Protein AF-A0A0A1TNI0-F1 (afdb_monomer_lite)

InterPro domains:
  IPR011047 Quinoprotein alcohol dehydrogenase-like superfamily [SSF50998] (361-523)
  IPR039535 Arylsulfotransferase-like [PF14269] (307-518)
  IPR053143 Arylsulfate Sulfotransferase [PTHR35340] (346-605)

Structure (mmCIF, N/CA/C/O backbone):
data_AF-A0A0A1TNI0-F1
#
_entry.id   AF-A0A0A1TNI0-F1
#
loop_
_atom_site.group_PDB
_atom_site.id
_atom_site.type_symbol
_atom_site.label_atom_id
_atom_site.label_alt_id
_atom_site.label_comp_id
_atom_site.label_asym_id
_atom_site.label_entity_id
_atom_site.label_seq_id
_atom_site.pdbx_PDB_ins_code
_atom_site.Cartn_x
_atom_site.Cartn_y
_atom_site.Cartn_z
_atom_site.occupancy
_atom_site.B_iso_or_equiv
_atom_site.auth_seq_id
_atom_site.auth_comp_id
_atom_site.auth_asym_id
_atom_site.auth_atom_id
_atom_site.pdbx_PDB_model_num
ATOM 1 N N . MET A 1 1 ? 42.461 36.612 -16.845 1.00 50.38 1 MET A N 1
ATOM 2 C CA . MET A 1 1 ? 42.864 35.251 -16.424 1.00 50.38 1 MET A CA 1
ATOM 3 C C . MET A 1 1 ? 42.517 34.305 -17.569 1.00 50.38 1 MET A C 1
ATOM 5 O O . MET A 1 1 ? 41.373 34.327 -17.998 1.00 50.38 1 MET A O 1
ATOM 9 N N . ARG A 1 2 ? 43.481 33.574 -18.144 1.00 46.84 2 ARG A N 1
ATOM 10 C CA . ARG A 1 2 ? 43.245 32.627 -19.251 1.00 46.84 2 ARG A CA 1
ATOM 11 C C . ARG A 1 2 ? 43.401 31.220 -18.683 1.00 46.84 2 ARG A C 1
ATOM 13 O O . ARG A 1 2 ? 44.510 30.845 -18.321 1.00 46.84 2 ARG A O 1
ATOM 20 N N . VAL A 1 3 ? 42.303 30.481 -18.545 1.00 52.59 3 VAL A N 1
ATOM 21 C CA . VAL A 1 3 ? 42.348 29.078 -18.110 1.00 52.59 3 VAL A CA 1
ATOM 22 C C . VAL A 1 3 ? 42.977 28.266 -19.243 1.00 52.59 3 VAL A C 1
ATOM 24 O O . VAL A 1 3 ? 42.439 28.232 -20.346 1.00 52.59 3 VAL A O 1
ATOM 27 N N . ILE A 1 4 ? 44.157 27.691 -18.997 1.00 62.03 4 ILE A N 1
ATOM 28 C CA . ILE A 1 4 ? 44.912 26.908 -19.994 1.00 62.03 4 ILE A CA 1
ATOM 29 C C . ILE A 1 4 ? 44.454 25.440 -19.990 1.00 62.03 4 ILE A C 1
ATOM 31 O O . ILE A 1 4 ? 44.397 24.819 -21.047 1.00 62.03 4 ILE A O 1
ATOM 35 N N . LYS A 1 5 ? 44.102 24.901 -18.814 1.00 61.59 5 LYS A N 1
ATOM 36 C CA . LYS A 1 5 ? 43.512 23.569 -18.591 1.00 61.59 5 LYS A CA 1
ATOM 37 C C . LYS A 1 5 ? 42.606 23.623 -17.349 1.00 61.59 5 LYS A C 1
ATOM 39 O O . LYS A 1 5 ? 42.932 24.388 -16.436 1.00 61.59 5 LYS A O 1
ATOM 44 N N . PRO A 1 6 ? 41.500 22.860 -17.286 1.00 63.22 6 PRO A N 1
ATOM 45 C CA . PRO A 1 6 ? 40.707 22.753 -16.063 1.00 63.22 6 PRO A CA 1
ATOM 46 C C . PRO A 1 6 ? 41.539 22.085 -14.961 1.00 63.22 6 PRO A C 1
ATOM 48 O O . PRO A 1 6 ? 42.254 21.114 -15.215 1.00 63.22 6 PRO A O 1
ATOM 51 N N . LEU A 1 7 ? 41.461 22.607 -13.738 1.00 63.72 7 LEU A N 1
ATOM 52 C CA . LEU A 1 7 ? 42.036 21.928 -12.580 1.00 63.72 7 LEU A CA 1
ATOM 53 C C . LEU A 1 7 ? 41.129 20.745 -12.218 1.00 63.72 7 LEU A C 1
ATOM 55 O O . LEU A 1 7 ? 39.912 20.870 -12.264 1.00 63.72 7 LEU A O 1
ATOM 59 N N . TYR A 1 8 ? 41.677 19.594 -11.857 1.00 60.91 8 TYR A N 1
ATOM 60 C CA . TYR A 1 8 ? 40.838 18.492 -11.388 1.00 60.91 8 TYR A CA 1
ATOM 61 C C . TYR A 1 8 ? 40.202 18.858 -10.032 1.00 60.91 8 TYR A C 1
ATOM 63 O O . TYR A 1 8 ? 40.884 19.404 -9.165 1.00 60.91 8 TYR A O 1
ATOM 71 N N . GLY A 1 9 ? 38.905 18.588 -9.852 1.00 61.47 9 GLY A N 1
ATOM 72 C CA . GLY A 1 9 ? 38.192 18.820 -8.586 1.00 61.47 9 GLY A CA 1
ATOM 73 C C . GLY A 1 9 ? 37.603 20.222 -8.364 1.00 61.47 9 GLY A C 1
ATOM 74 O O . GLY A 1 9 ? 37.013 20.448 -7.310 1.00 61.47 9 GLY A O 1
ATOM 75 N N . ILE A 1 10 ? 37.711 21.151 -9.325 1.00 70.06 10 ILE A N 1
ATOM 76 C CA . ILE A 1 10 ? 36.925 22.402 -9.298 1.00 70.06 10 ILE A CA 1
ATOM 77 C C . ILE A 1 10 ? 35.565 22.202 -9.993 1.00 70.06 10 ILE A C 1
ATOM 79 O O . ILE A 1 10 ? 35.488 21.401 -10.931 1.00 70.06 10 ILE A O 1
ATOM 83 N N . PRO A 1 11 ? 34.499 22.917 -9.582 1.00 64.69 11 PRO A N 1
ATOM 84 C CA . PRO A 1 11 ? 33.146 22.732 -10.120 1.00 64.69 11 PRO A CA 1
ATOM 85 C C . PRO A 1 11 ? 33.048 22.812 -11.652 1.00 64.69 11 PRO A C 1
ATOM 87 O O . PRO A 1 11 ? 32.260 22.100 -12.268 1.00 64.69 11 PRO A O 1
ATOM 90 N N . GLU A 1 12 ? 33.875 23.639 -12.288 1.00 73.25 12 GLU A N 1
ATOM 91 C CA . GLU A 1 12 ? 33.850 23.887 -13.732 1.00 73.25 12 GLU A CA 1
ATOM 92 C C . GLU A 1 12 ? 34.527 22.777 -14.554 1.00 73.25 12 GLU A C 1
ATOM 94 O O . GLU A 1 12 ? 34.337 22.699 -15.772 1.00 73.25 12 GLU A O 1
ATOM 99 N N . ALA A 1 13 ? 35.318 21.910 -13.913 1.00 74.44 13 ALA A N 1
ATOM 100 C CA . ALA A 1 13 ? 36.083 20.872 -14.596 1.00 74.44 13 ALA A CA 1
ATOM 101 C C . ALA A 1 13 ? 35.181 19.809 -15.232 1.00 74.44 13 ALA A C 1
ATOM 103 O O . ALA A 1 13 ? 35.427 19.412 -16.369 1.00 74.44 13 ALA A O 1
ATOM 104 N N . GLY A 1 14 ? 34.113 19.400 -14.537 1.00 77.25 14 GLY A N 1
ATOM 105 C CA . GLY A 1 14 ? 33.141 18.436 -15.059 1.00 77.25 14 GLY A CA 1
ATOM 106 C C . GLY A 1 14 ? 32.436 18.957 -16.312 1.00 77.25 14 GLY A C 1
ATOM 107 O O . GLY A 1 14 ? 32.365 18.256 -17.316 1.00 77.25 14 GLY A O 1
ATOM 108 N N . THR A 1 15 ? 32.008 20.222 -16.305 1.00 79.00 15 THR A N 1
ATOM 109 C CA . THR A 1 15 ? 31.371 20.864 -17.468 1.00 79.00 15 THR A CA 1
ATOM 110 C C . THR A 1 15 ? 32.325 20.973 -18.655 1.00 79.00 15 THR A C 1
ATOM 112 O O . THR A 1 15 ? 31.922 20.749 -19.796 1.00 79.00 15 THR A O 1
ATOM 115 N N . HIS A 1 16 ? 33.598 21.297 -18.409 1.00 81.25 16 HIS A N 1
ATOM 116 C CA . HIS A 1 16 ? 34.609 21.335 -19.464 1.00 81.25 16 HIS A CA 1
ATOM 117 C C . HIS A 1 16 ? 34.862 19.948 -20.066 1.00 81.25 16 HIS A C 1
ATOM 119 O O . HIS A 1 16 ? 34.938 19.824 -21.291 1.00 81.25 16 HIS A O 1
ATOM 125 N N . TRP A 1 17 ? 34.979 18.917 -19.224 1.00 79.81 17 TRP A N 1
ATOM 126 C CA . TRP A 1 17 ? 35.157 17.537 -19.671 1.00 79.81 17 TRP A CA 1
ATOM 127 C C . TRP A 1 17 ? 33.964 17.045 -20.468 1.00 79.81 17 TRP A C 1
ATOM 129 O O . TRP A 1 17 ? 34.152 16.570 -21.586 1.00 79.81 17 TRP A O 1
ATOM 139 N N . TRP A 1 18 ? 32.752 17.266 -19.959 1.00 84.38 18 TRP A N 1
ATOM 140 C CA . TRP A 1 18 ? 31.527 16.976 -20.688 1.00 84.38 18 TRP A CA 1
ATOM 141 C C . TRP A 1 18 ? 31.529 17.665 -22.053 1.00 84.38 18 TRP A C 1
ATOM 143 O O . TRP A 1 18 ? 31.425 16.984 -23.066 1.00 84.38 18 TRP A O 1
ATOM 153 N N . ALA A 1 19 ? 31.744 18.982 -22.119 1.00 85.25 19 ALA A N 1
ATOM 154 C CA . ALA A 1 19 ? 31.700 19.728 -23.378 1.00 85.25 19 ALA A CA 1
ATOM 155 C C . ALA A 1 19 ? 32.786 19.301 -24.381 1.00 85.25 19 ALA A C 1
ATOM 157 O O . ALA A 1 19 ? 32.564 19.362 -25.587 1.00 85.25 19 ALA A O 1
ATOM 158 N N . THR A 1 20 ? 33.961 18.897 -23.897 1.00 87.81 20 THR A N 1
ATOM 159 C CA . THR A 1 20 ? 35.089 18.491 -24.747 1.00 87.81 20 THR A CA 1
ATOM 160 C C . THR A 1 20 ? 34.903 17.071 -25.268 1.00 87.81 20 THR A C 1
ATOM 162 O O . THR A 1 20 ? 35.013 16.834 -26.470 1.00 87.81 20 THR A O 1
ATOM 165 N N . TYR A 1 21 ? 34.601 16.129 -24.375 1.00 88.88 21 TYR A N 1
ATOM 166 C CA . TYR A 1 21 ? 34.467 14.719 -24.714 1.00 88.88 21 TYR A CA 1
ATOM 167 C C . TYR A 1 21 ? 33.169 14.455 -25.486 1.00 88.88 21 TYR A C 1
ATOM 169 O O . TYR A 1 21 ? 33.232 13.828 -26.541 1.00 88.88 21 TYR A O 1
ATOM 177 N N . SER A 1 22 ? 32.025 15.014 -25.065 1.00 89.38 22 SER A N 1
ATOM 178 C CA . SER A 1 22 ? 30.764 14.865 -25.812 1.00 89.38 22 SER A CA 1
ATOM 179 C C . SER A 1 22 ? 30.879 15.434 -27.224 1.00 89.38 22 SER A C 1
ATOM 181 O O . SER A 1 22 ? 30.592 14.726 -28.181 1.00 89.38 22 SER A O 1
ATOM 183 N N . ARG A 1 23 ? 31.400 16.659 -27.396 1.00 91.00 23 ARG A N 1
ATOM 184 C CA . ARG A 1 23 ? 31.583 17.263 -28.726 1.00 91.00 23 ARG A CA 1
ATOM 185 C C . ARG A 1 23 ? 32.494 16.427 -29.617 1.00 91.00 23 ARG A C 1
ATOM 187 O O . ARG A 1 23 ? 32.196 16.264 -30.792 1.00 91.00 23 ARG A O 1
ATOM 194 N N . HIS A 1 24 ? 33.566 15.861 -29.064 1.00 93.81 24 HIS A N 1
ATOM 195 C CA . HIS A 1 24 ? 34.417 14.947 -29.820 1.00 93.81 24 HIS A CA 1
ATOM 196 C C . HIS A 1 24 ? 33.634 13.722 -30.321 1.00 93.81 24 HIS A C 1
ATOM 198 O O . HIS A 1 24 ? 33.732 13.384 -31.496 1.00 93.81 24 HIS A O 1
ATOM 204 N N . HIS A 1 25 ? 32.810 13.105 -29.473 1.00 94.31 25 HIS A N 1
ATOM 205 C CA . HIS A 1 25 ? 31.999 11.941 -29.848 1.00 94.31 25 HIS A CA 1
ATOM 206 C C . HIS A 1 25 ? 30.914 12.288 -30.875 1.00 94.31 25 HIS A C 1
ATOM 208 O O . HIS A 1 25 ? 30.683 11.527 -31.814 1.00 94.31 25 HIS A O 1
ATOM 214 N N . LEU A 1 26 ? 30.291 13.461 -30.754 1.00 93.12 26 LEU A N 1
ATOM 215 C CA . LEU A 1 26 ? 29.329 13.954 -31.740 1.00 93.12 26 LEU A CA 1
ATOM 216 C C . LEU A 1 26 ? 30.001 14.191 -33.103 1.00 93.12 26 LEU A C 1
ATOM 218 O O . LEU A 1 26 ? 29.551 13.663 -34.118 1.00 93.12 26 LEU A O 1
ATOM 222 N N . ASP A 1 27 ? 31.113 14.930 -33.124 1.00 94.44 27 ASP A N 1
ATOM 223 C CA . ASP A 1 27 ? 31.732 15.407 -34.365 1.00 94.44 27 ASP A CA 1
ATOM 224 C C . ASP A 1 27 ? 32.591 14.346 -35.070 1.00 94.44 27 ASP A C 1
ATOM 226 O O . ASP A 1 27 ? 32.709 14.361 -36.297 1.00 94.44 27 ASP A O 1
ATOM 230 N N . LYS A 1 28 ? 33.262 13.468 -34.311 1.00 95.56 28 LYS A N 1
ATOM 231 C CA . LYS A 1 28 ? 34.241 12.498 -34.842 1.00 95.56 28 LYS A CA 1
ATOM 232 C C . LYS A 1 28 ? 33.728 11.073 -34.890 1.00 95.56 28 LYS A C 1
ATOM 234 O O . LYS A 1 28 ? 34.112 10.336 -35.791 1.00 95.56 28 LYS A O 1
ATOM 239 N N . LEU A 1 29 ? 32.852 10.703 -33.960 1.00 95.00 29 LEU A N 1
ATOM 240 C CA . LEU A 1 29 ? 32.315 9.344 -33.860 1.00 95.00 29 LEU A CA 1
ATOM 241 C C . LEU A 1 29 ? 30.869 9.242 -34.358 1.00 95.00 29 LEU A C 1
ATOM 243 O O . LEU A 1 29 ? 30.301 8.153 -34.369 1.00 95.00 29 LEU A O 1
ATOM 247 N N . GLY A 1 30 ? 30.284 10.358 -34.811 1.00 94.06 30 GLY A N 1
ATOM 248 C CA . GLY A 1 30 ? 28.943 10.384 -35.389 1.00 94.06 30 GLY A CA 1
ATOM 249 C C . GLY A 1 30 ? 27.868 9.966 -34.391 1.00 94.06 30 GLY A C 1
ATOM 250 O O . GLY A 1 30 ? 26.917 9.277 -34.760 1.00 94.06 30 GLY A O 1
ATOM 251 N N . MET A 1 31 ? 28.040 10.328 -33.120 1.00 95.56 31 MET A N 1
ATOM 252 C CA . MET A 1 31 ? 27.060 10.040 -32.077 1.00 95.56 31 MET A CA 1
ATOM 253 C C . MET A 1 31 ? 25.993 11.134 -31.992 1.00 95.56 31 MET A C 1
ATOM 255 O O . MET A 1 31 ? 26.164 12.250 -32.482 1.00 95.56 31 MET A O 1
ATOM 259 N N . VAL A 1 32 ? 24.887 10.816 -31.330 1.00 93.19 32 VAL A N 1
ATOM 260 C CA . VAL A 1 32 ? 23.814 11.739 -30.960 1.00 93.19 32 VAL A CA 1
ATOM 261 C C . VAL A 1 32 ? 23.544 11.641 -29.464 1.00 93.19 32 VAL A C 1
ATOM 263 O O . VAL A 1 32 ? 23.805 10.614 -28.840 1.00 93.19 32 VAL A O 1
ATOM 266 N N . MET A 1 33 ? 23.024 12.716 -28.882 1.00 90.75 33 MET A N 1
ATOM 267 C CA . MET A 1 33 ? 22.648 12.746 -27.469 1.00 90.75 33 MET A CA 1
ATOM 268 C C . MET A 1 33 ? 21.279 12.093 -27.269 1.00 90.75 33 MET A C 1
ATOM 270 O O . MET A 1 33 ? 20.362 12.298 -28.067 1.00 90.75 33 MET A O 1
ATOM 274 N N . SER A 1 34 ? 21.141 11.338 -26.183 1.00 88.88 34 SER A N 1
ATOM 275 C CA . SER A 1 34 ? 19.861 10.835 -25.697 1.00 88.88 34 SER A CA 1
ATOM 276 C C . SER A 1 34 ? 18.938 11.994 -25.306 1.00 88.88 34 SER A C 1
ATOM 278 O O . SER A 1 34 ? 19.366 13.041 -24.819 1.00 88.88 34 SER A O 1
ATOM 280 N N . THR A 1 35 ? 17.641 11.785 -25.514 1.00 83.69 35 THR A N 1
ATOM 281 C CA . THR A 1 35 ? 16.568 12.680 -25.065 1.00 83.69 35 THR A CA 1
ATOM 282 C C . THR A 1 35 ? 16.305 12.581 -23.562 1.00 83.69 35 THR A C 1
ATOM 284 O O . THR A 1 35 ? 15.755 13.515 -22.984 1.00 83.69 35 THR A O 1
ATOM 287 N N . PHE A 1 36 ? 16.684 11.466 -22.932 1.00 85.50 36 PHE A N 1
ATOM 288 C CA . PHE A 1 36 ? 16.547 11.237 -21.496 1.00 85.50 36 PHE A CA 1
ATOM 289 C C . PHE A 1 36 ? 17.679 11.892 -20.703 1.00 85.50 36 PHE A C 1
ATOM 291 O O . PHE A 1 36 ? 17.408 12.620 -19.749 1.00 85.50 36 PHE A O 1
ATOM 298 N N . ASP A 1 37 ? 18.931 11.671 -21.116 1.00 87.12 37 ASP A N 1
ATOM 299 C CA . ASP A 1 37 ? 20.101 12.261 -20.465 1.00 87.12 37 ASP A CA 1
ATOM 300 C C . ASP A 1 37 ? 21.133 12.727 -21.511 1.00 87.12 37 ASP A C 1
ATOM 302 O O . ASP A 1 37 ? 21.636 11.907 -22.282 1.00 87.12 37 ASP A O 1
ATOM 306 N N . PRO A 1 38 ? 21.509 14.020 -21.541 1.00 87.44 38 PRO A N 1
ATOM 307 C CA . PRO A 1 38 ? 22.513 14.536 -22.471 1.00 87.44 38 PRO A CA 1
ATOM 308 C C . PRO A 1 38 ? 23.912 13.912 -22.309 1.00 87.44 38 PRO A C 1
ATOM 310 O O . PRO A 1 38 ? 24.757 14.066 -23.190 1.00 87.44 38 PRO A O 1
ATOM 313 N N . CYS A 1 39 ? 24.192 13.243 -21.192 1.00 89.94 39 CYS A N 1
ATOM 314 C CA . CYS A 1 39 ? 25.433 12.513 -20.948 1.00 89.94 39 CYS A CA 1
ATOM 315 C C . CYS A 1 39 ? 25.405 11.070 -21.478 1.00 89.94 39 CYS A C 1
ATOM 317 O O . CYS A 1 39 ? 26.416 10.376 -21.373 1.00 89.94 39 CYS A O 1
ATOM 319 N N . LEU A 1 40 ? 24.284 10.614 -22.043 1.00 92.25 40 LEU A N 1
ATOM 320 C CA . LEU A 1 40 ? 24.166 9.334 -22.731 1.00 92.25 40 LEU A CA 1
ATOM 321 C C . LEU A 1 40 ? 24.215 9.564 -24.246 1.00 92.25 40 LEU A C 1
ATOM 323 O O . LEU A 1 40 ? 23.331 10.191 -24.829 1.00 92.25 40 LEU A O 1
ATOM 327 N N . LEU A 1 41 ? 25.261 9.056 -24.887 1.00 94.88 41 LEU A N 1
ATOM 328 C CA . LEU A 1 41 ? 25.520 9.200 -26.314 1.00 94.88 41 LEU A CA 1
ATOM 329 C C . LEU A 1 41 ? 25.256 7.877 -27.027 1.00 94.88 41 LEU A C 1
ATOM 331 O O . LEU A 1 41 ? 25.631 6.819 -26.527 1.00 94.88 41 LEU A O 1
ATOM 335 N N . ILE A 1 42 ? 24.646 7.934 -28.208 1.00 95.19 42 ILE A N 1
ATOM 336 C CA . ILE A 1 42 ? 24.323 6.756 -29.023 1.00 95.19 42 ILE A CA 1
ATOM 337 C C . ILE A 1 42 ? 24.862 6.979 -30.434 1.00 95.19 42 ILE A C 1
ATOM 339 O O . ILE A 1 42 ? 24.696 8.062 -30.993 1.00 95.19 42 ILE A O 1
ATOM 343 N N . SER A 1 43 ? 25.536 5.988 -31.010 1.00 94.81 43 SER A N 1
ATOM 344 C CA . SER A 1 43 ? 26.017 6.036 -32.390 1.00 94.81 43 SER A CA 1
ATOM 345 C C . SER A 1 43 ? 24.859 6.284 -33.359 1.00 94.81 43 SER A C 1
ATOM 347 O O . SER A 1 43 ? 23.747 5.811 -33.149 1.00 94.81 43 SER A O 1
ATOM 349 N N . ASN A 1 44 ? 25.106 7.027 -34.435 1.00 90.12 44 ASN A N 1
ATOM 350 C CA . ASN A 1 44 ? 24.178 7.152 -35.560 1.00 90.12 44 ASN A CA 1
ATOM 351 C C . ASN A 1 44 ? 24.861 6.741 -36.876 1.00 90.12 44 ASN A C 1
ATOM 353 O O . ASN A 1 44 ? 24.656 7.352 -37.926 1.00 90.12 44 ASN A O 1
ATOM 357 N N . THR A 1 45 ? 25.725 5.730 -36.793 1.00 89.94 45 THR A N 1
ATOM 358 C CA . THR A 1 45 ? 26.553 5.213 -37.888 1.00 89.94 45 THR A CA 1
ATOM 359 C C . THR A 1 45 ? 26.238 3.733 -38.125 1.00 89.94 45 THR A C 1
ATOM 361 O O . THR A 1 45 ? 25.274 3.202 -37.584 1.00 89.94 45 THR A O 1
ATOM 364 N N . ASP A 1 46 ? 27.005 3.066 -38.981 1.00 88.75 46 ASP A N 1
ATOM 365 C CA . ASP A 1 46 ? 26.930 1.619 -39.208 1.00 88.75 46 ASP A CA 1
ATOM 366 C C . ASP A 1 46 ? 27.563 0.792 -38.074 1.00 88.75 46 ASP A C 1
ATOM 368 O O . ASP A 1 46 ? 27.370 -0.421 -38.017 1.00 88.75 46 ASP A O 1
ATOM 372 N N . LYS A 1 47 ? 28.310 1.443 -37.175 1.00 93.88 47 LYS A N 1
ATOM 373 C CA . LYS A 1 47 ? 28.988 0.834 -36.030 1.00 93.88 47 LYS A CA 1
ATOM 374 C C . LYS A 1 47 ? 28.249 1.188 -34.746 1.00 93.88 47 LYS A C 1
ATOM 376 O O . LYS A 1 47 ? 28.072 2.367 -34.442 1.00 93.88 47 LYS A O 1
ATOM 381 N N . PHE A 1 48 ? 27.854 0.183 -33.976 1.00 95.62 48 PHE A N 1
ATOM 382 C CA . PHE A 1 48 ? 27.038 0.370 -32.786 1.00 95.62 48 PHE A CA 1
ATOM 383 C C . PHE A 1 48 ? 27.877 0.738 -31.557 1.00 95.62 48 PHE A C 1
ATOM 385 O O . PHE A 1 48 ? 28.794 0.011 -31.163 1.00 95.62 48 PHE A O 1
ATOM 392 N N . GLY A 1 49 ? 27.508 1.837 -30.899 1.00 95.81 49 GLY A N 1
ATOM 393 C CA . GLY A 1 49 ? 28.094 2.277 -29.639 1.00 95.81 49 GLY A CA 1
ATOM 394 C C . GLY A 1 49 ? 27.116 3.087 -28.792 1.00 95.81 49 GLY A C 1
ATOM 395 O O . GLY A 1 49 ? 26.410 3.959 -29.293 1.00 95.81 49 GLY A O 1
ATOM 396 N N . VAL A 1 50 ? 27.099 2.825 -27.489 1.00 96.25 50 VAL A N 1
ATOM 397 C CA . VAL A 1 50 ? 26.367 3.583 -26.472 1.00 96.25 50 VAL A CA 1
ATOM 398 C C . VAL A 1 50 ? 27.351 3.949 -25.374 1.00 96.25 50 VAL A C 1
ATOM 400 O O . VAL A 1 50 ? 27.950 3.059 -24.778 1.00 96.25 50 VAL A O 1
ATOM 403 N N . ILE A 1 51 ? 27.521 5.241 -25.103 1.00 94.69 51 ILE A N 1
ATOM 404 C CA . ILE A 1 51 ? 28.501 5.756 -24.143 1.00 94.69 51 ILE A CA 1
ATOM 405 C C . ILE A 1 51 ? 27.788 6.636 -23.121 1.00 94.69 51 ILE A C 1
ATOM 407 O O . ILE A 1 51 ? 27.226 7.673 -23.462 1.00 94.69 51 ILE A O 1
ATOM 411 N N . GLY A 1 52 ? 27.817 6.224 -21.859 1.00 92.94 52 GLY A N 1
ATOM 412 C CA . GLY A 1 52 ? 27.393 7.022 -20.718 1.00 92.94 52 GLY A CA 1
ATOM 413 C C . GLY A 1 52 ? 28.583 7.736 -20.090 1.00 92.94 52 GLY A C 1
ATOM 414 O O . GLY A 1 52 ? 29.622 7.127 -19.828 1.00 92.94 52 GLY A O 1
ATOM 415 N N . MET A 1 53 ? 28.429 9.027 -19.826 1.00 89.00 53 MET A N 1
ATOM 416 C CA . MET A 1 53 ? 29.445 9.848 -19.180 1.00 89.00 53 MET A CA 1
ATOM 417 C C . MET A 1 53 ? 29.002 10.267 -17.788 1.00 89.00 53 MET A C 1
ATOM 419 O O . MET A 1 53 ? 27.865 10.691 -17.587 1.00 89.00 53 MET A O 1
ATOM 423 N N . GLN A 1 54 ? 29.930 10.259 -16.841 1.00 86.25 54 GLN A N 1
ATOM 424 C CA . GLN A 1 54 ? 29.715 10.892 -15.555 1.00 86.25 54 GLN A CA 1
ATOM 425 C C . GLN A 1 54 ? 30.997 11.535 -15.054 1.00 86.25 54 GLN A C 1
ATOM 427 O O . GLN A 1 54 ? 31.951 10.844 -14.722 1.00 86.25 54 GLN A O 1
ATOM 432 N N . THR A 1 55 ? 30.983 12.870 -14.989 1.00 81.44 55 THR A N 1
ATOM 433 C CA . THR A 1 55 ? 32.152 13.711 -14.686 1.00 81.44 55 THR A CA 1
ATOM 434 C C . THR A 1 55 ? 33.354 13.382 -15.575 1.00 81.44 55 THR A C 1
ATOM 436 O O . THR A 1 55 ? 33.481 13.944 -16.660 1.00 81.44 55 THR A O 1
ATOM 439 N N . ASP A 1 56 ? 34.224 12.499 -15.115 1.00 78.88 56 ASP A N 1
ATOM 440 C CA . ASP A 1 56 ? 35.482 12.068 -15.715 1.00 78.88 56 ASP A CA 1
ATOM 441 C C . ASP A 1 56 ? 35.536 10.552 -15.969 1.00 78.88 56 ASP A C 1
ATOM 443 O O . ASP A 1 56 ? 36.471 10.078 -16.614 1.00 78.88 56 ASP A O 1
ATOM 447 N N . ASP A 1 57 ? 34.524 9.809 -15.519 1.00 85.62 57 ASP A N 1
ATOM 448 C CA . ASP A 1 57 ? 34.351 8.387 -15.787 1.00 85.62 57 ASP A CA 1
ATOM 449 C C . ASP A 1 57 ? 33.401 8.174 -16.976 1.00 85.62 57 ASP A C 1
ATOM 451 O O . ASP A 1 57 ? 32.464 8.941 -17.223 1.00 85.62 57 ASP A O 1
ATOM 455 N N . THR A 1 58 ? 33.628 7.090 -17.716 1.00 89.88 58 THR A N 1
ATOM 456 C CA . THR A 1 58 ? 32.783 6.684 -18.845 1.00 89.88 58 THR A CA 1
ATOM 457 C C . THR A 1 58 ? 32.462 5.201 -18.748 1.00 89.88 58 THR A C 1
ATOM 459 O O . THR A 1 58 ? 33.289 4.404 -18.305 1.00 89.88 58 THR A O 1
ATOM 462 N N . LEU A 1 59 ? 31.244 4.835 -19.136 1.00 93.12 59 LEU A N 1
ATOM 463 C CA . LEU A 1 59 ? 30.789 3.454 -19.236 1.00 93.12 59 LEU A CA 1
ATOM 464 C C . LEU A 1 59 ? 30.169 3.260 -20.614 1.00 93.12 59 LEU A C 1
ATOM 466 O O . LEU A 1 59 ? 29.277 4.010 -21.000 1.00 93.12 59 LEU A O 1
ATOM 470 N N . GLY A 1 60 ? 30.649 2.264 -21.353 1.00 93.50 60 GLY A N 1
ATOM 471 C CA . GLY A 1 60 ? 30.258 2.054 -22.740 1.00 93.50 60 GLY A CA 1
ATOM 472 C C . GLY A 1 60 ? 29.828 0.627 -23.041 1.00 93.50 60 GLY A C 1
ATOM 473 O O . GLY A 1 60 ? 30.344 -0.324 -22.455 1.00 93.50 60 GLY A O 1
ATOM 474 N N . LEU A 1 61 ? 28.916 0.493 -23.999 1.00 94.25 61 LEU A N 1
ATOM 475 C CA . LEU A 1 61 ? 28.582 -0.747 -24.691 1.00 94.25 61 LEU A CA 1
ATOM 476 C C . LEU A 1 61 ? 28.791 -0.513 -26.185 1.00 94.25 61 LEU A C 1
ATOM 478 O O . LEU A 1 61 ? 28.180 0.387 -26.753 1.00 94.25 61 LEU A O 1
ATOM 482 N N . SER A 1 62 ? 29.628 -1.313 -26.832 1.00 95.31 62 SER A N 1
ATOM 483 C CA . SER A 1 62 ? 29.907 -1.156 -28.257 1.00 95.31 62 SER A CA 1
ATOM 484 C C . SER A 1 62 ? 30.223 -2.480 -28.932 1.00 95.31 62 SER A C 1
ATOM 486 O O . SER A 1 62 ? 30.665 -3.439 -28.294 1.00 95.31 62 SER A O 1
ATOM 488 N N . ASP A 1 63 ? 29.992 -2.526 -30.242 1.00 95.06 63 ASP A N 1
ATOM 489 C CA . ASP A 1 63 ? 30.559 -3.574 -31.078 1.00 95.06 63 ASP A CA 1
ATOM 490 C C . ASP A 1 63 ? 32.071 -3.361 -31.277 1.00 95.06 63 ASP A C 1
ATOM 492 O O . ASP A 1 63 ? 32.658 -2.342 -30.892 1.00 95.06 63 ASP A O 1
ATOM 496 N N . ARG A 1 64 ? 32.734 -4.340 -31.904 1.00 94.81 64 ARG A N 1
ATOM 497 C CA . ARG A 1 64 ? 34.179 -4.259 -32.134 1.00 94.81 64 ARG A CA 1
ATOM 498 C C . ARG A 1 64 ? 34.565 -3.112 -33.075 1.00 94.81 64 ARG A C 1
ATOM 500 O O . ARG A 1 64 ? 35.605 -2.489 -32.881 1.00 94.81 64 ARG A O 1
ATOM 507 N N . GLY A 1 65 ? 33.736 -2.827 -34.076 1.00 95.38 65 GLY A N 1
ATOM 508 C CA . GLY A 1 65 ? 34.017 -1.811 -35.084 1.00 95.38 65 GLY A CA 1
ATOM 509 C C . GLY A 1 65 ? 33.999 -0.393 -34.516 1.00 95.38 65 GLY A C 1
ATOM 510 O O . GLY A 1 65 ? 34.847 0.422 -34.898 1.00 95.38 65 GLY A O 1
ATOM 511 N N . PHE A 1 66 ? 33.054 -0.101 -33.619 1.00 95.81 66 PHE A N 1
ATOM 512 C CA . PHE A 1 66 ? 32.974 1.155 -32.882 1.00 95.81 66 PHE A CA 1
ATOM 513 C C . PHE A 1 66 ? 34.079 1.235 -31.828 1.00 95.81 66 PHE A C 1
ATOM 515 O O . PHE A 1 66 ? 34.734 2.267 -31.731 1.00 95.81 66 PHE A O 1
ATOM 522 N N . TYR A 1 67 ? 34.344 0.141 -31.101 1.00 94.19 67 TYR A N 1
ATOM 523 C CA . TYR A 1 67 ? 35.429 0.070 -30.117 1.00 94.19 67 TYR A CA 1
ATOM 524 C C . TYR A 1 67 ? 36.781 0.492 -30.714 1.00 94.19 67 TYR A C 1
ATOM 526 O O . TYR A 1 67 ? 37.472 1.338 -30.146 1.00 94.19 67 TYR A O 1
ATOM 534 N N . ASP A 1 68 ? 37.150 -0.076 -31.867 1.00 94.50 68 ASP A N 1
ATOM 535 C CA . ASP A 1 68 ? 38.432 0.217 -32.517 1.00 94.50 68 ASP A CA 1
ATOM 536 C C . ASP A 1 68 ? 38.478 1.656 -33.065 1.00 94.50 68 ASP A C 1
ATOM 538 O O . ASP A 1 68 ? 39.501 2.331 -32.951 1.00 94.50 68 ASP A O 1
ATOM 542 N N . LEU A 1 69 ? 37.358 2.153 -33.606 1.00 94.94 69 LEU A N 1
ATOM 543 C CA . LEU A 1 69 ? 37.239 3.528 -34.107 1.00 94.94 69 LEU A CA 1
ATOM 544 C C . LEU A 1 69 ? 37.381 4.563 -32.984 1.00 94.94 69 LEU A C 1
ATOM 546 O O . LEU A 1 69 ? 38.100 5.549 -33.128 1.00 94.94 69 LEU A O 1
ATOM 550 N N . GLU A 1 70 ? 36.689 4.343 -31.871 1.00 94.31 70 GLU A N 1
ATOM 551 C CA . GLU A 1 70 ? 36.728 5.225 -30.710 1.00 94.31 70 GLU A CA 1
ATOM 552 C C . GLU A 1 70 ? 38.140 5.283 -30.113 1.00 94.31 70 GLU A C 1
ATOM 554 O O . GLU A 1 70 ? 38.642 6.364 -29.815 1.00 94.31 70 GLU A O 1
ATOM 559 N N . ASP A 1 71 ? 38.822 4.141 -29.984 1.00 91.94 71 ASP A N 1
ATOM 560 C CA . ASP A 1 71 ? 40.208 4.094 -29.508 1.00 91.94 71 ASP A CA 1
ATOM 561 C C . ASP A 1 71 ? 41.176 4.847 -30.443 1.00 91.94 71 ASP A C 1
ATOM 563 O O . ASP A 1 71 ? 42.052 5.583 -29.977 1.00 91.94 71 ASP A O 1
ATOM 567 N N . GLU A 1 72 ? 40.998 4.725 -31.761 1.00 93.62 72 GLU A N 1
ATOM 568 C CA . GLU A 1 72 ? 41.787 5.456 -32.755 1.00 93.62 72 GLU A CA 1
ATOM 569 C C . GLU A 1 72 ? 41.581 6.979 -32.658 1.00 93.62 72 GLU A C 1
ATOM 571 O O . GLU A 1 72 ? 42.555 7.737 -32.595 1.00 93.62 72 GLU A O 1
ATOM 576 N N . GLU A 1 73 ? 40.331 7.444 -32.615 1.00 94.44 73 GLU A N 1
ATOM 577 C CA . GLU A 1 73 ? 40.012 8.877 -32.570 1.00 94.44 73 GLU A CA 1
ATOM 578 C C . GLU A 1 73 ? 40.426 9.527 -31.243 1.00 94.44 73 GLU A C 1
ATOM 580 O O . GLU A 1 73 ? 40.986 10.630 -31.243 1.00 94.44 73 GLU A O 1
ATOM 585 N N . LEU A 1 74 ? 40.269 8.824 -30.116 1.00 91.44 74 LEU A N 1
ATOM 586 C CA . LEU A 1 74 ? 40.737 9.308 -28.816 1.00 91.44 74 LEU A CA 1
ATOM 587 C C . LEU A 1 74 ? 42.263 9.468 -28.781 1.00 91.44 74 LEU A C 1
ATOM 589 O O . LEU A 1 74 ? 42.764 10.469 -28.254 1.00 91.44 74 LEU A O 1
ATOM 593 N N . LYS A 1 75 ? 43.010 8.532 -29.387 1.00 90.75 75 LYS A N 1
ATOM 594 C CA . LYS A 1 75 ? 44.472 8.636 -29.540 1.00 90.75 75 LYS A CA 1
ATOM 595 C C . LYS A 1 75 ? 44.863 9.809 -30.434 1.00 90.75 75 LYS A C 1
ATOM 597 O O . LYS A 1 75 ? 45.743 10.577 -30.054 1.00 90.75 75 LYS A O 1
ATOM 602 N N . LYS A 1 76 ? 44.193 10.005 -31.577 1.00 92.75 76 LYS A N 1
ATOM 603 C CA . LYS A 1 76 ? 44.432 11.159 -32.471 1.00 92.75 76 LYS A CA 1
ATOM 604 C C . LYS A 1 76 ? 44.200 12.494 -31.765 1.00 92.75 76 LYS A C 1
ATOM 606 O O . LYS A 1 76 ? 44.951 13.444 -31.975 1.00 92.75 76 LYS A O 1
ATOM 611 N N . ALA A 1 77 ? 43.175 12.565 -30.921 1.00 90.19 77 ALA A N 1
ATOM 612 C CA . ALA A 1 77 ? 42.851 13.752 -30.141 1.00 90.19 77 ALA A CA 1
ATOM 613 C C . ALA A 1 77 ? 43.721 13.926 -28.877 1.00 90.19 77 ALA A C 1
ATOM 615 O O . ALA A 1 77 ? 43.576 14.934 -28.185 1.00 90.19 77 ALA A O 1
ATOM 616 N N . ASN A 1 78 ? 44.647 12.998 -28.592 1.00 88.94 78 ASN A N 1
ATOM 617 C CA . ASN A 1 78 ? 45.487 12.983 -27.391 1.00 88.94 78 ASN A CA 1
ATOM 618 C C . ASN A 1 78 ? 44.679 13.044 -26.078 1.00 88.94 78 ASN A C 1
ATOM 620 O O . ASN A 1 78 ? 45.079 13.719 -25.123 1.00 88.94 78 ASN A O 1
ATOM 624 N N . PHE A 1 79 ? 43.545 12.335 -26.006 1.00 85.38 79 PHE A N 1
ATOM 625 C CA . PHE A 1 79 ? 42.837 12.161 -24.737 1.00 85.38 79 PHE A CA 1
ATOM 626 C C . PHE A 1 79 ? 43.662 11.278 -23.794 1.00 85.38 79 PHE A C 1
ATOM 628 O O . PHE A 1 79 ? 43.989 10.134 -24.104 1.00 85.38 79 PHE A O 1
ATOM 635 N N . ALA A 1 80 ? 43.987 11.804 -22.613 1.00 79.94 80 ALA A N 1
ATOM 636 C CA . ALA A 1 80 ? 44.637 11.034 -21.561 1.00 79.94 80 ALA A CA 1
ATOM 637 C C . ALA A 1 80 ? 43.585 10.194 -20.817 1.00 79.94 80 ALA A C 1
ATOM 639 O O . ALA A 1 80 ? 42.947 10.687 -19.890 1.00 79.94 80 ALA A O 1
ATOM 640 N N . ALA A 1 81 ? 43.400 8.942 -21.237 1.00 78.94 81 ALA A N 1
ATOM 641 C CA . ALA A 1 81 ? 42.491 7.987 -20.607 1.00 78.94 81 ALA A CA 1
ATOM 642 C C . ALA A 1 81 ? 43.260 6.813 -19.982 1.00 78.94 81 ALA A C 1
ATOM 644 O O . ALA A 1 81 ? 44.347 6.445 -20.434 1.00 78.94 81 ALA A O 1
ATOM 645 N N . LYS A 1 82 ? 42.690 6.217 -18.930 1.00 84.31 82 LYS A N 1
ATOM 646 C CA . LYS A 1 82 ? 43.172 4.937 -18.394 1.00 84.31 82 LYS A CA 1
ATOM 647 C C . LYS A 1 82 ? 42.908 3.813 -19.409 1.00 84.31 82 LYS A C 1
ATOM 649 O O . LYS A 1 82 ? 42.029 3.967 -20.258 1.00 84.31 82 LYS A O 1
ATOM 654 N N . PRO A 1 83 ? 43.629 2.681 -19.321 1.00 86.25 83 PRO A N 1
ATOM 655 C CA . PRO A 1 83 ? 43.265 1.486 -20.073 1.00 86.25 83 PRO A CA 1
ATOM 656 C C . PRO A 1 83 ? 41.799 1.121 -19.827 1.00 86.25 83 PRO A C 1
ATOM 658 O O . PRO A 1 83 ? 41.320 1.225 -18.698 1.00 86.25 83 PRO A O 1
ATOM 661 N N . ARG A 1 84 ? 41.095 0.704 -20.881 1.00 88.94 84 ARG A N 1
ATOM 662 C CA . ARG A 1 84 ? 39.701 0.268 -20.771 1.00 88.94 84 ARG A CA 1
ATOM 663 C C . ARG A 1 84 ? 39.627 -1.030 -19.976 1.00 88.94 84 ARG A C 1
ATOM 665 O O . ARG A 1 84 ? 40.372 -1.970 -20.245 1.00 88.94 84 ARG A O 1
ATOM 672 N N . GLU A 1 85 ? 38.691 -1.082 -19.043 1.00 92.62 85 GLU A N 1
ATOM 673 C CA . GLU A 1 85 ? 38.328 -2.298 -18.327 1.00 92.62 85 GLU A CA 1
ATOM 674 C C . GLU A 1 85 ? 37.088 -2.906 -18.993 1.00 92.62 85 GLU A C 1
ATOM 676 O O . GLU A 1 85 ? 36.176 -2.183 -19.396 1.00 92.62 85 GLU A O 1
ATOM 681 N N . ILE A 1 86 ? 37.057 -4.232 -19.142 1.00 92.88 86 ILE A N 1
ATOM 682 C CA . ILE A 1 86 ? 35.936 -4.954 -19.760 1.00 92.88 86 ILE A CA 1
ATOM 683 C C . ILE A 1 86 ? 35.244 -5.770 -18.675 1.00 92.88 86 ILE A C 1
ATOM 685 O O . ILE A 1 86 ? 35.906 -6.534 -17.969 1.00 92.88 86 ILE A O 1
ATOM 689 N N . LEU A 1 87 ? 33.924 -5.614 -18.553 1.00 94.50 87 LEU A N 1
ATOM 690 C CA . LEU A 1 87 ? 33.125 -6.404 -17.622 1.00 94.50 87 LEU A CA 1
ATOM 691 C C . LEU A 1 87 ? 33.225 -7.888 -17.990 1.00 94.50 87 LEU A C 1
ATOM 693 O O . LEU A 1 87 ? 32.917 -8.279 -19.115 1.00 94.50 87 LEU A O 1
ATOM 697 N N . GLY A 1 88 ? 33.632 -8.707 -17.029 1.00 93.56 88 GLY A N 1
ATOM 698 C CA . GLY A 1 88 ? 33.682 -10.158 -17.161 1.00 93.56 88 GLY A CA 1
ATOM 699 C C . GLY A 1 88 ? 33.376 -10.836 -15.832 1.00 93.56 88 GLY A C 1
ATOM 700 O O . GLY A 1 88 ? 33.362 -10.183 -14.792 1.00 93.56 88 GLY A O 1
ATOM 701 N N . ILE A 1 89 ? 33.156 -12.151 -15.865 1.00 92.81 89 ILE A N 1
ATOM 702 C CA . ILE A 1 89 ? 32.786 -12.944 -14.677 1.00 92.81 89 ILE A CA 1
ATOM 703 C C . ILE A 1 89 ? 33.820 -12.769 -13.553 1.00 92.81 89 ILE A C 1
ATOM 705 O O . ILE A 1 89 ? 33.471 -12.484 -12.412 1.00 92.81 89 ILE A O 1
ATOM 709 N N . GLU A 1 90 ? 35.105 -12.837 -13.905 1.00 93.12 90 GLU A N 1
ATOM 710 C CA . GLU A 1 90 ? 36.228 -12.653 -12.973 1.00 93.12 90 GLU A CA 1
ATOM 711 C C . GLU A 1 90 ? 36.688 -11.188 -12.852 1.00 93.12 90 GLU A C 1
ATOM 713 O O . GLU A 1 90 ? 37.596 -10.881 -12.081 1.00 93.12 90 GLU A O 1
ATOM 718 N N . ASN A 1 91 ? 36.095 -10.273 -13.629 1.00 93.62 91 ASN A N 1
ATOM 719 C CA . ASN A 1 91 ? 36.515 -8.874 -13.710 1.00 93.62 91 ASN A CA 1
ATOM 720 C C . ASN A 1 91 ? 35.321 -7.917 -13.531 1.00 93.62 91 ASN A C 1
ATOM 722 O O . ASN A 1 91 ? 34.761 -7.432 -14.523 1.00 93.62 91 ASN A O 1
ATOM 726 N N . PRO A 1 92 ? 34.902 -7.650 -12.281 1.00 93.56 92 PRO A N 1
ATOM 727 C CA . PRO A 1 92 ? 33.822 -6.714 -12.004 1.00 93.56 92 PRO A CA 1
ATOM 728 C C . PRO A 1 92 ? 34.246 -5.272 -12.286 1.00 93.56 92 PRO A C 1
ATOM 730 O O . PRO A 1 92 ? 35.382 -4.884 -12.019 1.00 93.56 92 PRO A O 1
ATOM 733 N N . LEU A 1 93 ? 33.307 -4.448 -12.753 1.00 94.44 93 LEU A N 1
ATOM 734 C CA . LEU A 1 93 ? 33.556 -3.025 -12.988 1.00 94.44 93 LEU A CA 1
ATOM 735 C C . LEU A 1 93 ? 33.112 -2.177 -11.805 1.00 94.44 93 LEU A C 1
ATOM 737 O O . LEU A 1 93 ? 32.147 -2.490 -11.110 1.00 94.44 93 LEU A O 1
ATOM 741 N N . THR A 1 94 ? 33.792 -1.052 -11.602 1.00 90.94 94 THR A N 1
ATOM 742 C CA . THR A 1 94 ? 33.330 -0.002 -10.696 1.00 90.94 94 THR A CA 1
ATOM 743 C C . THR A 1 94 ? 32.974 1.240 -11.494 1.00 90.94 94 THR A C 1
ATOM 745 O O . THR A 1 94 ? 33.831 1.794 -12.171 1.00 90.94 94 THR A O 1
ATOM 748 N N . PHE A 1 95 ? 31.739 1.715 -11.362 1.00 88.44 95 PHE A N 1
ATOM 749 C CA . PHE A 1 95 ? 31.269 2.933 -12.021 1.00 88.44 95 PHE A CA 1
ATOM 750 C C . PHE A 1 95 ? 30.319 3.686 -11.090 1.00 88.44 95 PHE A C 1
ATOM 752 O O . PHE A 1 95 ? 29.476 3.063 -10.449 1.00 88.44 95 PHE A O 1
ATOM 759 N N . ASN A 1 96 ? 30.472 5.007 -10.960 1.00 83.81 96 ASN A N 1
ATOM 760 C CA . ASN A 1 96 ? 29.600 5.860 -10.138 1.00 83.81 96 ASN A CA 1
ATOM 761 C C . ASN A 1 96 ? 29.339 5.346 -8.703 1.00 83.81 96 ASN A C 1
ATOM 763 O O . ASN A 1 96 ? 28.207 5.275 -8.227 1.00 83.81 96 ASN A O 1
ATOM 767 N N . GLY A 1 97 ? 30.382 4.890 -8.004 1.00 84.06 97 GLY A N 1
ATOM 768 C CA . GLY A 1 97 ? 30.209 4.346 -6.651 1.00 84.06 97 GLY A CA 1
ATOM 769 C C . GLY A 1 97 ? 29.396 3.043 -6.586 1.00 84.06 97 GLY A C 1
ATOM 770 O O . GLY A 1 97 ? 28.981 2.647 -5.495 1.00 84.06 97 GLY A O 1
ATOM 771 N N . CYS A 1 98 ? 29.217 2.363 -7.719 1.00 90.31 98 CYS A N 1
ATOM 772 C CA . CYS A 1 98 ? 28.597 1.050 -7.853 1.00 90.31 98 CYS A CA 1
ATOM 773 C C . CYS A 1 98 ? 29.643 0.012 -8.259 1.00 90.31 98 CYS A C 1
ATOM 775 O O . CYS A 1 98 ? 30.649 0.349 -8.884 1.00 90.31 98 CYS A O 1
ATOM 777 N N . ARG A 1 99 ? 29.392 -1.253 -7.926 1.00 93.31 99 ARG A N 1
ATOM 778 C CA . ARG A 1 99 ? 30.106 -2.418 -8.451 1.00 93.31 99 ARG A CA 1
ATOM 779 C C . ARG A 1 99 ? 29.154 -3.222 -9.325 1.00 93.31 99 ARG A C 1
ATOM 781 O O . ARG A 1 99 ? 28.043 -3.528 -8.891 1.00 93.31 99 ARG A O 1
ATOM 788 N N . LEU A 1 100 ? 29.601 -3.527 -10.535 1.00 95.19 100 LEU A N 1
ATOM 789 C CA . LEU A 1 100 ? 28.895 -4.318 -11.531 1.00 95.19 100 LEU A CA 1
ATOM 790 C C . LEU A 1 100 ? 29.550 -5.693 -11.615 1.00 95.19 100 LEU A C 1
ATOM 792 O O . LEU A 1 100 ? 30.752 -5.793 -11.858 1.00 95.19 100 LEU A O 1
ATOM 796 N N . HIS A 1 101 ? 28.749 -6.731 -11.428 1.00 95.38 101 HIS A N 1
ATOM 797 C CA . HIS A 1 101 ? 29.141 -8.129 -11.577 1.00 95.38 101 HIS A CA 1
ATOM 798 C C . HIS A 1 101 ? 28.309 -8.746 -12.691 1.00 95.38 101 HIS A C 1
ATOM 800 O O . HIS A 1 101 ? 27.125 -8.438 -12.780 1.00 95.38 101 HIS A O 1
ATOM 806 N N . VAL A 1 102 ? 28.906 -9.595 -13.523 1.00 95.81 102 VAL A N 1
ATOM 807 C CA . VAL A 1 102 ? 28.166 -10.399 -14.499 1.00 95.81 102 VAL A CA 1
ATOM 808 C C . VAL A 1 102 ? 28.316 -11.870 -14.139 1.00 95.81 102 VAL A C 1
ATOM 810 O O . VAL A 1 102 ? 29.429 -12.345 -13.921 1.00 95.81 102 VAL A O 1
ATOM 813 N N . ASP A 1 103 ? 27.194 -12.571 -14.059 1.00 93.69 103 ASP A N 1
ATOM 814 C CA . ASP A 1 103 ? 27.156 -13.993 -13.731 1.00 93.69 103 ASP A CA 1
ATOM 815 C C . ASP A 1 103 ? 27.264 -14.853 -15.005 1.00 93.69 103 ASP A C 1
ATOM 817 O O . ASP A 1 103 ? 27.147 -14.357 -16.129 1.00 93.69 103 ASP A O 1
ATOM 821 N N . VAL A 1 104 ? 27.443 -16.169 -14.837 1.00 92.12 104 VAL A N 1
ATOM 822 C CA . VAL A 1 104 ? 27.528 -17.142 -15.949 1.00 92.12 104 VAL A CA 1
ATOM 823 C C . VAL A 1 104 ? 26.300 -17.131 -16.865 1.00 92.12 104 VAL A C 1
ATOM 825 O O . VAL A 1 104 ? 26.424 -17.396 -18.057 1.00 92.12 104 VAL A O 1
ATOM 828 N N . ASP A 1 105 ? 25.137 -16.764 -16.324 1.00 91.75 105 ASP A N 1
ATOM 829 C CA . ASP A 1 105 ? 23.867 -16.678 -17.051 1.00 91.75 105 ASP A CA 1
ATOM 830 C C . ASP A 1 105 ? 23.673 -15.322 -17.761 1.00 91.75 105 ASP A C 1
ATOM 832 O O . ASP A 1 105 ? 22.603 -15.039 -18.297 1.00 91.75 105 ASP A O 1
ATOM 836 N N . GLY A 1 106 ? 24.681 -14.440 -17.734 1.00 91.56 106 GLY A N 1
ATOM 837 C CA . GLY A 1 106 ? 24.613 -13.096 -18.315 1.00 91.56 106 GLY A CA 1
ATOM 838 C C . GLY A 1 106 ? 23.806 -12.089 -17.488 1.00 91.56 106 GLY A C 1
ATOM 839 O O . GLY A 1 106 ? 23.561 -10.975 -17.947 1.00 91.56 106 GLY A O 1
ATOM 840 N N . VAL A 1 107 ? 23.396 -12.455 -16.269 1.00 95.44 107 VAL A N 1
ATOM 841 C CA . VAL A 1 107 ? 22.738 -11.542 -15.325 1.00 95.44 107 VAL A CA 1
ATOM 842 C C . VAL A 1 107 ? 23.763 -10.548 -14.792 1.00 95.44 107 VAL A C 1
ATOM 844 O O . VAL A 1 107 ? 24.804 -10.952 -14.279 1.00 95.44 107 VAL A O 1
ATOM 847 N N . ILE A 1 108 ? 23.459 -9.253 -14.876 1.00 95.88 108 ILE A N 1
ATOM 848 C CA . ILE A 1 108 ? 24.310 -8.198 -14.320 1.00 95.88 108 ILE A CA 1
ATOM 849 C C . ILE A 1 108 ? 23.746 -7.763 -12.970 1.00 95.88 108 ILE A C 1
ATOM 851 O O . ILE A 1 108 ? 22.598 -7.340 -12.873 1.00 95.88 108 ILE A O 1
ATOM 855 N N . THR A 1 109 ? 24.554 -7.822 -11.919 1.00 95.38 109 THR A N 1
ATOM 856 C CA . THR A 1 109 ? 24.188 -7.344 -10.584 1.00 95.38 109 THR A CA 1
ATOM 857 C C . THR A 1 109 ? 24.907 -6.032 -10.287 1.00 95.38 109 THR A C 1
ATOM 859 O O . THR A 1 109 ? 26.134 -5.957 -10.354 1.00 95.38 109 THR A O 1
ATOM 862 N N . MET A 1 110 ? 24.143 -4.999 -9.930 1.00 94.69 110 MET A N 1
ATOM 863 C CA . MET A 1 110 ? 24.645 -3.688 -9.528 1.00 94.69 110 MET A CA 1
ATOM 864 C C . MET A 1 110 ? 24.427 -3.470 -8.033 1.00 94.69 110 MET A C 1
ATOM 866 O O . MET A 1 110 ? 23.292 -3.335 -7.576 1.00 94.69 110 MET A O 1
ATOM 870 N N . VAL A 1 111 ? 25.525 -3.369 -7.284 1.00 94.31 111 VAL A N 1
ATOM 871 C CA . VAL A 1 111 ? 25.518 -3.092 -5.841 1.00 94.31 111 VAL A CA 1
ATOM 872 C C . VAL A 1 111 ? 26.310 -1.834 -5.511 1.00 94.31 111 VAL A C 1
ATOM 874 O O . VAL A 1 111 ? 27.202 -1.410 -6.240 1.00 94.31 111 VAL A O 1
ATOM 877 N N . GLN A 1 112 ? 26.024 -1.242 -4.362 1.00 92.62 112 GLN A N 1
ATOM 878 C CA . GLN A 1 112 ? 26.760 -0.099 -3.828 1.00 92.62 112 GLN A CA 1
ATOM 879 C C . GLN A 1 112 ? 28.235 -0.427 -3.478 1.00 92.62 112 GLN A C 1
ATOM 881 O O . GLN A 1 112 ? 28.579 -1.541 -3.070 1.00 92.62 112 GLN A O 1
ATOM 886 N N . LYS A 1 113 ? 29.129 0.568 -3.590 1.00 90.69 113 LYS A N 1
ATOM 887 C CA . LYS A 1 113 ? 30.561 0.471 -3.244 1.00 90.69 113 LYS A CA 1
ATOM 888 C C . LYS A 1 113 ? 30.847 0.992 -1.831 1.00 90.69 113 LYS A C 1
ATOM 890 O O . LYS A 1 113 ? 31.359 2.097 -1.646 1.00 90.69 113 LYS A O 1
ATOM 895 N N . GLY A 1 114 ? 30.557 0.191 -0.813 1.00 87.62 11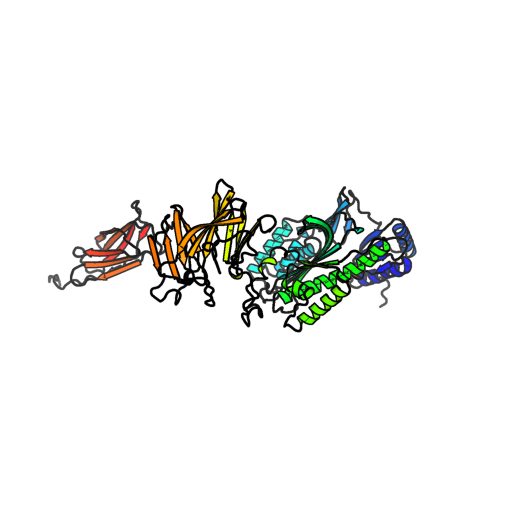4 GLY A N 1
ATOM 896 C CA . GLY A 1 114 ? 30.999 0.469 0.559 1.00 87.62 114 GLY A CA 1
ATOM 897 C C . GLY A 1 114 ? 30.257 1.597 1.313 1.00 87.62 114 GLY A C 1
ATOM 898 O O . GLY A 1 114 ? 30.687 2.007 2.392 1.00 87.62 114 GLY A O 1
ATOM 899 N N . GLN A 1 115 ? 29.182 2.154 0.755 1.00 88.62 115 GLN A N 1
ATOM 900 C CA . GLN A 1 115 ? 28.386 3.237 1.339 1.00 88.62 115 GLN A CA 1
ATOM 901 C C . GLN A 1 115 ? 27.465 2.757 2.462 1.00 88.62 115 GLN A C 1
ATOM 903 O O . GLN A 1 115 ? 27.283 3.477 3.443 1.00 88.62 115 GLN A O 1
ATOM 908 N N . ALA A 1 116 ? 26.939 1.531 2.376 1.00 89.62 116 ALA A N 1
ATOM 909 C CA . ALA A 1 116 ? 26.063 0.977 3.412 1.00 89.62 116 ALA A CA 1
ATOM 910 C C . ALA A 1 116 ? 26.790 0.811 4.762 1.00 89.62 116 ALA A C 1
ATOM 912 O O . ALA A 1 116 ? 26.178 0.880 5.823 1.00 89.62 116 ALA A O 1
ATOM 913 N N . GLN A 1 117 ? 28.117 0.655 4.741 1.00 91.69 117 GLN A N 1
ATOM 914 C CA . GLN A 1 117 ? 28.983 0.565 5.918 1.00 91.69 117 GLN A CA 1
ATOM 915 C C . GLN A 1 117 ? 29.047 1.880 6.706 1.00 91.69 117 GLN A C 1
ATOM 917 O O . GLN A 1 117 ? 29.401 1.864 7.881 1.00 91.69 117 GLN A O 1
ATOM 922 N N . LYS A 1 118 ? 28.713 3.011 6.073 1.00 93.12 118 LYS A N 1
ATOM 923 C CA . LYS A 1 118 ? 28.711 4.338 6.702 1.00 93.12 118 LYS A CA 1
ATOM 924 C C . LYS A 1 118 ? 27.361 4.692 7.329 1.00 93.12 118 LYS A C 1
ATOM 926 O O . LYS A 1 118 ? 27.235 5.787 7.884 1.00 93.12 118 LYS A O 1
ATOM 931 N N . LEU A 1 119 ? 26.356 3.825 7.201 1.00 95.62 119 LEU A N 1
ATOM 932 C CA . LEU A 1 119 ? 25.056 4.022 7.828 1.00 95.62 119 LEU A CA 1
ATOM 933 C C . LEU A 1 119 ? 25.132 3.808 9.341 1.00 95.62 119 LEU A C 1
ATOM 935 O O . LEU A 1 119 ? 25.859 2.948 9.835 1.00 95.62 119 LEU A O 1
ATOM 939 N N . GLY A 1 120 ? 24.338 4.585 10.062 1.00 95.88 120 GLY A N 1
ATOM 940 C CA . GLY A 1 120 ? 24.132 4.472 11.496 1.00 95.88 120 GLY A CA 1
ATOM 941 C C . GLY A 1 120 ? 22.744 4.967 11.884 1.00 95.88 120 GLY A C 1
ATOM 942 O O . GLY A 1 120 ? 22.054 5.611 11.096 1.00 95.88 120 GLY A O 1
ATOM 943 N N . ILE A 1 121 ? 22.333 4.664 13.113 1.00 97.00 121 ILE A N 1
ATOM 944 C CA . ILE A 1 121 ? 21.045 5.112 13.645 1.00 97.00 121 ILE A CA 1
ATOM 945 C C . ILE A 1 121 ? 21.217 6.510 14.254 1.00 97.00 121 ILE A C 1
ATOM 947 O O . ILE A 1 121 ? 22.078 6.680 15.119 1.00 97.00 121 ILE A O 1
ATOM 951 N N . PRO A 1 122 ? 20.440 7.517 13.818 1.00 94.56 122 PRO A N 1
ATOM 952 C CA . PRO A 1 122 ? 20.585 8.878 14.318 1.00 94.56 122 PRO A CA 1
ATOM 953 C C . PRO A 1 122 ? 20.019 9.034 15.735 1.00 94.56 122 PRO A C 1
ATOM 955 O O . PRO A 1 122 ? 18.934 8.535 16.032 1.00 94.56 122 PRO A O 1
ATOM 958 N N . SER A 1 123 ? 20.735 9.772 16.587 1.00 92.56 123 SER A N 1
ATOM 959 C CA . SER A 1 123 ? 20.324 10.119 17.959 1.00 92.56 123 SER A CA 1
ATOM 960 C C . SER A 1 123 ? 19.964 11.596 18.148 1.00 92.56 123 SER A C 1
ATOM 962 O O . SER A 1 123 ? 19.354 11.948 19.154 1.00 92.56 123 SER A O 1
ATOM 964 N N . ASP A 1 124 ? 20.336 12.456 17.200 1.00 94.06 124 ASP A N 1
ATOM 965 C CA . ASP A 1 124 ? 20.079 13.897 17.214 1.00 94.06 124 ASP A CA 1
ATOM 966 C C . ASP A 1 124 ? 19.700 14.411 15.811 1.00 94.06 124 ASP A C 1
ATOM 968 O O . ASP A 1 124 ? 19.709 13.663 14.827 1.00 94.06 124 ASP A O 1
ATOM 972 N N . ASN A 1 125 ? 19.328 15.692 15.710 1.00 92.94 125 ASN A N 1
ATOM 973 C CA . ASN A 1 125 ? 18.856 16.290 14.457 1.00 92.94 125 ASN A CA 1
ATOM 974 C C . ASN A 1 125 ? 19.945 16.367 13.378 1.00 92.94 125 ASN A C 1
ATOM 976 O O . ASN A 1 125 ? 19.635 16.252 12.192 1.00 92.94 12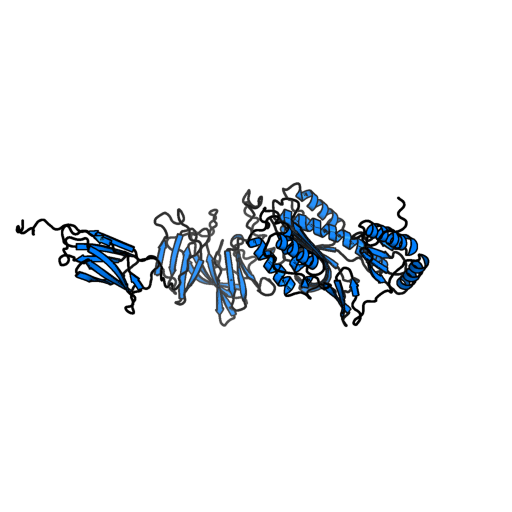5 ASN A O 1
ATOM 980 N N . GLN A 1 126 ? 21.210 16.550 13.764 1.00 93.38 126 GLN A N 1
ATOM 981 C CA . GLN A 1 126 ? 22.312 16.585 12.807 1.00 93.38 126 GLN A CA 1
ATOM 982 C C . GLN A 1 126 ? 22.526 15.188 12.211 1.00 93.38 126 GLN A C 1
ATOM 984 O O . GLN A 1 126 ? 22.497 15.020 10.991 1.00 93.38 126 GLN A O 1
ATOM 989 N N . GLY A 1 127 ? 22.624 14.172 13.068 1.00 94.44 127 GLY A N 1
ATOM 990 C CA . GLY A 1 127 ? 22.687 12.772 12.685 1.00 94.44 127 GLY A CA 1
ATOM 991 C C . GLY A 1 127 ? 21.482 12.354 11.847 1.00 94.44 127 GLY A C 1
ATOM 992 O O . GLY A 1 127 ? 21.649 11.615 10.881 1.00 94.44 127 GLY A O 1
ATOM 993 N N . TYR A 1 128 ? 20.279 12.855 12.144 1.00 96.19 128 TYR A N 1
ATOM 994 C CA . TYR A 1 128 ? 19.085 12.592 11.337 1.00 96.19 128 TYR A CA 1
ATOM 995 C C . TYR A 1 128 ? 19.279 13.049 9.889 1.00 96.19 128 TYR A C 1
ATOM 997 O O . TYR A 1 128 ? 19.076 12.265 8.962 1.00 96.19 128 TYR A O 1
ATOM 1005 N N . VAL A 1 129 ? 19.713 14.297 9.679 1.00 95.19 129 VAL A N 1
ATOM 1006 C CA . VAL A 1 129 ? 19.944 14.851 8.335 1.00 95.19 129 VAL A CA 1
ATOM 1007 C C . VAL A 1 129 ? 21.056 14.091 7.611 1.00 95.19 129 VAL A C 1
ATOM 1009 O O . VAL A 1 129 ? 20.887 13.738 6.441 1.00 95.19 129 VAL A O 1
ATOM 1012 N N . GLU A 1 130 ? 22.160 13.800 8.301 1.00 95.38 130 GLU A N 1
ATOM 1013 C CA . GLU A 1 130 ? 23.304 13.077 7.741 1.00 95.38 130 GLU A CA 1
ATOM 1014 C C . GLU A 1 130 ? 22.942 11.646 7.327 1.00 95.38 130 GLU A C 1
ATOM 1016 O O . GLU A 1 130 ? 23.202 11.239 6.193 1.00 95.38 130 GLU A O 1
ATOM 1021 N N . GLN A 1 131 ? 22.322 10.875 8.223 1.00 96.56 131 GLN A N 1
ATOM 1022 C CA . GLN A 1 131 ? 21.997 9.472 7.971 1.00 96.56 131 GLN A CA 1
ATOM 1023 C C . GLN A 1 131 ? 20.875 9.324 6.950 1.00 96.56 131 GLN A C 1
ATOM 1025 O O . GLN A 1 131 ? 20.948 8.454 6.083 1.00 96.56 131 GLN A O 1
ATOM 1030 N N . ARG A 1 132 ? 19.894 10.231 6.963 1.00 95.81 132 ARG A N 1
ATOM 1031 C CA . ARG A 1 132 ? 18.899 10.332 5.894 1.00 95.81 132 ARG A CA 1
ATOM 1032 C C . ARG A 1 132 ? 19.556 10.572 4.537 1.00 95.81 132 ARG A C 1
ATOM 1034 O O . ARG A 1 132 ? 19.192 9.908 3.575 1.00 95.81 132 ARG A O 1
ATOM 1041 N N . ALA A 1 133 ? 20.507 11.503 4.437 1.00 95.38 133 ALA A N 1
ATOM 1042 C CA . ALA A 1 133 ? 21.187 11.789 3.173 1.00 95.38 133 ALA A CA 1
ATOM 1043 C C . ALA A 1 133 ? 22.008 10.587 2.676 1.00 95.38 133 ALA A C 1
ATOM 1045 O O . ALA A 1 133 ? 21.957 10.255 1.493 1.00 95.38 133 ALA A O 1
ATOM 1046 N N . ARG A 1 134 ? 22.711 9.887 3.578 1.00 95.62 134 ARG A N 1
ATOM 1047 C CA . ARG A 1 134 ? 23.443 8.651 3.244 1.00 95.62 134 ARG A CA 1
ATOM 1048 C C . ARG A 1 134 ? 22.503 7.539 2.777 1.00 95.62 134 ARG A C 1
ATOM 1050 O O . ARG A 1 134 ? 22.774 6.908 1.758 1.00 95.62 134 ARG A O 1
ATOM 1057 N N . GLY A 1 135 ? 21.394 7.331 3.487 1.00 96.25 135 GLY A N 1
ATOM 1058 C CA . GLY A 1 135 ? 20.357 6.374 3.103 1.00 96.25 135 GLY A CA 1
ATOM 1059 C C . GLY A 1 135 ? 19.756 6.705 1.738 1.00 96.25 135 GLY A C 1
ATOM 1060 O O . GLY A 1 135 ? 19.628 5.813 0.902 1.00 96.25 135 GLY A O 1
ATOM 1061 N N . ALA A 1 136 ? 19.454 7.986 1.482 1.00 95.38 136 ALA A N 1
ATOM 1062 C CA . ALA A 1 136 ? 18.915 8.477 0.209 1.00 95.38 136 ALA A CA 1
ATOM 1063 C C . ALA A 1 136 ? 19.874 8.234 -0.959 1.00 95.38 136 ALA A C 1
ATOM 1065 O O . ALA A 1 136 ? 19.436 7.790 -2.015 1.00 95.38 136 ALA A O 1
ATOM 1066 N N . TYR A 1 137 ? 21.176 8.446 -0.753 1.00 93.69 137 TYR A N 1
ATOM 1067 C CA . TYR A 1 137 ? 22.190 8.144 -1.762 1.00 93.69 137 TYR A CA 1
ATOM 1068 C C . TYR A 1 137 ? 22.226 6.647 -2.113 1.00 93.69 137 TYR A C 1
ATOM 1070 O O . TYR A 1 137 ? 22.217 6.284 -3.286 1.00 93.69 137 TYR A O 1
ATOM 1078 N N . LEU A 1 138 ? 22.177 5.760 -1.112 1.00 93.56 138 LEU A N 1
ATOM 1079 C CA . LEU A 1 138 ? 22.072 4.309 -1.328 1.00 93.56 138 LEU A CA 1
ATOM 1080 C C . LEU A 1 138 ? 20.792 3.922 -2.081 1.00 93.56 138 LEU A C 1
ATOM 1082 O O . LEU A 1 138 ? 20.843 3.129 -3.023 1.00 93.56 138 LEU A O 1
ATOM 1086 N N . ALA A 1 139 ? 19.664 4.518 -1.690 1.00 94.31 139 ALA A N 1
ATOM 1087 C CA . ALA A 1 139 ? 18.374 4.304 -2.329 1.00 94.31 139 ALA A CA 1
ATOM 1088 C C . ALA A 1 139 ? 18.393 4.711 -3.800 1.00 94.31 139 ALA A C 1
ATOM 1090 O O . ALA A 1 139 ? 17.946 3.929 -4.630 1.00 94.31 139 ALA A O 1
ATOM 1091 N N . SER A 1 140 ? 18.977 5.864 -4.144 1.00 91.31 140 SER A N 1
ATOM 1092 C CA . SER A 1 140 ? 19.084 6.323 -5.536 1.00 91.31 140 SER A CA 1
ATOM 1093 C C . SER A 1 140 ? 19.999 5.468 -6.410 1.00 91.31 140 SER A C 1
ATOM 1095 O O . SER A 1 140 ? 19.880 5.517 -7.626 1.00 91.31 140 SER A O 1
ATOM 1097 N N . ILE A 1 141 ? 20.915 4.707 -5.806 1.00 89.56 141 ILE A N 1
ATOM 1098 C CA . ILE A 1 141 ? 21.853 3.862 -6.546 1.00 89.56 141 ILE A CA 1
ATOM 1099 C C . ILE A 1 141 ? 21.220 2.519 -6.898 1.00 89.56 141 ILE A C 1
ATOM 1101 O O . ILE A 1 141 ? 21.269 2.102 -8.049 1.00 89.56 141 ILE A O 1
ATOM 1105 N N . CYS A 1 142 ? 20.697 1.798 -5.900 1.00 92.25 142 CYS A N 1
ATOM 1106 C CA . CYS A 1 142 ? 20.311 0.399 -6.115 1.00 92.25 142 CYS A CA 1
ATOM 1107 C C . CYS A 1 142 ? 19.256 -0.158 -5.144 1.00 92.25 142 CYS A C 1
ATOM 1109 O O . CYS A 1 142 ? 19.054 -1.370 -5.112 1.00 92.25 142 CYS A O 1
ATOM 1111 N N . GLN A 1 143 ? 18.599 0.689 -4.342 1.00 94.19 143 GLN A N 1
ATOM 1112 C CA . GLN A 1 143 ? 17.606 0.257 -3.344 1.00 94.19 143 GLN A CA 1
ATOM 1113 C C . GLN A 1 143 ? 16.293 1.049 -3.476 1.00 94.19 143 GLN A C 1
ATOM 1115 O O . GLN A 1 143 ? 15.972 1.860 -2.596 1.00 94.19 143 GLN A O 1
ATOM 1120 N N . PRO A 1 144 ? 15.527 0.849 -4.567 1.00 94.06 144 PRO A N 1
ATOM 1121 C CA . PRO A 1 144 ? 14.253 1.538 -4.791 1.00 94.06 144 PRO A CA 1
ATOM 1122 C C . PRO A 1 144 ? 13.257 1.383 -3.635 1.00 94.06 144 PRO A C 1
ATOM 1124 O O . PRO A 1 144 ? 12.477 2.295 -3.365 1.00 94.06 144 PRO A O 1
ATOM 1127 N N . GLU A 1 145 ? 13.321 0.276 -2.893 1.00 93.38 145 GLU A N 1
ATOM 1128 C CA . GLU A 1 145 ? 12.441 -0.031 -1.762 1.00 93.38 145 GLU A CA 1
ATOM 1129 C C . GLU A 1 145 ? 12.577 0.969 -0.604 1.00 93.38 145 GLU A C 1
ATOM 1131 O O . GLU A 1 145 ? 11.691 1.071 0.245 1.00 93.38 145 GLU A O 1
ATOM 1136 N N . ALA A 1 146 ? 13.696 1.695 -0.543 1.00 94.75 146 ALA A N 1
ATOM 1137 C CA . ALA A 1 146 ? 13.966 2.696 0.479 1.00 94.75 146 ALA A CA 1
ATOM 1138 C C . ALA A 1 146 ? 13.552 4.120 0.057 1.00 94.75 146 ALA A C 1
ATOM 1140 O O . ALA A 1 146 ? 13.459 5.003 0.915 1.00 94.75 146 ALA A O 1
ATOM 1141 N N . SER A 1 147 ? 13.286 4.361 -1.234 1.00 93.50 147 SER A N 1
ATOM 1142 C CA . SER A 1 147 ? 13.089 5.713 -1.781 1.00 93.50 147 SER A CA 1
ATOM 1143 C C . SER A 1 147 ? 11.911 6.457 -1.154 1.00 93.50 147 SER A C 1
ATOM 1145 O O . SER A 1 147 ? 12.035 7.647 -0.867 1.00 93.50 147 SER A O 1
ATOM 1147 N N . PHE A 1 148 ? 10.792 5.774 -0.888 1.00 92.44 148 PHE A N 1
ATOM 1148 C CA . PHE A 1 148 ? 9.624 6.385 -0.244 1.00 92.44 148 PHE A CA 1
ATOM 1149 C C . PHE A 1 148 ? 9.959 6.923 1.152 1.00 92.44 148 PHE A C 1
ATOM 1151 O O . PHE A 1 148 ? 9.815 8.118 1.410 1.00 92.44 148 PHE A O 1
ATOM 1158 N N . ASP A 1 149 ? 10.466 6.066 2.041 1.00 93.06 149 ASP A N 1
ATOM 1159 C CA . ASP A 1 149 ? 10.715 6.432 3.440 1.00 93.06 149 ASP A CA 1
ATOM 1160 C C . ASP A 1 149 ? 11.743 7.556 3.568 1.00 93.06 149 ASP A C 1
ATOM 1162 O O . ASP A 1 149 ? 11.591 8.466 4.385 1.00 93.06 149 ASP A O 1
ATOM 1166 N N . LEU A 1 150 ? 12.786 7.520 2.738 1.00 95.00 150 LEU A N 1
ATOM 1167 C CA . LEU A 1 150 ? 13.843 8.529 2.739 1.00 95.00 150 LEU A CA 1
ATOM 1168 C C . LEU A 1 150 ? 13.357 9.857 2.153 1.00 95.00 150 LEU A C 1
ATOM 1170 O O . LEU A 1 150 ? 13.757 10.919 2.636 1.00 95.00 150 LEU A O 1
ATOM 1174 N N . SER A 1 151 ? 12.449 9.807 1.177 1.00 93.25 151 SER A N 1
ATOM 1175 C CA . SER A 1 151 ? 11.770 10.987 0.643 1.00 93.25 151 SER A CA 1
ATOM 1176 C C . SER A 1 151 ? 10.822 11.614 1.666 1.00 93.25 151 SER A C 1
ATOM 1178 O O . SER A 1 151 ? 10.829 12.831 1.830 1.00 93.25 151 SER A O 1
ATOM 1180 N N . VAL A 1 152 ? 10.070 10.819 2.434 1.00 91.06 152 VAL A N 1
ATOM 1181 C CA . VAL A 1 152 ? 9.249 11.315 3.555 1.00 91.06 152 VAL A CA 1
ATOM 1182 C C . VAL A 1 152 ? 10.134 11.930 4.639 1.00 91.06 152 VAL A C 1
ATOM 1184 O O . VAL A 1 152 ? 9.926 13.075 5.047 1.00 91.06 152 VAL A O 1
ATOM 1187 N N . ALA A 1 153 ? 11.204 11.235 5.036 1.00 92.94 153 ALA A N 1
ATOM 1188 C CA . ALA A 1 153 ? 12.179 11.753 5.990 1.00 92.94 153 ALA A CA 1
ATOM 1189 C C . ALA A 1 153 ? 12.822 13.073 5.519 1.00 92.94 153 ALA A C 1
ATOM 1191 O O . ALA A 1 153 ? 13.244 13.888 6.349 1.00 92.94 153 ALA A O 1
ATOM 1192 N N . ALA A 1 154 ? 12.897 13.312 4.200 1.00 92.56 154 ALA A N 1
ATOM 1193 C CA . ALA A 1 154 ? 13.451 14.533 3.613 1.00 92.56 154 ALA A CA 1
ATOM 1194 C C . ALA A 1 154 ? 12.647 15.793 3.967 1.00 92.56 154 ALA A C 1
ATOM 1196 O O . ALA A 1 154 ? 13.201 16.893 4.023 1.00 92.56 154 ALA A O 1
ATOM 1197 N N . GLN A 1 155 ? 11.356 15.624 4.251 1.00 89.94 155 GLN A N 1
ATOM 1198 C CA . GLN A 1 155 ? 10.399 16.713 4.428 1.00 89.94 155 GLN A CA 1
ATOM 1199 C C . GLN A 1 155 ? 10.425 17.320 5.838 1.00 89.94 155 GLN A C 1
ATOM 1201 O O . GLN A 1 155 ? 9.961 18.444 6.031 1.00 89.94 155 GLN A O 1
ATOM 1206 N N . HIS A 1 156 ? 10.980 16.607 6.821 1.00 86.81 156 HIS A N 1
ATOM 1207 C CA . HIS A 1 156 ? 11.013 17.036 8.217 1.00 86.81 156 HIS A CA 1
ATOM 1208 C C . HIS A 1 156 ? 12.297 17.821 8.519 1.00 86.81 156 HIS A C 1
ATOM 1210 O O . HIS A 1 156 ? 13.377 17.243 8.621 1.00 86.81 156 HIS A O 1
ATOM 1216 N N . LYS A 1 157 ? 12.177 19.150 8.652 1.00 81.38 157 LYS A N 1
ATOM 1217 C CA . LYS A 1 157 ? 13.282 20.027 9.094 1.00 81.38 157 LYS A CA 1
ATOM 1218 C C . LYS A 1 157 ? 13.530 19.936 10.602 1.00 81.38 157 LYS A C 1
ATOM 1220 O O . LYS A 1 157 ? 14.671 20.031 11.037 1.00 81.38 157 LYS A O 1
ATOM 1225 N N . GLU A 1 158 ? 12.464 19.712 11.366 1.00 86.81 158 GLU A N 1
ATOM 1226 C CA . GLU A 1 158 ? 12.476 19.524 12.819 1.00 86.81 158 GLU A CA 1
ATOM 1227 C C . GLU A 1 158 ? 11.821 18.166 13.134 1.00 86.81 158 GLU A C 1
ATOM 1229 O O . GLU A 1 158 ? 10.605 18.095 13.329 1.00 86.81 158 GLU A O 1
ATOM 1234 N N . PRO A 1 159 ? 12.581 17.058 13.062 1.00 89.69 159 PRO A N 1
ATOM 1235 C CA . PRO A 1 159 ? 12.027 15.713 13.194 1.00 89.69 159 PRO A CA 1
ATOM 1236 C C . PRO A 1 159 ? 11.559 15.423 14.627 1.00 89.69 159 PRO A C 1
ATOM 1238 O O . PRO A 1 159 ? 12.279 15.648 15.599 1.00 89.69 159 PRO A O 1
ATOM 1241 N N . GLY A 1 160 ? 10.347 14.880 14.759 1.00 91.44 160 GLY A N 1
ATOM 1242 C CA . GLY A 1 160 ? 9.803 14.397 16.029 1.00 91.44 160 GLY A CA 1
ATOM 1243 C C . GLY A 1 160 ? 10.195 12.945 16.322 1.00 91.44 160 GLY A C 1
ATOM 1244 O O . GLY A 1 160 ? 10.757 12.248 15.478 1.00 91.44 160 GLY A O 1
ATOM 1245 N N . LYS A 1 161 ? 9.833 12.435 17.509 1.00 91.50 161 LYS A N 1
ATOM 1246 C CA . LYS A 1 161 ? 10.161 11.057 17.942 1.00 91.50 161 LYS A CA 1
ATOM 1247 C C . LYS A 1 161 ? 9.730 9.977 16.939 1.00 91.50 161 LYS A C 1
ATOM 1249 O O . LYS A 1 161 ? 10.457 9.009 16.726 1.00 91.50 161 LYS A O 1
ATOM 1254 N N . ASP A 1 162 ? 8.568 10.147 16.314 1.00 89.94 162 ASP A N 1
ATOM 1255 C CA . ASP A 1 162 ? 8.064 9.196 15.319 1.00 89.94 162 ASP A CA 1
ATOM 1256 C C . ASP A 1 162 ? 8.867 9.229 14.013 1.00 89.94 162 ASP A C 1
ATOM 1258 O O . ASP A 1 162 ? 9.047 8.185 13.387 1.00 89.94 162 ASP A O 1
ATOM 1262 N N . ASP A 1 163 ? 9.401 10.394 13.633 1.00 92.62 163 ASP A N 1
ATOM 1263 C CA . ASP A 1 163 ? 10.219 10.554 12.426 1.00 92.62 163 ASP A CA 1
ATOM 1264 C C . ASP A 1 163 ? 11.565 9.846 12.612 1.00 92.62 163 ASP A C 1
ATOM 1266 O O . ASP A 1 163 ? 11.990 9.081 11.745 1.00 92.62 163 ASP A O 1
ATOM 1270 N N . PHE A 1 164 ? 12.182 9.998 13.793 1.00 94.25 164 PHE A N 1
ATOM 1271 C CA . PHE A 1 164 ? 13.359 9.218 14.187 1.00 94.25 164 PHE A CA 1
ATOM 1272 C C . PHE A 1 164 ? 13.084 7.716 14.143 1.00 94.25 164 PHE A C 1
ATOM 1274 O O . PHE A 1 164 ? 13.890 6.970 13.592 1.00 94.25 164 PHE A O 1
ATOM 1281 N N . ARG A 1 165 ? 11.943 7.258 14.678 1.00 93.94 165 ARG A N 1
ATOM 1282 C CA . ARG A 1 165 ? 11.589 5.830 14.679 1.00 93.94 165 ARG A CA 1
ATOM 1283 C C . ARG A 1 165 ? 11.460 5.277 13.256 1.00 93.94 165 ARG A C 1
ATOM 1285 O O . ARG A 1 165 ? 12.005 4.213 12.971 1.00 93.94 165 ARG A O 1
ATOM 1292 N N . ARG A 1 166 ? 10.763 5.993 12.365 1.00 92.75 166 ARG A N 1
ATOM 1293 C CA . ARG A 1 166 ? 10.565 5.580 10.963 1.00 92.75 166 ARG A CA 1
ATOM 1294 C C . ARG A 1 166 ? 11.881 5.552 10.190 1.00 92.75 166 ARG A C 1
ATOM 1296 O O . ARG A 1 166 ? 12.195 4.535 9.572 1.00 92.75 166 ARG A O 1
ATOM 1303 N N . LEU A 1 167 ? 12.683 6.615 10.290 1.00 95.62 167 LEU A N 1
ATOM 1304 C CA . LEU A 1 167 ? 13.995 6.666 9.647 1.00 95.62 167 LEU A CA 1
ATOM 1305 C C . LEU A 1 167 ? 14.918 5.561 10.182 1.00 95.62 167 LEU A C 1
ATOM 1307 O O . LEU A 1 167 ? 15.534 4.852 9.393 1.00 95.62 167 LEU A O 1
ATOM 1311 N N . ALA A 1 168 ? 14.972 5.358 11.502 1.00 94.94 168 ALA A N 1
ATOM 1312 C CA . ALA A 1 168 ? 15.776 4.301 12.114 1.00 94.94 168 ALA A CA 1
ATOM 1313 C C . ALA A 1 168 ? 15.370 2.905 11.623 1.00 94.94 168 ALA A C 1
ATOM 1315 O O . ALA A 1 168 ? 16.242 2.089 11.334 1.00 94.94 168 ALA A O 1
ATOM 1316 N N . SER A 1 169 ? 14.066 2.640 11.476 1.00 96.06 169 SER A N 1
ATOM 1317 C CA . SER A 1 169 ? 13.568 1.375 10.925 1.00 96.06 169 SER A CA 1
ATOM 1318 C C . SER A 1 169 ? 14.075 1.140 9.503 1.00 96.06 169 SER A C 1
ATOM 1320 O O . SER A 1 169 ? 14.583 0.059 9.201 1.00 96.06 169 SER A O 1
ATOM 1322 N N . ARG A 1 170 ? 13.995 2.156 8.631 1.00 96.62 170 ARG A N 1
ATOM 1323 C CA . ARG A 1 170 ? 14.483 2.030 7.252 1.00 96.62 170 ARG A CA 1
ATOM 1324 C C . ARG A 1 170 ? 16.002 1.878 7.193 1.00 96.62 170 ARG A C 1
ATOM 1326 O O . ARG A 1 170 ? 16.498 1.010 6.481 1.00 96.62 170 ARG A O 1
ATOM 1333 N N . LEU A 1 171 ? 16.746 2.675 7.956 1.00 97.25 171 LEU A N 1
ATOM 1334 C CA . LEU A 1 171 ? 18.208 2.596 7.989 1.00 97.25 171 LEU A CA 1
ATOM 1335 C C . LEU A 1 171 ? 18.691 1.249 8.527 1.00 97.25 171 LEU A C 1
ATOM 1337 O O . LEU A 1 171 ? 19.623 0.678 7.968 1.00 97.25 171 LEU A O 1
ATOM 1341 N N . LYS A 1 172 ? 18.026 0.701 9.552 1.00 96.75 172 LYS A N 1
ATOM 1342 C CA . LYS A 1 172 ? 18.307 -0.645 10.060 1.00 96.75 172 LYS A CA 1
ATOM 1343 C C . LYS A 1 172 ? 18.137 -1.694 8.962 1.00 96.75 172 LYS A C 1
ATOM 1345 O O . LYS A 1 172 ? 19.046 -2.491 8.755 1.00 96.75 172 LYS A O 1
ATOM 1350 N N . TRP A 1 173 ? 17.045 -1.628 8.198 1.00 96.44 173 TRP A N 1
ATOM 1351 C CA . TRP A 1 173 ? 16.854 -2.512 7.049 1.00 96.44 173 TRP A CA 1
ATOM 1352 C C . TRP A 1 173 ? 17.986 -2.362 6.018 1.00 96.44 173 TRP A C 1
ATOM 1354 O O . TRP A 1 173 ? 18.551 -3.365 5.592 1.00 96.44 173 TRP A O 1
ATOM 1364 N N . GLN A 1 174 ? 18.393 -1.138 5.662 1.00 95.88 174 GLN A N 1
ATOM 1365 C CA . GLN A 1 174 ? 19.507 -0.928 4.720 1.00 95.88 174 GLN A CA 1
ATOM 1366 C C . GLN A 1 174 ? 20.848 -1.456 5.268 1.00 95.88 174 GLN A C 1
ATOM 1368 O O . GLN A 1 174 ? 21.661 -1.990 4.514 1.00 95.88 174 GLN A O 1
ATOM 1373 N N . MET A 1 175 ? 21.077 -1.350 6.582 1.00 95.19 175 MET A N 1
ATOM 1374 C CA . MET A 1 175 ? 22.258 -1.895 7.263 1.00 95.19 175 MET A CA 1
ATOM 1375 C C . MET A 1 175 ? 22.265 -3.427 7.312 1.00 95.19 175 MET A C 1
ATOM 1377 O O . MET A 1 175 ? 23.341 -4.019 7.277 1.00 95.19 175 MET A O 1
ATOM 1381 N N . GLU A 1 176 ? 21.103 -4.067 7.400 1.00 95.56 176 GLU A N 1
ATOM 1382 C CA . GLU A 1 176 ? 20.955 -5.528 7.347 1.00 95.56 176 GLU A CA 1
ATOM 1383 C C . GLU A 1 176 ? 21.064 -6.059 5.906 1.00 95.56 176 GLU A C 1
ATOM 1385 O O . GLU A 1 176 ? 21.460 -7.201 5.695 1.00 95.56 176 GLU A O 1
ATOM 1390 N N . ASN A 1 177 ? 20.806 -5.208 4.908 1.00 94.38 177 ASN A N 1
ATOM 1391 C CA . ASN A 1 177 ? 20.748 -5.557 3.487 1.00 94.38 177 ASN A CA 1
ATOM 1392 C C . ASN A 1 177 ? 21.833 -4.838 2.657 1.00 94.38 177 ASN A C 1
ATOM 1394 O O . ASN A 1 177 ? 21.560 -4.282 1.595 1.00 94.38 177 ASN A O 1
ATOM 1398 N N . LYS A 1 178 ? 23.089 -4.837 3.126 1.00 91.06 178 LYS A N 1
ATOM 1399 C CA . LYS A 1 178 ? 24.195 -4.058 2.513 1.00 91.06 178 LYS A CA 1
ATOM 1400 C C . LYS A 1 178 ? 24.524 -4.440 1.069 1.00 91.06 178 LYS A C 1
ATOM 1402 O O . LYS A 1 178 ? 25.001 -3.592 0.318 1.00 91.06 178 LYS A O 1
ATOM 1407 N N . GLU A 1 179 ? 24.290 -5.698 0.709 1.00 89.56 179 GLU A N 1
ATOM 1408 C CA . GLU A 1 179 ? 24.536 -6.240 -0.634 1.00 89.56 179 GLU A CA 1
ATOM 1409 C C . GLU A 1 179 ? 23.261 -6.260 -1.498 1.00 89.56 179 GLU A C 1
ATOM 1411 O O . GLU A 1 179 ? 23.277 -6.758 -2.620 1.00 89.56 179 GLU A O 1
ATOM 1416 N N . ARG A 1 180 ? 22.137 -5.714 -1.002 1.00 92.88 180 ARG A N 1
ATOM 1417 C CA . ARG A 1 180 ? 20.930 -5.540 -1.816 1.00 92.88 180 ARG A CA 1
ATOM 1418 C C . ARG A 1 180 ? 21.208 -4.512 -2.906 1.00 92.88 180 ARG A C 1
ATOM 1420 O O . ARG A 1 180 ? 21.598 -3.385 -2.597 1.00 92.88 180 ARG A O 1
ATOM 1427 N N . GLY A 1 181 ? 20.959 -4.913 -4.147 1.00 92.56 181 GLY A N 1
ATOM 1428 C CA . GLY A 1 181 ? 21.117 -4.085 -5.330 1.00 92.56 181 GLY A CA 1
ATOM 1429 C C . GLY A 1 181 ? 20.169 -4.488 -6.457 1.00 92.56 181 GLY A C 1
ATOM 1430 O O . GLY A 1 181 ? 19.284 -5.327 -6.265 1.00 92.56 181 GLY A O 1
ATOM 1431 N N . LEU A 1 182 ? 20.366 -3.898 -7.635 1.00 95.31 182 LEU A N 1
ATOM 1432 C CA . LEU A 1 182 ? 19.564 -4.189 -8.823 1.00 95.31 182 LEU A CA 1
ATOM 1433 C C . LEU A 1 182 ? 20.156 -5.369 -9.591 1.00 95.31 182 LEU A C 1
ATOM 1435 O O . LEU A 1 182 ? 21.373 -5.485 -9.729 1.00 95.31 182 LEU A O 1
ATOM 1439 N N . ARG A 1 183 ? 19.281 -6.235 -10.102 1.00 94.62 183 ARG A N 1
ATOM 1440 C CA . ARG A 1 183 ? 19.645 -7.360 -10.965 1.00 94.62 183 ARG A CA 1
ATOM 1441 C C . ARG A 1 183 ? 19.040 -7.127 -12.339 1.00 94.62 183 ARG A C 1
ATOM 1443 O O . ARG A 1 183 ? 17.832 -6.943 -12.448 1.00 94.62 183 ARG A O 1
ATOM 1450 N N . PHE A 1 184 ? 19.889 -7.142 -13.354 1.00 95.50 184 PHE A N 1
ATOM 1451 C CA . PHE A 1 184 ? 19.534 -6.969 -14.750 1.00 95.50 184 PHE A CA 1
ATOM 1452 C C . PHE A 1 184 ? 19.600 -8.330 -15.435 1.00 95.50 184 PHE A C 1
ATOM 1454 O O . PHE A 1 184 ? 20.681 -8.888 -15.618 1.00 95.50 184 PHE A O 1
ATOM 1461 N N . VAL A 1 185 ? 18.441 -8.886 -15.766 1.00 95.00 185 VAL A N 1
ATOM 1462 C CA . VAL A 1 185 ? 18.321 -10.164 -16.466 1.00 95.00 185 VAL A CA 1
ATOM 1463 C C . VAL A 1 185 ? 18.390 -9.961 -17.983 1.00 95.00 185 VAL A C 1
ATOM 1465 O O . VAL A 1 185 ? 17.966 -8.908 -18.473 1.00 95.00 185 VAL A O 1
ATOM 1468 N N . PRO A 1 186 ? 18.896 -10.940 -18.751 1.00 93.94 186 PRO A N 1
ATOM 1469 C CA . PRO A 1 186 ? 18.810 -10.907 -20.207 1.00 93.94 186 PRO A CA 1
ATOM 1470 C C . PRO A 1 186 ? 17.353 -10.812 -20.683 1.00 93.94 186 PRO A C 1
ATOM 1472 O O . PRO A 1 186 ? 16.477 -11.487 -20.142 1.00 93.94 186 PRO A O 1
ATOM 1475 N N . LEU A 1 187 ? 17.094 -9.982 -21.697 1.00 92.50 187 LEU A N 1
ATOM 1476 C CA . LEU A 1 187 ? 15.761 -9.775 -22.270 1.00 92.50 187 LEU A CA 1
ATOM 1477 C C . LEU A 1 187 ? 15.792 -9.906 -23.793 1.00 92.50 187 LEU A C 1
ATOM 1479 O O . LEU A 1 187 ? 16.703 -9.408 -24.454 1.00 92.50 187 LEU A O 1
ATOM 1483 N N . GLU A 1 188 ? 14.744 -10.507 -24.354 1.00 91.12 188 GLU A N 1
ATOM 1484 C CA . GLU A 1 188 ? 14.482 -10.486 -25.794 1.00 91.12 188 GLU A CA 1
ATOM 1485 C C . GLU A 1 188 ? 13.909 -9.116 -26.189 1.00 91.12 188 GLU A C 1
ATOM 1487 O O . GLU A 1 188 ? 12.707 -8.873 -26.058 1.00 91.12 188 GLU A O 1
ATOM 1492 N N . LEU A 1 189 ? 14.766 -8.205 -26.662 1.00 90.25 189 LEU A N 1
ATOM 1493 C CA . LEU A 1 189 ? 14.377 -6.817 -26.956 1.00 90.25 189 LEU A CA 1
ATOM 1494 C C . LEU A 1 189 ? 13.247 -6.690 -27.989 1.00 90.25 189 LEU A C 1
ATOM 1496 O O . LEU A 1 189 ? 12.443 -5.772 -27.882 1.00 90.25 189 LEU A O 1
ATOM 1500 N N . GLU A 1 190 ? 13.130 -7.624 -28.938 1.00 90.62 190 GLU A N 1
ATOM 1501 C CA . GLU A 1 190 ? 12.042 -7.637 -29.933 1.00 90.62 190 GLU A CA 1
ATOM 1502 C C . GLU A 1 190 ? 10.649 -7.838 -29.313 1.00 90.62 190 GLU A C 1
ATOM 1504 O O . GLU A 1 190 ? 9.645 -7.444 -29.904 1.00 90.62 190 GLU A O 1
ATOM 1509 N N . LYS A 1 191 ? 10.583 -8.446 -28.122 1.00 91.06 191 LYS A N 1
ATOM 1510 C CA . LYS A 1 191 ? 9.347 -8.672 -27.354 1.00 91.06 191 LYS A CA 1
ATOM 1511 C C . LYS A 1 191 ? 9.221 -7.730 -26.159 1.00 91.06 191 LYS A C 1
ATOM 1513 O O . LYS A 1 191 ? 8.247 -7.819 -25.410 1.00 91.06 191 LYS A O 1
ATOM 1518 N N . ALA A 1 192 ? 10.224 -6.888 -25.926 1.00 92.56 192 ALA A N 1
ATOM 1519 C CA . ALA A 1 192 ? 10.259 -6.033 -24.758 1.00 92.56 192 ALA A CA 1
ATOM 1520 C C . ALA A 1 192 ? 9.237 -4.901 -24.883 1.00 92.56 192 ALA A C 1
ATOM 1522 O O . ALA A 1 192 ? 8.993 -4.376 -25.967 1.00 92.56 192 ALA A O 1
ATOM 1523 N N . LYS A 1 193 ? 8.682 -4.493 -23.745 1.00 91.62 193 LYS A N 1
ATOM 1524 C CA . LYS A 1 193 ? 7.877 -3.285 -23.579 1.00 91.62 193 LYS A CA 1
ATOM 1525 C C . LYS A 1 193 ? 8.479 -2.419 -22.473 1.00 91.62 193 LYS A C 1
ATOM 1527 O O . LYS A 1 193 ? 9.126 -2.925 -21.552 1.00 91.62 193 LYS A O 1
ATOM 1532 N N . LEU A 1 194 ? 8.256 -1.112 -22.564 1.00 91.94 194 LEU A N 1
ATOM 1533 C CA . LEU A 1 194 ? 8.599 -0.143 -21.530 1.00 91.94 194 LEU A CA 1
ATOM 1534 C C . LEU A 1 194 ? 7.380 0.076 -20.627 1.00 91.94 194 LEU A C 1
ATOM 1536 O O . LEU A 1 194 ? 6.431 0.753 -21.013 1.00 91.94 194 LEU A O 1
ATOM 1540 N N . TYR A 1 195 ? 7.406 -0.487 -19.427 1.00 92.62 195 TYR A N 1
ATOM 1541 C CA . TYR A 1 195 ? 6.354 -0.332 -18.429 1.00 92.62 195 TYR A CA 1
ATOM 1542 C C . TYR A 1 195 ? 6.654 0.847 -17.511 1.00 92.62 195 TYR A C 1
ATOM 1544 O O . TYR A 1 195 ? 7.750 0.954 -16.962 1.00 92.62 195 TYR A O 1
ATOM 1552 N N . VAL A 1 196 ? 5.663 1.707 -17.307 1.00 91.31 196 VAL A N 1
ATOM 1553 C CA . VAL A 1 196 ? 5.725 2.840 -16.381 1.00 91.31 196 VAL A CA 1
ATOM 1554 C C . VAL A 1 196 ? 4.651 2.635 -15.323 1.00 91.31 196 VAL A C 1
ATOM 1556 O O . VAL A 1 196 ? 3.477 2.896 -15.568 1.00 91.31 196 VAL A O 1
ATOM 1559 N N . PHE A 1 197 ? 5.045 2.149 -14.152 1.00 92.00 197 PHE A N 1
ATOM 1560 C CA . PHE A 1 197 ? 4.159 2.005 -13.002 1.00 92.00 197 PHE A CA 1
ATOM 1561 C C . PHE A 1 197 ? 4.109 3.318 -12.242 1.00 92.00 197 PHE A C 1
ATOM 1563 O O . PHE A 1 197 ? 5.160 3.859 -11.902 1.00 92.00 197 PHE A O 1
ATOM 1570 N N . VAL A 1 198 ? 2.909 3.821 -11.975 1.00 90.56 198 VAL A N 1
ATOM 1571 C CA . VAL A 1 198 ? 2.692 5.072 -11.244 1.00 90.56 198 VAL A CA 1
ATOM 1572 C C . VAL A 1 198 ? 1.742 4.847 -10.078 1.00 90.56 198 VAL A C 1
ATOM 1574 O O . VAL A 1 198 ? 0.807 4.059 -10.191 1.00 90.56 198 VAL A O 1
ATOM 1577 N N . ASP A 1 199 ? 1.998 5.552 -8.981 1.00 89.62 199 ASP A N 1
ATOM 1578 C CA . ASP A 1 199 ? 1.165 5.540 -7.775 1.00 89.62 199 ASP A CA 1
ATOM 1579 C C . ASP A 1 199 ? 1.228 6.910 -7.075 1.00 89.62 199 ASP A C 1
ATOM 1581 O O . ASP A 1 199 ? 2.278 7.573 -7.056 1.00 89.62 199 ASP A O 1
ATOM 1585 N N . GLY A 1 200 ? 0.103 7.378 -6.537 1.00 86.38 200 GLY A N 1
ATOM 1586 C CA . GLY A 1 200 ? -0.026 8.656 -5.851 1.00 86.38 200 GLY A CA 1
ATOM 1587 C C . GLY A 1 200 ? -0.663 8.529 -4.470 1.00 86.38 200 GLY A C 1
ATOM 1588 O O . GLY A 1 200 ? -1.869 8.713 -4.322 1.00 86.38 200 GLY A O 1
ATOM 1589 N N . SER A 1 201 ? 0.146 8.403 -3.415 1.00 84.62 201 SER A N 1
ATOM 1590 C CA . SER A 1 201 ? -0.345 8.363 -2.031 1.00 84.62 201 SER A CA 1
ATOM 1591 C C . SER A 1 201 ? -0.975 9.694 -1.600 1.00 84.62 201 SER A C 1
ATOM 1593 O O . SER A 1 201 ? -0.284 10.670 -1.286 1.00 84.62 201 SER A O 1
ATOM 1595 N N . PHE A 1 202 ? -2.304 9.730 -1.560 1.00 82.44 202 PHE A N 1
ATOM 1596 C CA . PHE A 1 202 ? -3.075 10.937 -1.288 1.00 82.44 202 PHE A CA 1
ATOM 1597 C C . PHE A 1 202 ? -2.986 11.409 0.177 1.00 82.44 202 PHE A C 1
ATOM 1599 O O . PHE A 1 202 ? -3.294 10.653 1.094 1.00 82.44 202 PHE A O 1
ATOM 1606 N N . ALA A 1 203 ? -2.626 12.683 0.388 1.00 80.69 203 ALA A N 1
ATOM 1607 C CA . ALA A 1 203 ? -2.612 13.385 1.681 1.00 80.69 203 ALA A CA 1
ATOM 1608 C C . ALA A 1 203 ? -1.931 12.613 2.830 1.00 80.69 203 ALA A C 1
ATOM 1610 O O . ALA A 1 203 ? -2.318 12.722 3.994 1.00 80.69 203 ALA A O 1
ATOM 1611 N N . ASN A 1 204 ? -0.910 11.825 2.497 1.00 79.94 204 ASN A N 1
ATOM 1612 C CA . ASN A 1 204 ? -0.258 10.888 3.405 1.00 79.94 204 ASN A CA 1
ATOM 1613 C C . ASN A 1 204 ? 0.843 11.529 4.271 1.00 79.94 204 ASN A C 1
ATOM 1615 O O . ASN A 1 204 ? 1.307 10.914 5.234 1.00 79.94 204 ASN A O 1
ATOM 1619 N N . ASN A 1 205 ? 1.277 12.749 3.946 1.00 78.00 205 ASN A N 1
ATOM 1620 C CA . ASN A 1 205 ? 2.249 13.492 4.745 1.00 78.00 205 ASN A CA 1
ATOM 1621 C C . ASN A 1 205 ? 1.567 14.246 5.900 1.00 78.00 205 ASN A C 1
ATOM 1623 O O . ASN A 1 205 ? 0.380 14.560 5.851 1.00 78.00 205 ASN A O 1
ATOM 1627 N N . LYS A 1 206 ? 2.337 14.608 6.940 1.00 75.44 206 LYS A N 1
ATOM 1628 C CA . LYS A 1 206 ? 1.814 15.334 8.123 1.00 75.44 206 LYS A CA 1
ATOM 1629 C C . LYS A 1 206 ? 1.136 16.665 7.782 1.00 75.44 206 LYS A C 1
ATOM 1631 O O . LYS A 1 206 ? 0.255 17.101 8.511 1.00 75.44 206 LYS A O 1
ATOM 1636 N N . ASP A 1 207 ? 1.556 17.314 6.700 1.00 78.75 207 ASP A N 1
ATOM 1637 C CA . ASP A 1 207 ? 0.984 18.570 6.208 1.00 78.75 207 ASP A CA 1
ATOM 1638 C C . ASP A 1 207 ? -0.145 18.360 5.182 1.00 78.75 207 ASP A C 1
ATOM 1640 O O . ASP A 1 207 ? -0.509 19.297 4.473 1.00 78.75 207 ASP A O 1
ATOM 1644 N N . LEU A 1 208 ? -0.681 17.136 5.090 1.00 78.56 208 LEU A N 1
ATOM 1645 C CA . LEU A 1 208 ? -1.726 16.716 4.150 1.00 78.56 208 LEU A CA 1
ATOM 1646 C C . LEU A 1 208 ? -1.328 16.836 2.673 1.00 78.56 208 LEU A C 1
ATOM 1648 O O . LEU A 1 208 ? -2.178 16.767 1.783 1.00 78.56 208 LEU A O 1
ATOM 1652 N N . SER A 1 209 ? -0.038 17.011 2.382 1.00 83.50 209 SER A N 1
ATOM 1653 C CA . SER A 1 209 ? 0.465 16.869 1.020 1.00 83.50 209 SER A CA 1
ATOM 1654 C C . SER A 1 209 ? 0.553 15.394 0.622 1.00 83.50 209 SER A C 1
ATOM 1656 O O . SER A 1 209 ? 0.645 14.505 1.470 1.00 83.50 209 SER A O 1
ATOM 1658 N N . SER A 1 210 ? 0.539 15.145 -0.684 1.00 86.50 210 SER A N 1
ATOM 1659 C CA . SER A 1 210 ? 0.638 13.797 -1.249 1.00 86.50 210 SER A CA 1
ATOM 1660 C C . SER A 1 210 ? 2.064 13.449 -1.637 1.00 86.50 210 SER A C 1
ATOM 1662 O O . SER A 1 210 ? 2.852 14.329 -2.000 1.00 86.50 210 SER A O 1
ATOM 1664 N N . GLN A 1 211 ? 2.364 12.160 -1.624 1.00 90.38 211 GLN A N 1
ATOM 1665 C CA . GLN A 1 211 ? 3.569 11.591 -2.205 1.00 90.38 211 GLN A CA 1
ATOM 1666 C C . GLN A 1 211 ? 3.246 11.048 -3.601 1.00 90.38 211 GLN A C 1
ATOM 1668 O O . GLN A 1 211 ? 2.207 10.431 -3.799 1.00 90.38 211 GLN A O 1
ATOM 1673 N N . LEU A 1 212 ? 4.126 11.292 -4.566 1.00 93.06 212 LEU A N 1
ATOM 1674 C CA . LEU A 1 212 ? 4.003 10.833 -5.947 1.00 93.06 212 LEU A CA 1
ATOM 1675 C C . LEU A 1 212 ? 5.175 9.903 -6.238 1.00 93.06 212 LEU A C 1
ATOM 1677 O O . LEU A 1 212 ? 6.308 10.227 -5.865 1.00 93.06 212 LEU A O 1
ATOM 1681 N N . GLY A 1 213 ? 4.929 8.767 -6.876 1.00 92.94 213 GLY A N 1
ATOM 1682 C CA . GLY A 1 213 ? 5.978 7.810 -7.188 1.00 92.94 213 GLY A CA 1
ATOM 1683 C C . GLY A 1 213 ? 5.764 7.081 -8.502 1.00 92.94 213 GLY A C 1
ATOM 1684 O O . GLY A 1 213 ? 4.640 6.825 -8.918 1.00 92.94 213 GLY A O 1
ATOM 1685 N N . TYR A 1 214 ? 6.874 6.728 -9.140 1.00 94.19 214 TYR A N 1
ATOM 1686 C CA . TYR A 1 214 ? 6.863 5.882 -10.322 1.00 94.19 214 TYR A CA 1
ATOM 1687 C C . TYR A 1 214 ? 8.040 4.910 -10.320 1.00 94.19 214 TYR A C 1
ATOM 1689 O O . TYR A 1 214 ? 9.088 5.173 -9.721 1.00 94.19 214 TYR A O 1
ATOM 1697 N N . VAL A 1 215 ? 7.880 3.808 -11.046 1.00 95.50 215 VAL A N 1
ATOM 1698 C CA . VAL A 1 215 ? 8.943 2.868 -11.406 1.00 95.50 215 VAL A CA 1
ATOM 1699 C C . VAL A 1 215 ? 8.828 2.581 -12.896 1.00 95.50 215 VAL A C 1
ATOM 1701 O O . VAL A 1 215 ? 7.774 2.174 -13.376 1.00 95.50 215 VAL A O 1
ATOM 1704 N N . VAL A 1 216 ? 9.917 2.785 -13.631 1.00 94.81 216 VAL A N 1
ATOM 1705 C CA . VAL A 1 216 ? 10.010 2.467 -15.056 1.00 94.81 216 VAL A CA 1
ATOM 1706 C C . VAL A 1 216 ? 10.854 1.217 -15.233 1.00 94.81 216 VAL A C 1
ATOM 1708 O O . VAL A 1 216 ? 11.972 1.128 -14.719 1.00 94.81 216 VAL A O 1
ATOM 1711 N N . MET A 1 217 ? 10.327 0.259 -15.983 1.00 94.94 217 MET A N 1
ATOM 1712 C CA . MET A 1 217 ? 10.938 -1.039 -16.226 1.00 94.94 217 MET A CA 1
ATOM 1713 C C . MET A 1 217 ? 10.886 -1.371 -17.714 1.00 94.94 217 MET A C 1
ATOM 1715 O O . MET A 1 217 ? 9.855 -1.196 -18.353 1.00 94.94 217 MET A O 1
ATOM 1719 N N . ILE A 1 218 ? 11.972 -1.911 -18.259 1.00 95.44 218 ILE A N 1
ATOM 1720 C CA . ILE A 1 218 ? 11.939 -2.603 -19.551 1.00 95.44 218 ILE A CA 1
ATOM 1721 C C . ILE A 1 218 ? 11.761 -4.096 -19.286 1.00 95.44 218 ILE A C 1
ATOM 1723 O O . ILE A 1 218 ? 12.506 -4.669 -18.495 1.00 95.44 218 ILE A O 1
ATOM 1727 N N . GLY A 1 219 ? 10.769 -4.735 -19.894 1.00 93.69 219 GLY A N 1
ATOM 1728 C CA . GLY A 1 219 ? 10.471 -6.133 -19.595 1.00 93.69 219 GLY A CA 1
ATOM 1729 C C . GLY A 1 219 ? 9.749 -6.854 -20.713 1.00 93.69 219 GLY A C 1
ATOM 1730 O O . GLY A 1 219 ? 9.202 -6.235 -21.619 1.00 93.69 219 GLY A O 1
ATOM 1731 N N . THR A 1 220 ? 9.758 -8.176 -20.633 1.00 90.81 220 THR A N 1
ATOM 1732 C CA . THR A 1 220 ? 8.948 -9.053 -21.477 1.00 90.81 220 THR A CA 1
ATOM 1733 C C . THR A 1 220 ? 7.774 -9.577 -20.672 1.00 90.81 220 THR A C 1
ATOM 1735 O O . THR A 1 220 ? 7.830 -9.691 -19.444 1.00 90.81 220 THR A O 1
ATOM 1738 N N . GLU A 1 221 ? 6.695 -9.872 -21.376 1.00 85.81 221 GLU A N 1
ATOM 1739 C CA . GLU A 1 221 ? 5.421 -10.238 -20.785 1.00 85.81 221 GLU A CA 1
ATOM 1740 C C . GLU A 1 221 ? 5.070 -11.661 -21.211 1.00 85.81 221 GLU A C 1
ATOM 1742 O O . GLU A 1 221 ? 5.203 -12.032 -22.380 1.00 85.81 221 GLU A O 1
ATOM 1747 N N . LYS A 1 222 ? 4.636 -12.474 -20.253 1.00 82.00 222 LYS A N 1
ATOM 1748 C CA . LYS A 1 222 ? 4.119 -13.811 -20.504 1.00 82.00 222 LYS A CA 1
ATOM 1749 C C . LYS A 1 222 ? 2.683 -13.865 -20.025 1.00 82.00 222 LYS A C 1
ATOM 1751 O O . LYS A 1 222 ? 2.400 -13.743 -18.831 1.00 82.00 222 LYS A O 1
ATOM 1756 N N . GLN A 1 223 ? 1.767 -14.077 -20.961 1.00 73.19 223 GLN A N 1
ATOM 1757 C CA . GLN A 1 223 ? 0.371 -14.289 -20.623 1.00 73.19 223 GLN A CA 1
ATOM 1758 C C . GLN A 1 223 ? 0.226 -15.650 -19.935 1.00 73.19 223 GLN A C 1
ATOM 1760 O O . GLN A 1 223 ? 0.655 -16.677 -20.461 1.00 73.19 223 GLN A O 1
ATOM 1765 N N . THR A 1 224 ? -0.328 -15.643 -18.726 1.00 66.38 224 THR A N 1
ATOM 1766 C CA . THR A 1 224 ? -0.502 -16.855 -17.904 1.00 66.38 224 THR A CA 1
ATOM 1767 C C . THR A 1 224 ? -1.966 -17.295 -17.851 1.00 66.38 224 THR A C 1
ATOM 1769 O O . THR A 1 224 ? -2.239 -18.479 -17.679 1.00 66.38 224 THR A O 1
ATOM 1772 N N . SER A 1 225 ? -2.904 -16.366 -18.066 1.00 57.00 225 SER A N 1
ATOM 1773 C CA . SER A 1 225 ? -4.342 -16.604 -18.253 1.00 57.00 225 SER A CA 1
ATOM 1774 C C . SER A 1 225 ? -4.990 -15.412 -18.979 1.00 57.00 225 SER A C 1
ATOM 1776 O O . SER A 1 225 ? -4.317 -14.408 -19.229 1.00 57.00 225 SER A O 1
ATOM 1778 N N . GLU A 1 226 ? -6.295 -15.470 -19.286 1.00 53.47 226 GLU A N 1
ATOM 1779 C CA . GLU A 1 226 ? -7.032 -14.335 -19.886 1.00 53.47 226 GLU A CA 1
ATOM 1780 C C . GLU A 1 226 ? -6.894 -13.034 -19.075 1.00 53.47 226 GLU A C 1
ATOM 1782 O O . GLU A 1 226 ? -6.988 -11.942 -19.641 1.00 53.47 226 GLU A O 1
ATOM 1787 N N . ASN A 1 227 ? -6.615 -13.144 -17.767 1.00 52.97 227 ASN A N 1
ATOM 1788 C CA . ASN A 1 227 ? -6.652 -12.043 -16.805 1.00 52.97 227 ASN A CA 1
ATOM 1789 C C . ASN A 1 227 ? -5.325 -11.746 -16.100 1.00 52.97 227 ASN A C 1
ATOM 1791 O O . ASN A 1 227 ? -5.284 -10.820 -15.292 1.00 52.97 227 ASN A O 1
ATOM 1795 N N . ARG A 1 228 ? -4.248 -12.485 -16.394 1.00 58.34 228 ARG A N 1
ATOM 1796 C CA . ARG A 1 228 ? -2.960 -12.321 -15.711 1.00 58.34 228 ARG A CA 1
ATOM 1797 C C . ARG A 1 228 ? -1.788 -12.366 -16.682 1.00 58.34 228 ARG A C 1
ATOM 1799 O O . ARG A 1 228 ? -1.634 -13.300 -17.474 1.00 58.34 228 ARG A O 1
ATOM 1806 N N . CYS A 1 229 ? -0.906 -11.387 -16.531 1.00 66.69 229 CYS A N 1
ATOM 1807 C CA . CYS A 1 229 ? 0.396 -11.357 -17.175 1.00 66.69 229 CYS A CA 1
ATOM 1808 C C . CYS A 1 229 ? 1.490 -11.425 -16.110 1.00 66.69 229 CYS A C 1
ATOM 1810 O O . CYS A 1 229 ? 1.404 -10.762 -15.079 1.00 66.69 229 CYS A O 1
ATOM 1812 N N . GLU A 1 230 ? 2.513 -12.228 -16.360 1.00 80.38 230 GLU A N 1
ATOM 1813 C CA . GLU A 1 230 ? 3.770 -12.175 -15.625 1.00 80.38 230 GLU A CA 1
ATOM 1814 C C . GLU A 1 230 ? 4.736 -11.289 -16.408 1.00 80.38 230 GLU A C 1
ATOM 1816 O O . GLU A 1 230 ? 4.923 -11.496 -17.607 1.00 80.38 230 GLU A O 1
ATOM 1821 N N . ILE A 1 231 ? 5.317 -10.284 -15.754 1.00 84.81 231 ILE A N 1
ATOM 1822 C CA . ILE A 1 231 ? 6.289 -9.393 -16.387 1.00 84.81 231 ILE A CA 1
ATOM 1823 C C . ILE A 1 231 ? 7.658 -9.686 -15.787 1.00 84.81 231 ILE A C 1
ATOM 1825 O O . ILE A 1 231 ? 7.854 -9.568 -14.579 1.00 84.81 231 ILE A O 1
ATOM 1829 N N . THR A 1 232 ? 8.606 -10.060 -16.640 1.00 89.44 232 THR A N 1
ATOM 1830 C CA . THR A 1 232 ? 10.013 -10.235 -16.271 1.00 89.44 232 THR A CA 1
ATOM 1831 C C . THR A 1 232 ? 10.815 -9.111 -16.902 1.00 89.44 232 THR A C 1
ATOM 1833 O O . THR A 1 232 ? 10.798 -8.948 -18.123 1.00 89.44 232 THR A O 1
ATOM 1836 N N . GLY A 1 233 ? 11.504 -8.312 -16.091 1.00 93.38 233 GLY A N 1
ATOM 1837 C CA . GLY A 1 233 ? 12.159 -7.110 -16.586 1.00 93.38 233 GLY A CA 1
ATOM 1838 C C . GLY A 1 233 ? 13.174 -6.493 -15.637 1.00 93.38 233 GLY A C 1
ATOM 1839 O O . GLY A 1 233 ? 13.414 -6.973 -14.532 1.00 93.38 233 GLY A O 1
ATOM 1840 N N . ASN A 1 234 ? 13.754 -5.400 -16.116 1.00 96.00 234 ASN A N 1
ATOM 1841 C CA . ASN A 1 234 ? 14.839 -4.659 -15.501 1.00 96.00 234 ASN A CA 1
ATOM 1842 C C . ASN A 1 234 ? 14.382 -3.239 -15.175 1.00 96.00 234 ASN A C 1
ATOM 1844 O O . ASN A 1 234 ? 13.915 -2.516 -16.061 1.00 96.00 234 ASN A O 1
ATOM 1848 N N . ILE A 1 235 ? 14.525 -2.830 -13.914 1.00 95.56 235 ILE A N 1
ATOM 1849 C CA . ILE A 1 235 ? 14.220 -1.461 -13.484 1.00 95.56 235 ILE A CA 1
ATOM 1850 C C . ILE A 1 235 ? 15.231 -0.508 -14.129 1.00 95.56 235 ILE A C 1
ATOM 1852 O O . ILE A 1 235 ? 16.437 -0.673 -13.963 1.00 95.56 235 ILE A O 1
ATOM 1856 N N . VAL A 1 236 ? 14.725 0.494 -14.844 1.00 93.56 236 VAL A N 1
ATOM 1857 C CA . VAL A 1 236 ? 15.528 1.521 -15.523 1.00 93.56 236 VAL A CA 1
ATOM 1858 C C . VAL A 1 236 ? 15.656 2.762 -14.646 1.00 93.56 236 VAL A C 1
ATOM 1860 O O . VAL A 1 236 ? 16.742 3.308 -14.487 1.00 93.56 236 VAL A O 1
ATOM 1863 N N . THR A 1 237 ? 14.545 3.215 -14.064 1.00 93.94 237 THR A N 1
ATOM 1864 C CA . THR A 1 237 ? 14.515 4.379 -13.173 1.00 93.94 237 THR A CA 1
ATOM 1865 C C . THR A 1 237 ? 13.311 4.316 -12.243 1.00 93.94 237 THR A C 1
ATOM 1867 O O . THR A 1 237 ? 12.337 3.613 -12.508 1.00 93.94 237 THR A O 1
ATOM 1870 N N . TYR A 1 238 ? 13.374 5.035 -11.131 1.00 95.62 238 TYR A N 1
ATOM 1871 C CA . TYR A 1 238 ? 12.312 5.106 -10.137 1.00 95.62 238 TYR A CA 1
ATOM 1872 C C . TYR A 1 238 ? 12.405 6.411 -9.361 1.00 95.62 238 TYR A C 1
ATOM 1874 O O . TYR A 1 238 ? 13.477 7.000 -9.213 1.00 95.62 238 TYR A O 1
ATOM 1882 N N . SER A 1 239 ? 11.278 6.855 -8.817 1.00 94.88 239 SER A N 1
ATOM 1883 C CA . SER A 1 239 ? 11.230 8.057 -7.999 1.00 94.88 239 SER A CA 1
ATOM 1884 C C . SER A 1 239 ? 10.113 7.994 -6.972 1.00 94.88 239 SER A C 1
ATOM 1886 O O . SER A 1 239 ? 9.077 7.376 -7.191 1.00 94.88 239 SER A O 1
ATOM 1888 N N . SER A 1 240 ? 10.326 8.672 -5.846 1.00 93.69 240 SER A N 1
ATOM 1889 C CA . SER A 1 240 ? 9.276 9.005 -4.890 1.00 93.69 240 SER A CA 1
ATOM 1890 C C . SER A 1 240 ? 9.526 10.415 -4.381 1.00 93.69 240 SER A C 1
ATOM 1892 O O . SER A 1 240 ? 10.554 10.691 -3.759 1.00 93.69 240 SER A O 1
ATOM 1894 N N . THR A 1 241 ? 8.602 11.333 -4.642 1.00 92.62 241 THR A N 1
ATOM 1895 C CA . THR A 1 241 ? 8.746 12.739 -4.261 1.00 92.62 241 THR A CA 1
ATOM 1896 C C . THR A 1 241 ? 7.473 13.307 -3.665 1.00 92.62 241 THR A C 1
ATOM 1898 O O . THR A 1 241 ? 6.356 12.915 -3.997 1.00 92.62 241 THR A O 1
ATOM 1901 N N . LYS A 1 242 ? 7.647 14.284 -2.777 1.00 91.69 242 LYS A N 1
ATOM 1902 C CA . LYS A 1 242 ? 6.539 15.095 -2.294 1.00 91.69 242 LYS A CA 1
ATOM 1903 C C . LYS A 1 242 ? 5.934 15.868 -3.461 1.00 91.69 242 LYS A C 1
ATOM 1905 O O . LYS A 1 242 ? 6.649 16.579 -4.173 1.00 91.69 242 LYS A O 1
ATOM 1910 N N . SER A 1 243 ? 4.617 15.816 -3.604 1.00 88.94 243 SER A N 1
ATOM 1911 C CA . SER A 1 243 ? 3.914 16.672 -4.550 1.00 88.94 243 SER A CA 1
ATOM 1912 C C . SER A 1 243 ? 4.181 18.146 -4.233 1.00 88.94 243 SER A C 1
ATOM 1914 O O . SER A 1 243 ? 3.906 18.629 -3.133 1.00 88.94 243 SER A O 1
ATOM 1916 N N . LYS A 1 244 ? 4.666 18.898 -5.229 1.00 83.12 244 LYS A N 1
ATOM 1917 C CA . LYS A 1 244 ? 4.808 20.364 -5.130 1.00 83.12 244 LYS A CA 1
ATOM 1918 C C . LYS A 1 244 ? 3.452 21.071 -5.036 1.00 83.12 244 LYS A C 1
ATOM 1920 O O . LYS A 1 244 ? 3.385 22.219 -4.605 1.00 83.12 244 LYS A O 1
ATOM 1925 N N . ARG A 1 245 ? 2.377 20.409 -5.479 1.00 77.94 245 ARG A N 1
ATOM 1926 C CA . ARG A 1 245 ? 1.007 20.930 -5.481 1.00 77.94 245 ARG A CA 1
ATOM 1927 C C . ARG A 1 245 ? 0.190 20.253 -4.387 1.00 77.94 245 ARG A C 1
ATOM 1929 O O . ARG A 1 245 ? 0.251 19.036 -4.227 1.00 77.94 245 ARG A O 1
ATOM 1936 N N . VAL A 1 246 ? -0.639 21.026 -3.693 1.00 75.81 246 VAL A N 1
ATOM 1937 C CA . VAL A 1 246 ? -1.657 20.462 -2.800 1.00 75.81 246 VAL A CA 1
ATOM 1938 C C . VAL A 1 246 ? -2.734 19.806 -3.662 1.00 75.81 246 VAL A C 1
ATOM 1940 O O . VAL A 1 246 ? -3.535 20.488 -4.303 1.00 75.81 246 VAL A O 1
ATOM 1943 N N . THR A 1 247 ? -2.721 18.481 -3.712 1.00 73.88 247 THR A N 1
ATOM 1944 C CA . THR A 1 247 ? -3.778 17.665 -4.317 1.00 73.88 247 THR A CA 1
ATOM 1945 C C . THR A 1 247 ? -5.016 17.723 -3.432 1.00 73.88 247 THR A C 1
ATOM 1947 O O . THR A 1 247 ? -4.899 17.634 -2.212 1.00 73.88 247 THR A O 1
ATOM 1950 N N . ARG A 1 248 ? -6.202 17.857 -4.027 1.00 72.88 248 ARG A N 1
ATOM 1951 C CA . ARG A 1 248 ? -7.473 17.931 -3.283 1.00 72.88 248 ARG A CA 1
ATOM 1952 C C . ARG A 1 248 ? -8.323 16.663 -3.399 1.00 72.88 248 ARG A C 1
ATOM 1954 O O . ARG A 1 248 ? -9.419 16.625 -2.855 1.00 72.88 248 ARG A O 1
ATOM 1961 N N . SER A 1 249 ? -7.826 15.645 -4.094 1.00 78.75 249 SER A N 1
ATOM 1962 C CA . SER A 1 249 ? -8.477 14.350 -4.284 1.00 78.75 249 SER A CA 1
ATOM 1963 C C . SER A 1 249 ? -7.426 13.273 -4.563 1.00 78.75 249 SER A C 1
ATOM 1965 O O . SER A 1 249 ? -6.324 13.599 -5.016 1.00 78.75 249 SER A O 1
ATOM 1967 N N . ALA A 1 250 ? -7.781 12.005 -4.336 1.00 81.56 250 ALA A N 1
ATOM 1968 C CA . ALA A 1 250 ? -6.942 10.870 -4.721 1.00 81.56 250 ALA A CA 1
ATOM 1969 C C . ALA A 1 250 ? -6.719 10.832 -6.241 1.00 81.56 250 ALA A C 1
ATOM 1971 O O . ALA A 1 250 ? -5.591 10.725 -6.696 1.00 81.56 250 ALA A O 1
ATOM 1972 N N . LEU A 1 251 ? -7.762 11.086 -7.041 1.00 81.62 251 LEU A N 1
ATOM 1973 C CA . LEU A 1 251 ? -7.624 11.211 -8.497 1.00 81.62 251 LEU A CA 1
ATOM 1974 C C . LEU A 1 251 ? -6.560 12.250 -8.902 1.00 81.62 251 LEU A C 1
ATOM 1976 O O . LEU A 1 251 ? -5.838 12.037 -9.870 1.00 81.62 251 LEU A O 1
ATOM 1980 N N . ALA A 1 252 ? -6.437 13.363 -8.170 1.00 80.50 252 ALA A N 1
ATOM 1981 C CA . ALA A 1 252 ? -5.419 14.372 -8.449 1.00 80.50 252 ALA A CA 1
ATOM 1982 C C . ALA A 1 252 ? -3.994 13.900 -8.117 1.00 80.50 252 ALA A C 1
ATOM 1984 O O . ALA A 1 252 ? -3.074 14.237 -8.861 1.00 80.50 252 ALA A O 1
ATOM 1985 N N . SER A 1 253 ? -3.783 13.169 -7.012 1.00 84.19 253 SER A N 1
ATOM 1986 C CA . SER A 1 253 ? -2.457 12.607 -6.707 1.00 84.19 253 SER A CA 1
ATOM 1987 C C . SER A 1 253 ? -2.073 11.537 -7.718 1.00 84.19 253 SER A C 1
ATOM 1989 O O . SER A 1 253 ? -0.968 11.593 -8.249 1.00 84.19 253 SER A O 1
ATOM 1991 N N . GLU A 1 254 ? -3.004 10.654 -8.068 1.00 87.19 254 GLU A N 1
ATOM 1992 C CA . GLU A 1 254 ? -2.801 9.636 -9.100 1.00 87.19 254 GLU A CA 1
ATOM 1993 C C . GLU A 1 254 ? -2.467 10.260 -10.455 1.00 87.19 254 GLU A C 1
ATOM 1995 O O . GLU A 1 254 ? -1.477 9.900 -11.088 1.00 87.19 254 GLU A O 1
ATOM 2000 N N . LEU A 1 255 ? -3.233 11.269 -10.884 1.00 85.81 255 LEU A N 1
ATOM 2001 C CA . LEU A 1 255 ? -2.990 11.959 -12.149 1.00 85.81 255 LEU A CA 1
ATOM 2002 C C . LEU A 1 255 ? -1.626 12.653 -12.173 1.00 85.81 255 LEU A C 1
ATOM 2004 O O . LEU A 1 255 ? -0.916 12.566 -13.168 1.00 85.81 255 LEU A O 1
ATOM 2008 N N . TYR A 1 256 ? -1.232 13.345 -11.102 1.00 88.06 256 TYR A N 1
ATOM 2009 C CA . TYR A 1 256 ? 0.084 13.987 -11.073 1.00 88.06 256 TYR A CA 1
ATOM 2010 C C . TYR A 1 256 ? 1.229 12.979 -11.040 1.00 88.06 256 TYR A C 1
ATOM 2012 O O . TYR A 1 256 ? 2.290 13.267 -11.594 1.00 88.06 256 TYR A O 1
ATOM 2020 N N . SER A 1 257 ? 1.025 11.818 -10.419 1.00 89.31 257 SER A N 1
ATOM 2021 C CA . SER A 1 257 ? 1.985 10.721 -10.491 1.00 89.31 257 SER A CA 1
ATOM 2022 C C . SER A 1 257 ? 2.086 10.168 -11.915 1.00 89.31 257 SER A C 1
ATOM 2024 O O . SER A 1 257 ? 3.185 10.045 -12.454 1.00 89.31 257 SER A O 1
ATOM 2026 N N . MET A 1 258 ? 0.939 9.974 -12.576 1.00 88.75 258 MET A N 1
ATOM 2027 C CA . MET A 1 258 ? 0.848 9.569 -13.980 1.00 88.75 258 MET A CA 1
ATOM 2028 C C . MET A 1 258 ? 1.563 10.536 -14.916 1.00 88.75 258 MET A C 1
ATOM 2030 O O . MET A 1 258 ? 2.334 10.090 -15.754 1.00 88.75 258 MET A O 1
ATOM 2034 N N . VAL A 1 259 ? 1.365 11.846 -14.759 1.00 87.69 259 VAL A N 1
ATOM 2035 C CA . VAL A 1 259 ? 2.067 12.852 -15.571 1.00 87.69 259 VAL A CA 1
ATOM 2036 C C . VAL A 1 259 ? 3.582 12.742 -15.380 1.00 87.69 259 VAL A C 1
ATOM 2038 O O . VAL A 1 259 ? 4.311 12.674 -16.363 1.00 87.69 259 VAL A O 1
ATOM 2041 N N . GLN A 1 260 ? 4.065 12.646 -14.134 1.00 89.44 260 GLN A N 1
ATOM 2042 C CA . GLN A 1 260 ? 5.504 12.503 -13.878 1.00 89.44 260 GLN A CA 1
ATOM 2043 C C . GLN A 1 260 ? 6.085 11.214 -14.465 1.00 89.44 260 GLN A C 1
ATOM 2045 O O . GLN A 1 260 ? 7.168 11.244 -15.049 1.00 89.44 260 GLN A O 1
ATOM 2050 N N . GLY A 1 261 ? 5.383 10.091 -14.305 1.00 89.56 261 GLY A N 1
ATOM 2051 C CA . GLY A 1 261 ? 5.801 8.816 -14.877 1.00 89.56 261 GLY A CA 1
ATOM 2052 C C . GLY A 1 261 ? 5.791 8.846 -16.404 1.00 89.56 261 GLY A C 1
ATOM 2053 O O . GLY A 1 261 ? 6.758 8.408 -17.024 1.00 89.56 261 GLY A O 1
ATOM 2054 N N . ALA A 1 262 ? 4.739 9.398 -17.012 1.00 86.56 262 ALA A N 1
ATOM 2055 C CA . ALA A 1 262 ? 4.594 9.497 -18.460 1.00 86.56 262 ALA A CA 1
ATOM 2056 C C . ALA A 1 262 ? 5.679 10.381 -19.087 1.00 86.56 262 ALA A C 1
ATOM 2058 O O . ALA A 1 262 ? 6.300 9.952 -20.053 1.00 86.56 262 ALA A O 1
ATOM 2059 N N . ASP A 1 263 ? 5.981 11.549 -18.510 1.00 86.12 263 ASP A N 1
ATOM 2060 C CA . ASP A 1 263 ? 7.051 12.437 -18.992 1.00 86.12 263 ASP A CA 1
ATOM 2061 C C . ASP A 1 263 ? 8.404 11.710 -19.061 1.00 86.12 263 ASP A C 1
ATOM 2063 O O . ASP A 1 263 ? 9.109 11.751 -20.075 1.00 86.12 263 ASP A O 1
ATOM 2067 N N . VAL A 1 264 ? 8.751 10.990 -17.990 1.00 88.00 264 VAL A N 1
ATOM 2068 C CA . VAL A 1 264 ? 9.984 10.194 -17.914 1.00 88.00 264 VAL A CA 1
ATOM 2069 C C . VAL A 1 264 ? 9.939 9.017 -18.884 1.00 88.00 264 VAL A C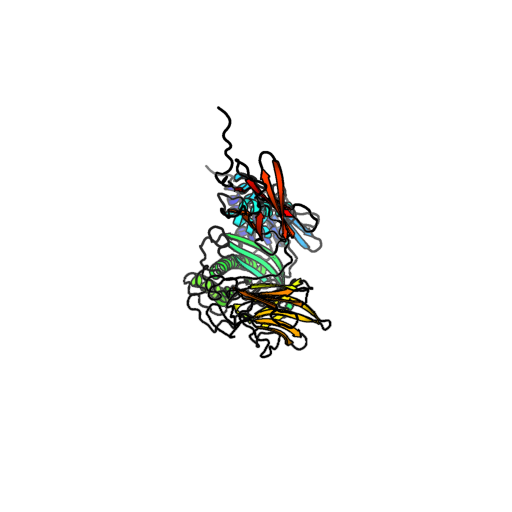 1
ATOM 2071 O O . VAL A 1 264 ? 10.928 8.739 -19.565 1.00 88.00 264 VAL A O 1
ATOM 2074 N N . GLY A 1 265 ? 8.782 8.365 -18.997 1.00 87.56 265 GLY A N 1
ATOM 2075 C CA . GLY A 1 265 ? 8.519 7.338 -19.993 1.00 87.56 265 GLY A CA 1
ATOM 2076 C C . GLY A 1 265 ? 8.794 7.841 -21.407 1.00 87.56 265 GLY A C 1
ATOM 2077 O O . GLY A 1 265 ? 9.531 7.186 -22.138 1.00 87.56 265 GLY A O 1
ATOM 2078 N N . TYR A 1 266 ? 8.262 9.000 -21.807 1.00 82.88 266 TYR A N 1
ATOM 2079 C CA . TYR A 1 266 ? 8.415 9.542 -23.165 1.00 82.88 266 TYR A CA 1
ATOM 2080 C C . TYR A 1 266 ? 9.873 9.882 -23.486 1.00 82.88 266 TYR A C 1
ATOM 2082 O O . TYR A 1 266 ? 10.363 9.583 -24.583 1.00 82.88 266 TYR A O 1
ATOM 2090 N N . ALA A 1 267 ? 10.594 10.450 -22.519 1.00 86.69 267 ALA A N 1
ATOM 2091 C CA . ALA A 1 267 ? 12.020 10.725 -22.656 1.00 86.69 267 ALA A CA 1
ATOM 2092 C C . ALA A 1 267 ? 12.837 9.429 -22.838 1.00 86.69 267 ALA A C 1
ATOM 2094 O O . ALA A 1 267 ? 13.680 9.337 -23.732 1.00 86.69 267 ALA A O 1
ATOM 2095 N N . LEU A 1 268 ? 12.542 8.386 -22.056 1.00 90.94 268 LEU A N 1
ATOM 2096 C CA . LEU A 1 268 ? 13.192 7.080 -22.200 1.00 90.94 268 LEU A CA 1
ATOM 2097 C C . LEU A 1 268 ? 12.815 6.388 -23.508 1.00 90.94 268 LEU A C 1
ATOM 2099 O O . LEU A 1 268 ? 13.688 5.865 -24.194 1.00 90.94 268 LEU A O 1
ATOM 2103 N N . ASN A 1 269 ? 11.540 6.414 -23.886 1.00 87.38 269 ASN A N 1
ATOM 2104 C CA . ASN A 1 269 ? 11.057 5.750 -25.089 1.00 87.38 269 ASN A CA 1
ATOM 2105 C C . ASN A 1 269 ? 11.693 6.345 -26.348 1.00 87.38 269 ASN A C 1
ATOM 2107 O O . ASN A 1 269 ? 12.186 5.611 -27.193 1.00 87.38 269 ASN A O 1
ATOM 2111 N N . SER A 1 270 ? 11.798 7.673 -26.435 1.00 87.50 270 SER A N 1
ATOM 2112 C CA . SER A 1 270 ? 12.508 8.327 -27.544 1.00 87.50 270 SER A CA 1
ATOM 2113 C C . SER A 1 270 ? 14.003 7.980 -27.588 1.00 87.50 270 SER A C 1
ATOM 2115 O O . SER A 1 270 ? 14.563 7.833 -28.671 1.00 87.50 270 SER A O 1
ATOM 2117 N N . THR A 1 271 ? 14.646 7.760 -26.438 1.00 90.44 271 THR A N 1
ATOM 2118 C CA . THR A 1 271 ? 16.024 7.238 -26.385 1.00 90.44 271 THR A CA 1
ATOM 2119 C C . THR A 1 271 ? 16.096 5.790 -26.881 1.00 90.44 271 THR A C 1
ATOM 2121 O O . THR A 1 271 ? 16.962 5.457 -27.690 1.00 90.44 271 THR A O 1
ATOM 2124 N N . LEU A 1 272 ? 15.161 4.935 -26.456 1.00 92.12 272 LEU A N 1
ATOM 2125 C CA . LEU A 1 272 ? 15.054 3.554 -26.930 1.00 92.12 272 LEU A CA 1
ATOM 2126 C C . LEU A 1 272 ? 14.766 3.487 -28.433 1.00 92.12 272 LEU A C 1
ATOM 2128 O O . LEU A 1 272 ? 15.272 2.591 -29.101 1.00 92.12 272 LEU A O 1
ATOM 2132 N N . GLU A 1 273 ? 14.023 4.437 -29.001 1.00 90.25 273 GLU A N 1
ATOM 2133 C CA . GLU A 1 273 ? 13.808 4.525 -30.449 1.00 90.25 273 GLU A CA 1
ATOM 2134 C C . GLU A 1 273 ? 15.112 4.761 -31.224 1.00 90.25 273 GLU A C 1
ATOM 2136 O O . GLU A 1 273 ? 15.305 4.173 -32.288 1.00 90.25 273 GLU A O 1
ATOM 2141 N N . ILE A 1 274 ? 16.035 5.572 -30.692 1.00 89.69 274 ILE A N 1
ATOM 2142 C CA . ILE A 1 274 ? 17.358 5.776 -31.306 1.00 89.69 274 ILE A CA 1
ATOM 2143 C C . ILE A 1 274 ? 18.144 4.457 -31.288 1.00 89.69 274 ILE A C 1
ATOM 2145 O O . ILE A 1 274 ? 18.686 4.049 -32.316 1.00 89.69 274 ILE A O 1
ATOM 2149 N N . ILE A 1 275 ? 18.156 3.764 -30.144 1.00 91.88 275 ILE A N 1
ATOM 2150 C CA . ILE A 1 275 ? 18.879 2.496 -29.960 1.00 91.88 275 ILE A CA 1
ATOM 2151 C C . ILE A 1 275 ? 18.295 1.391 -30.850 1.00 91.88 275 ILE A C 1
ATOM 2153 O O . ILE A 1 275 ? 19.027 0.735 -31.585 1.00 91.88 275 ILE A O 1
ATOM 2157 N N . THR A 1 276 ? 16.976 1.195 -30.824 1.00 92.25 276 THR A N 1
ATOM 2158 C CA . THR A 1 276 ? 16.282 0.159 -31.613 1.00 92.25 276 THR A CA 1
ATOM 2159 C C . THR A 1 276 ? 16.460 0.380 -33.113 1.00 92.25 276 THR A C 1
ATOM 2161 O O . THR A 1 276 ? 16.728 -0.575 -33.840 1.00 92.25 276 THR A O 1
ATOM 2164 N N . LYS A 1 277 ? 16.431 1.640 -33.577 1.00 90.94 277 LYS A N 1
ATOM 2165 C CA . LYS A 1 277 ? 16.737 1.995 -34.969 1.00 90.94 277 LYS A CA 1
ATOM 2166 C C . LYS A 1 277 ? 18.164 1.612 -35.367 1.00 90.94 277 LYS A C 1
ATOM 2168 O O . LYS A 1 277 ? 18.355 1.103 -36.466 1.00 90.94 277 LYS A O 1
ATOM 2173 N N . GLN A 1 278 ? 19.146 1.861 -34.502 1.00 90.38 278 GLN A N 1
ATOM 2174 C CA . GLN A 1 278 ? 20.546 1.489 -34.744 1.00 90.38 278 GLN A CA 1
ATOM 2175 C C . GLN A 1 278 ? 20.752 -0.027 -34.765 1.00 90.38 278 GLN A C 1
ATOM 2177 O O . GLN A 1 278 ? 21.504 -0.535 -35.588 1.00 90.38 278 GLN A O 1
ATOM 2182 N N . LEU A 1 279 ? 20.044 -0.751 -33.899 1.00 90.56 279 LEU A N 1
ATOM 2183 C CA . LEU A 1 279 ? 20.086 -2.212 -33.838 1.00 90.56 279 LEU A CA 1
ATOM 2184 C C . LEU A 1 279 ? 19.248 -2.896 -34.932 1.00 90.56 279 LEU A C 1
ATOM 2186 O O . LEU A 1 279 ? 19.320 -4.113 -35.077 1.00 90.56 279 LEU A O 1
ATOM 2190 N N . GLY A 1 280 ? 18.445 -2.144 -35.690 1.00 91.00 280 GLY A N 1
ATOM 2191 C CA . GLY A 1 280 ? 17.562 -2.694 -36.718 1.00 91.00 280 GLY A CA 1
ATOM 2192 C C . GLY A 1 280 ? 16.395 -3.523 -36.169 1.00 91.00 280 GLY A C 1
ATOM 2193 O O . GLY A 1 280 ? 15.856 -4.354 -36.897 1.00 91.00 280 GLY A O 1
ATOM 2194 N N . ILE A 1 281 ? 15.999 -3.308 -34.910 1.00 92.25 281 ILE A N 1
ATOM 2195 C CA . ILE A 1 281 ? 14.902 -4.035 -34.247 1.00 92.25 281 ILE A CA 1
ATOM 2196 C C . ILE A 1 281 ? 13.630 -3.175 -34.149 1.00 92.25 281 ILE A C 1
ATOM 2198 O O . ILE A 1 281 ? 13.704 -1.945 -34.261 1.00 92.25 281 ILE A O 1
ATOM 2202 N N . PRO A 1 282 ? 12.446 -3.786 -33.943 1.00 91.06 282 PRO A N 1
ATOM 2203 C CA . PRO A 1 282 ? 11.202 -3.043 -33.780 1.00 91.06 282 PRO A CA 1
ATOM 2204 C C . PRO A 1 282 ? 11.251 -2.042 -32.621 1.00 91.06 282 PRO A C 1
ATOM 2206 O O . PRO A 1 282 ? 11.958 -2.234 -31.629 1.00 91.06 282 PRO A O 1
ATOM 2209 N N . LYS A 1 283 ? 10.447 -0.979 -32.732 1.00 89.44 283 LYS A N 1
ATOM 2210 C CA . LYS A 1 283 ? 10.248 -0.025 -31.638 1.00 89.44 283 LYS A CA 1
ATOM 2211 C C . LYS A 1 283 ? 9.679 -0.740 -30.413 1.00 89.44 283 LYS A C 1
ATOM 2213 O O . LYS A 1 283 ? 8.723 -1.504 -30.535 1.00 89.44 283 LYS A O 1
ATOM 2218 N N . ILE A 1 284 ? 10.222 -0.421 -29.244 1.00 90.19 284 ILE A N 1
ATOM 2219 C CA . ILE A 1 284 ? 9.729 -0.923 -27.961 1.00 90.19 284 ILE A CA 1
ATOM 2220 C C . ILE A 1 284 ? 8.471 -0.121 -27.588 1.00 90.19 284 ILE A C 1
ATOM 2222 O O . ILE A 1 284 ? 8.556 1.097 -27.445 1.00 90.19 284 ILE A O 1
ATOM 2226 N N . PRO A 1 285 ? 7.291 -0.748 -27.453 1.00 87.62 285 PRO A N 1
ATOM 2227 C CA . PRO A 1 285 ? 6.077 -0.040 -27.066 1.00 87.62 285 PRO A CA 1
ATOM 2228 C C . PRO A 1 285 ? 6.121 0.376 -25.591 1.00 87.62 285 PRO A C 1
ATOM 2230 O O . PRO A 1 285 ? 6.626 -0.361 -24.743 1.00 87.62 285 PRO A O 1
ATOM 2233 N N . MET A 1 286 ? 5.530 1.530 -25.274 1.00 85.00 286 MET A N 1
ATOM 2234 C CA . MET A 1 286 ? 5.340 1.987 -23.896 1.00 85.00 286 MET A CA 1
ATOM 2235 C C . MET A 1 286 ? 3.942 1.644 -23.378 1.00 85.00 286 MET A C 1
ATOM 2237 O O . MET A 1 286 ? 2.947 1.872 -24.072 1.00 85.00 286 MET A O 1
ATOM 2241 N N . ILE A 1 287 ? 3.884 1.170 -22.132 1.00 86.19 287 ILE A N 1
ATOM 2242 C CA . ILE A 1 287 ? 2.667 0.846 -21.391 1.00 86.19 287 ILE A CA 1
ATOM 2243 C C . ILE A 1 287 ? 2.635 1.653 -20.087 1.00 86.19 287 ILE A C 1
ATOM 2245 O O . ILE A 1 287 ? 3.497 1.490 -19.219 1.00 86.19 287 ILE A O 1
ATOM 2249 N N . LEU A 1 288 ? 1.621 2.506 -19.932 1.00 82.69 288 LEU A N 1
ATOM 2250 C CA . LEU A 1 288 ? 1.371 3.228 -18.680 1.00 82.69 288 LEU A CA 1
ATOM 2251 C C . LEU A 1 288 ? 0.519 2.352 -17.756 1.00 82.69 288 LEU A C 1
ATOM 2253 O O . LEU A 1 288 ? -0.555 1.896 -18.145 1.00 82.69 288 LEU A O 1
ATOM 2257 N N . CYS A 1 289 ? 0.989 2.119 -16.535 1.00 85.69 289 CYS A N 1
ATOM 2258 C CA . CYS A 1 289 ? 0.375 1.209 -15.573 1.00 85.69 289 CYS A CA 1
ATOM 2259 C C . CYS A 1 289 ? -0.056 1.976 -14.321 1.00 85.69 289 CYS A C 1
ATOM 2261 O O . CYS A 1 289 ? 0.772 2.593 -13.655 1.00 85.69 289 CYS A O 1
ATOM 2263 N N . THR A 1 290 ? -1.341 1.902 -13.979 1.00 81.00 290 THR A N 1
ATOM 2264 C CA . THR A 1 290 ? -1.906 2.484 -12.750 1.00 81.00 290 THR A CA 1
ATOM 2265 C C . THR A 1 290 ? -2.824 1.472 -12.078 1.00 81.00 290 THR A C 1
ATOM 2267 O O . THR A 1 290 ? -3.404 0.609 -12.736 1.00 81.00 290 THR A O 1
ATOM 2270 N N . ASP A 1 291 ? -2.958 1.556 -10.764 1.00 78.12 291 ASP A N 1
ATOM 2271 C CA . ASP A 1 291 ? -3.956 0.826 -9.986 1.00 78.12 291 ASP A CA 1
ATOM 2272 C C . ASP A 1 291 ? -5.252 1.637 -9.778 1.00 78.12 291 ASP A C 1
ATOM 2274 O O . ASP A 1 291 ? -6.282 1.083 -9.380 1.00 78.12 291 ASP A O 1
ATOM 2278 N N . SER A 1 292 ? -5.251 2.925 -10.140 1.00 79.56 292 SER A N 1
ATOM 2279 C CA . SER A 1 292 ? -6.398 3.820 -10.025 1.00 79.56 292 SER A CA 1
ATOM 2280 C C . SER A 1 292 ? -7.382 3.664 -11.183 1.00 79.56 292 SER A C 1
ATOM 2282 O O . SER A 1 292 ? -7.233 4.243 -12.263 1.00 79.56 292 SER A O 1
ATOM 2284 N N . PHE A 1 293 ? -8.479 2.948 -10.925 1.00 72.19 293 PHE A N 1
ATOM 2285 C CA . PHE A 1 293 ? -9.574 2.812 -11.891 1.00 72.19 293 PHE A CA 1
ATOM 2286 C C . PHE A 1 293 ? -10.196 4.156 -12.275 1.00 72.19 293 PHE A C 1
ATOM 2288 O O . PHE A 1 293 ? -10.515 4.395 -13.435 1.00 72.19 293 PHE A O 1
ATOM 2295 N N . SER A 1 294 ? -10.341 5.059 -11.302 1.00 73.75 294 SER A N 1
ATOM 2296 C CA . SER A 1 294 ? -10.902 6.391 -11.543 1.00 73.75 294 SER A CA 1
ATOM 2297 C C . SER A 1 294 ? -10.068 7.192 -12.547 1.00 73.75 294 SER A C 1
ATOM 2299 O O . SER A 1 294 ? -10.624 7.897 -13.393 1.00 73.75 294 SER A O 1
ATOM 2301 N N . LEU A 1 295 ? -8.740 7.043 -12.494 1.00 78.25 295 LEU A N 1
ATOM 2302 C CA . LEU A 1 295 ? -7.830 7.636 -13.463 1.00 78.25 295 LEU A CA 1
ATOM 2303 C C . LEU A 1 295 ? -7.948 6.941 -14.822 1.00 78.25 295 LEU A C 1
ATOM 2305 O O . LEU A 1 295 ? -8.047 7.626 -15.837 1.00 78.25 295 LEU A O 1
ATOM 2309 N N . TYR A 1 296 ? -8.010 5.609 -14.844 1.00 77.50 296 TYR A N 1
ATOM 2310 C CA . TYR A 1 296 ? -8.219 4.837 -16.069 1.00 77.50 296 TYR A CA 1
ATOM 2311 C C . TYR A 1 296 ? -9.513 5.235 -16.804 1.00 77.50 296 TYR A C 1
ATOM 2313 O O . TYR A 1 296 ? -9.470 5.551 -17.990 1.00 77.50 296 TYR A O 1
ATOM 2321 N N . GLU A 1 297 ? -10.651 5.321 -16.109 1.00 73.19 297 GLU A N 1
ATOM 2322 C CA . GLU A 1 297 ? -11.937 5.782 -16.661 1.00 73.19 297 GLU A CA 1
ATOM 2323 C C . GLU A 1 297 ? -11.840 7.211 -17.219 1.00 73.19 297 GLU A C 1
ATOM 2325 O O . GLU A 1 297 ? -12.360 7.517 -18.297 1.00 73.19 297 GLU A O 1
ATOM 2330 N N . CYS A 1 298 ? -11.121 8.090 -16.510 1.00 73.12 298 CYS A N 1
ATOM 2331 C CA . CYS A 1 298 ? -10.848 9.444 -16.978 1.00 73.12 298 CYS A CA 1
ATOM 2332 C C . CYS A 1 298 ? -9.934 9.473 -18.207 1.00 73.12 298 CYS A C 1
ATOM 2334 O O . CYS A 1 298 ? -10.024 10.416 -18.982 1.00 73.12 298 CYS A O 1
ATOM 2336 N N . LEU A 1 299 ? -9.056 8.501 -18.428 1.00 71.94 299 LEU A N 1
ATOM 2337 C CA . LEU A 1 299 ? -8.175 8.491 -19.598 1.00 71.94 299 LEU A CA 1
ATOM 2338 C C . LEU A 1 299 ? -8.828 7.793 -20.796 1.00 71.94 299 LEU A C 1
ATOM 2340 O O . LEU A 1 299 ? -8.803 8.337 -21.895 1.00 71.94 299 LEU A O 1
ATOM 2344 N N . VAL A 1 300 ? -9.476 6.649 -20.581 1.00 68.19 300 VAL A N 1
ATOM 2345 C CA . VAL A 1 300 ? -9.938 5.754 -21.653 1.00 68.19 300 VAL A CA 1
ATOM 2346 C C . VAL A 1 300 ? -11.423 5.942 -21.981 1.00 68.19 300 VAL A C 1
ATOM 2348 O O . VAL A 1 300 ? -11.780 6.019 -23.153 1.00 68.19 300 VAL A O 1
ATOM 2351 N N . LYS A 1 301 ? -12.310 6.061 -20.983 1.00 60.78 301 LYS A N 1
ATOM 2352 C CA . LYS A 1 301 ? -13.776 6.095 -21.197 1.00 60.78 301 LYS A CA 1
ATOM 2353 C C . LYS A 1 301 ? -14.371 7.500 -21.328 1.00 60.78 301 LYS A C 1
ATOM 2355 O O . LYS A 1 301 ? -15.574 7.688 -21.172 1.00 60.78 301 LYS A O 1
ATOM 2360 N N . LEU A 1 302 ? -13.542 8.505 -21.618 1.00 58.09 302 LEU A N 1
ATOM 2361 C CA . LEU A 1 302 ? -13.952 9.910 -21.756 1.00 58.09 302 LEU A CA 1
ATOM 2362 C C . LEU A 1 302 ? -14.635 10.507 -20.504 1.00 58.09 302 LEU A C 1
ATOM 2364 O O . LEU A 1 302 ? -15.312 11.531 -20.610 1.00 58.09 302 LEU A O 1
ATOM 2368 N N . GLY A 1 303 ? -14.409 9.947 -19.308 1.00 55.41 303 GLY A N 1
ATOM 2369 C CA . GLY A 1 303 ? -14.974 10.470 -18.058 1.00 55.41 303 GLY A CA 1
ATOM 2370 C C . GLY A 1 303 ? -14.657 11.957 -17.837 1.00 55.41 303 GLY A C 1
ATOM 2371 O O . GLY A 1 303 ? -13.551 12.424 -18.117 1.00 55.41 303 GLY A O 1
ATOM 2372 N N . THR A 1 304 ? -15.625 12.743 -17.366 1.00 52.97 304 THR A N 1
ATOM 2373 C CA . THR A 1 304 ? -15.427 14.179 -17.102 1.00 52.97 304 THR A CA 1
ATOM 2374 C C . THR A 1 304 ? -15.118 14.422 -15.629 1.00 52.97 304 THR A C 1
ATOM 2376 O O . THR A 1 304 ? -15.888 14.009 -14.764 1.00 52.97 304 THR A O 1
ATOM 2379 N N . THR A 1 305 ? -14.053 15.169 -15.331 1.00 58.22 305 THR A N 1
ATOM 2380 C CA . THR A 1 305 ? -13.819 15.718 -13.987 1.00 58.22 305 THR A CA 1
ATOM 2381 C C . THR A 1 305 ? -14.339 17.153 -13.894 1.00 58.22 305 THR A C 1
ATOM 2383 O O . THR A 1 305 ? -14.201 17.939 -14.829 1.00 58.22 305 THR A O 1
ATOM 2386 N N . LYS A 1 306 ? -14.931 17.524 -12.750 1.00 57.88 306 LYS A N 1
ATOM 2387 C CA . LYS A 1 306 ? -15.352 18.913 -12.475 1.00 57.88 306 LYS A CA 1
ATOM 2388 C C . LYS A 1 306 ? -14.165 19.829 -12.150 1.00 57.88 306 LYS A C 1
ATOM 2390 O O . LYS A 1 306 ? -14.307 21.053 -12.150 1.00 57.88 306 LYS A O 1
ATOM 2395 N N . GLU A 1 307 ? -12.992 19.261 -11.869 1.00 64.38 307 GLU A N 1
ATOM 2396 C CA . GLU A 1 307 ? -11.794 20.026 -11.547 1.00 64.38 307 GLU A CA 1
ATOM 2397 C C . GLU A 1 307 ? -11.092 20.486 -12.830 1.00 64.38 307 GLU A C 1
ATOM 2399 O O . GLU A 1 307 ? -10.275 19.776 -13.414 1.00 64.38 307 GLU A O 1
ATOM 2404 N N . LYS A 1 308 ? -11.392 21.722 -13.256 1.00 63.72 308 LYS A N 1
ATOM 2405 C CA . LYS A 1 308 ? -10.895 22.301 -14.520 1.00 63.72 308 LYS A CA 1
ATOM 2406 C C . LYS A 1 308 ? -9.377 22.202 -14.718 1.00 63.72 308 LYS A C 1
ATOM 2408 O O . LYS A 1 308 ? -8.924 22.156 -15.853 1.00 63.72 308 LYS A O 1
ATOM 2413 N N . ARG A 1 309 ? -8.596 22.199 -13.631 1.00 65.12 309 ARG A N 1
ATOM 2414 C CA . ARG A 1 309 ? -7.129 22.099 -13.686 1.00 65.12 309 ARG A CA 1
ATOM 2415 C C . ARG A 1 309 ? -6.657 20.704 -14.091 1.00 65.12 309 ARG A C 1
ATOM 2417 O O . ARG A 1 309 ? -5.776 20.615 -14.932 1.00 65.12 309 ARG A O 1
ATOM 2424 N N . LEU A 1 310 ? -7.281 19.651 -13.557 1.00 71.25 310 LEU A N 1
ATOM 2425 C CA . LEU A 1 310 ? -6.952 18.265 -13.906 1.00 71.25 310 LEU A CA 1
ATOM 2426 C C . LEU A 1 310 ? -7.339 17.941 -15.353 1.00 71.25 310 LEU A C 1
ATOM 2428 O O . LEU A 1 310 ? -6.713 17.095 -15.978 1.00 71.25 310 LEU A O 1
ATOM 2432 N N . MET A 1 311 ? -8.347 18.630 -15.906 1.00 69.81 311 MET A N 1
ATOM 2433 C CA . MET A 1 311 ? -8.761 18.421 -17.297 1.00 69.81 311 MET A CA 1
ATOM 2434 C C . MET A 1 311 ? -7.634 18.698 -18.292 1.00 69.81 311 MET A C 1
ATOM 2436 O O . MET A 1 311 ? -7.565 17.999 -19.289 1.00 69.81 311 MET A O 1
ATOM 2440 N N . ILE A 1 312 ? -6.761 19.683 -18.042 1.00 70.81 312 ILE A N 1
ATOM 2441 C CA . ILE A 1 312 ? -5.647 19.991 -18.955 1.00 70.81 312 ILE A CA 1
ATOM 2442 C C . ILE A 1 312 ? -4.685 18.803 -19.021 1.00 70.81 312 ILE A C 1
ATOM 2444 O O . ILE A 1 312 ? -4.365 18.338 -20.110 1.00 70.81 312 ILE A O 1
ATOM 2448 N N . ASP A 1 313 ? -4.290 18.285 -17.859 1.00 75.25 313 ASP A N 1
ATOM 2449 C CA . ASP A 1 313 ? -3.368 17.152 -17.752 1.00 75.25 313 ASP A CA 1
ATOM 2450 C C . ASP A 1 313 ? -4.004 15.865 -18.322 1.00 75.25 313 ASP A C 1
ATOM 2452 O O . ASP A 1 313 ? -3.369 15.140 -19.084 1.00 75.25 313 ASP A O 1
ATOM 2456 N N . ILE A 1 314 ? -5.295 15.621 -18.053 1.00 73.81 314 ILE A N 1
ATOM 2457 C CA . ILE A 1 314 ? -6.059 14.507 -18.649 1.00 73.81 314 ILE A CA 1
ATOM 2458 C C . ILE A 1 314 ? -6.137 14.646 -20.173 1.00 73.81 314 ILE A C 1
ATOM 2460 O O . ILE A 1 314 ? -5.942 13.666 -20.884 1.00 73.81 314 ILE A O 1
ATOM 2464 N N . MET A 1 315 ? -6.426 15.841 -20.695 1.00 71.00 315 MET A N 1
ATOM 2465 C CA . MET A 1 315 ? -6.509 16.082 -22.138 1.00 71.00 315 MET A CA 1
ATOM 2466 C C . MET A 1 315 ? -5.153 15.899 -22.820 1.00 71.00 315 MET A C 1
ATOM 2468 O O . MET A 1 315 ? -5.113 15.327 -23.904 1.00 71.00 315 MET A O 1
ATOM 2472 N N . ALA A 1 316 ? -4.059 16.335 -22.189 1.00 68.56 316 ALA A N 1
ATOM 2473 C CA . ALA A 1 316 ? -2.708 16.116 -22.697 1.00 68.56 316 ALA A CA 1
ATOM 2474 C C . ALA A 1 316 ? -2.378 14.616 -22.769 1.00 68.56 316 ALA A C 1
ATOM 2476 O O . ALA A 1 316 ? -1.975 14.130 -23.822 1.00 68.56 316 ALA A O 1
ATOM 2477 N N . LEU A 1 317 ? -2.648 13.860 -21.696 1.00 74.19 317 LEU A N 1
ATOM 2478 C CA . LEU A 1 317 ? -2.439 12.408 -21.674 1.00 74.19 317 LEU A CA 1
ATOM 2479 C C . LEU A 1 317 ? -3.325 11.672 -22.692 1.00 74.19 317 LEU A C 1
ATOM 2481 O O . LEU A 1 317 ? -2.843 10.780 -23.387 1.00 74.19 317 LEU A O 1
ATOM 2485 N N . ARG A 1 318 ? -4.598 12.067 -22.834 1.00 73.56 318 ARG A N 1
ATOM 2486 C CA . ARG A 1 318 ? -5.504 11.528 -23.865 1.00 73.56 318 ARG A CA 1
ATOM 2487 C C . ARG A 1 318 ? -4.985 11.798 -25.269 1.00 73.56 318 ARG A C 1
ATOM 2489 O O . ARG A 1 318 ? -4.987 10.898 -26.097 1.00 73.56 318 ARG A O 1
ATOM 2496 N N . GLN A 1 319 ? -4.516 13.015 -25.531 1.00 70.56 319 GLN A N 1
ATOM 2497 C CA . GLN A 1 319 ? -3.964 13.367 -26.832 1.00 70.56 319 GLN A CA 1
ATOM 2498 C C . GLN A 1 319 ? -2.728 12.520 -27.163 1.00 70.56 319 GLN A C 1
ATOM 2500 O O . GLN A 1 319 ? -2.597 12.060 -28.296 1.00 70.56 319 GLN A O 1
ATOM 2505 N N . SER A 1 320 ? -1.845 12.274 -26.193 1.00 67.38 320 SER A N 1
ATOM 2506 C CA . SER A 1 320 ? -0.700 11.376 -26.386 1.00 67.38 320 SER A CA 1
ATOM 2507 C C . SER A 1 320 ? -1.124 9.920 -26.610 1.00 67.38 320 SER A C 1
ATOM 2509 O O . SER A 1 320 ? -0.560 9.245 -27.473 1.00 67.38 320 SER A O 1
ATOM 2511 N N . TYR A 1 321 ? -2.162 9.447 -25.914 1.00 65.56 321 TYR A N 1
ATOM 2512 C CA . TYR A 1 321 ? -2.758 8.129 -26.155 1.00 65.56 321 TYR A CA 1
ATOM 2513 C C . TYR A 1 321 ? -3.347 8.010 -27.575 1.00 65.56 321 TYR A C 1
ATOM 2515 O O . TYR A 1 321 ? -3.046 7.062 -28.298 1.00 65.56 321 TYR A O 1
ATOM 2523 N N . GLU A 1 322 ? -4.110 9.006 -28.035 1.00 66.56 322 GLU A N 1
ATOM 2524 C CA . GLU A 1 322 ? -4.672 9.055 -29.397 1.00 66.56 322 GLU A CA 1
ATOM 2525 C C . GLU A 1 322 ? -3.585 9.063 -30.483 1.00 66.56 322 GLU A C 1
ATOM 2527 O O . GLU A 1 322 ? -3.742 8.440 -31.536 1.00 66.56 322 GLU A O 1
ATOM 2532 N N . ARG A 1 323 ? -2.457 9.734 -30.221 1.00 65.62 323 ARG A N 1
ATOM 2533 C CA . ARG A 1 323 ? -1.285 9.766 -31.112 1.00 65.62 323 ARG A CA 1
ATOM 2534 C C . ARG A 1 323 ? -0.449 8.484 -31.077 1.00 65.62 323 ARG A C 1
ATOM 2536 O O . ARG A 1 323 ? 0.495 8.381 -31.858 1.00 65.62 323 ARG A O 1
ATOM 2543 N N . ARG A 1 324 ? -0.793 7.516 -30.215 1.00 61.31 324 ARG A N 1
ATOM 2544 C CA . ARG A 1 324 ? -0.008 6.301 -29.931 1.00 61.31 324 ARG A CA 1
ATOM 2545 C C . ARG A 1 324 ? 1.418 6.605 -29.460 1.00 61.31 324 ARG A C 1
ATOM 2547 O O . ARG A 1 324 ? 2.342 5.848 -29.738 1.00 61.31 324 ARG A O 1
ATOM 2554 N N . GLU A 1 325 ? 1.601 7.725 -28.761 1.00 56.72 325 GLU A N 1
ATOM 2555 C CA . GLU A 1 325 ? 2.847 8.021 -28.039 1.00 56.72 325 GLU A CA 1
ATOM 2556 C C . GLU A 1 325 ? 2.955 7.120 -26.789 1.00 56.72 325 GLU A C 1
ATOM 2558 O O . GLU A 1 325 ? 4.053 6.734 -26.389 1.00 56.72 325 GLU A O 1
ATOM 2563 N N . ALA A 1 326 ? 1.802 6.725 -26.232 1.00 51.44 326 ALA A N 1
ATOM 2564 C CA . ALA A 1 326 ? 1.624 5.589 -25.330 1.00 51.44 326 ALA A CA 1
ATOM 2565 C C . ALA A 1 326 ? 0.698 4.564 -26.008 1.00 51.44 326 ALA A C 1
ATOM 2567 O O . ALA A 1 326 ? -0.349 4.944 -26.538 1.00 51.44 326 ALA A O 1
ATOM 2568 N N . ASN A 1 327 ? 1.073 3.281 -26.015 1.00 48.47 327 ASN A N 1
ATOM 2569 C CA . ASN A 1 327 ? 0.350 2.273 -26.798 1.00 48.47 327 ASN A CA 1
ATOM 2570 C C . ASN A 1 327 ? -0.872 1.726 -26.055 1.00 48.47 327 ASN A C 1
ATOM 2572 O O . ASN A 1 327 ? -1.897 1.482 -26.685 1.00 48.47 327 ASN A O 1
ATOM 2576 N N . GLU A 1 328 ? -0.773 1.539 -24.736 1.00 53.62 328 GLU A N 1
ATOM 2577 C CA . GLU A 1 328 ? -1.850 0.999 -23.897 1.00 53.62 328 GLU A CA 1
ATOM 2578 C C . GLU A 1 328 ? -1.775 1.587 -22.476 1.00 53.62 328 GLU A C 1
ATOM 2580 O O . GLU A 1 328 ? -0.690 1.868 -21.957 1.00 53.62 328 GLU A O 1
ATOM 2585 N N . THR A 1 329 ? -2.932 1.775 -21.834 1.00 48.16 329 THR A N 1
ATOM 2586 C CA . THR A 1 329 ? -3.028 2.068 -20.394 1.00 48.16 329 THR A CA 1
ATOM 2587 C C . THR A 1 329 ? -3.564 0.823 -19.694 1.00 48.16 329 THR A C 1
ATOM 2589 O O . THR A 1 329 ? -4.673 0.383 -19.997 1.00 48.16 329 THR A O 1
ATOM 2592 N N . TRP A 1 330 ? -2.782 0.235 -18.790 1.00 41.38 330 TRP A N 1
ATOM 2593 C CA . TRP A 1 330 ? -3.109 -1.030 -18.130 1.00 41.38 330 TRP A CA 1
ATOM 2594 C C . TRP A 1 330 ? -3.532 -0.796 -16.672 1.00 41.38 330 TRP A C 1
ATOM 2596 O O . TRP A 1 330 ? -2.765 -0.201 -15.907 1.00 41.38 330 TRP A O 1
ATOM 2606 N N . PRO A 1 331 ? -4.715 -1.274 -16.247 1.00 47.50 331 PRO A N 1
ATOM 2607 C CA . PRO A 1 331 ? -5.057 -1.358 -14.836 1.00 47.50 331 PRO A CA 1
ATOM 2608 C C . PRO A 1 331 ? -4.318 -2.555 -14.216 1.00 47.50 331 PRO A C 1
ATOM 2610 O O . PRO A 1 331 ? -4.734 -3.700 -14.387 1.00 47.50 331 PRO A O 1
ATOM 2613 N N . ALA A 1 332 ? -3.210 -2.321 -13.508 1.00 36.19 332 ALA A N 1
ATOM 2614 C CA . ALA A 1 332 ? -2.353 -3.400 -12.992 1.00 36.19 332 ALA A CA 1
ATOM 2615 C C . ALA A 1 332 ? -2.995 -4.208 -11.838 1.00 36.19 332 ALA A C 1
ATOM 2617 O O . ALA A 1 332 ? -2.560 -5.319 -11.547 1.00 36.19 332 ALA A O 1
ATOM 2618 N N . LEU A 1 333 ? -4.045 -3.672 -11.204 1.00 34.19 333 LEU A N 1
ATOM 2619 C CA . LEU A 1 333 ? -4.713 -4.256 -10.028 1.00 34.19 333 LEU A CA 1
ATOM 2620 C C . LEU A 1 333 ? -6.232 -4.436 -10.197 1.00 34.19 333 LEU A C 1
ATOM 2622 O O . LEU A 1 333 ? -6.908 -4.96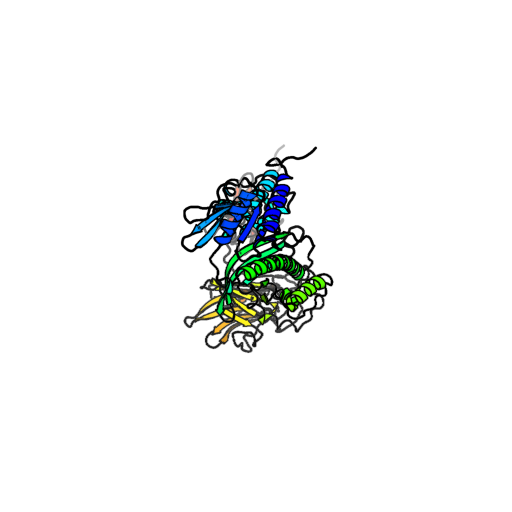0 -9.313 1.00 34.19 333 LEU A O 1
ATOM 2626 N N . THR A 1 334 ? -6.810 -4.003 -11.319 1.00 40.56 334 THR A N 1
ATOM 2627 C CA . THR A 1 334 ? -8.237 -3.641 -11.328 1.00 40.56 334 THR A CA 1
ATOM 2628 C C . THR A 1 334 ? -9.181 -4.671 -11.939 1.00 40.56 334 THR A C 1
ATOM 2630 O O . THR A 1 334 ? -10.388 -4.450 -11.948 1.00 40.56 334 THR A O 1
ATOM 2633 N N . ARG A 1 335 ? -8.711 -5.849 -12.362 1.00 32.94 335 ARG A N 1
ATOM 2634 C CA . ARG A 1 335 ? -9.646 -6.921 -12.757 1.00 32.94 335 ARG A CA 1
ATOM 2635 C C . ARG A 1 335 ? -10.384 -7.564 -11.572 1.00 32.94 335 ARG A C 1
ATOM 2637 O O . ARG A 1 335 ? -11.302 -8.341 -11.787 1.00 32.94 335 ARG A O 1
ATOM 2644 N N . ILE A 1 336 ? -10.032 -7.201 -10.335 1.00 36.75 336 ILE A N 1
ATOM 2645 C CA . ILE A 1 336 ? -10.623 -7.761 -9.110 1.00 36.75 336 ILE A CA 1
ATOM 2646 C C . ILE A 1 336 ? -11.806 -6.918 -8.576 1.00 36.75 336 ILE A C 1
ATOM 2648 O O . ILE A 1 336 ? -12.721 -7.475 -7.976 1.00 36.75 336 ILE A O 1
ATOM 2652 N N . LEU A 1 337 ? -11.855 -5.601 -8.835 1.00 35.41 337 LEU A N 1
ATOM 2653 C CA . LEU A 1 337 ? -12.844 -4.691 -8.216 1.00 35.41 337 LEU A CA 1
ATOM 2654 C C . LEU A 1 337 ? -13.915 -4.126 -9.174 1.00 35.41 337 LEU A C 1
ATOM 2656 O O . LEU A 1 337 ? -14.941 -3.630 -8.707 1.00 35.41 337 LEU A O 1
ATOM 2660 N N . VAL A 1 338 ? -13.721 -4.198 -10.497 1.00 36.75 338 VAL A N 1
ATOM 2661 C CA . VAL A 1 338 ? -14.579 -3.482 -11.470 1.00 36.75 338 VAL A CA 1
ATOM 2662 C C . VAL A 1 338 ? -15.976 -4.093 -11.621 1.00 36.75 338 VAL A C 1
ATOM 2664 O O . VAL A 1 338 ? -16.938 -3.336 -11.714 1.00 36.75 338 VAL A O 1
ATOM 2667 N N . ASP A 1 339 ? -16.135 -5.415 -11.506 1.00 35.56 339 ASP A N 1
ATOM 2668 C CA . ASP A 1 339 ? -17.464 -6.053 -11.616 1.00 35.56 339 ASP A CA 1
ATOM 2669 C C . ASP A 1 339 ? -18.441 -5.645 -10.497 1.00 35.56 339 ASP A C 1
ATOM 2671 O O . ASP A 1 339 ? -19.640 -5.873 -10.603 1.00 35.56 339 ASP A O 1
ATOM 2675 N N . SER A 1 340 ? -17.950 -5.068 -9.393 1.00 37.62 340 SER A N 1
ATOM 2676 C CA . SER A 1 340 ? -18.786 -4.699 -8.238 1.00 37.62 340 SER A CA 1
ATOM 2677 C C . SER A 1 340 ? -19.259 -3.242 -8.211 1.00 37.62 340 SER A C 1
ATOM 2679 O O . SER A 1 340 ? -20.076 -2.882 -7.362 1.00 37.62 340 SER A O 1
ATOM 2681 N N . VAL A 1 341 ? -18.760 -2.389 -9.116 1.00 39.28 341 VAL A N 1
ATOM 2682 C CA . VAL A 1 341 ? -19.075 -0.945 -9.123 1.00 39.28 341 VAL A CA 1
ATOM 2683 C C . VAL A 1 341 ? -20.299 -0.618 -9.989 1.00 39.28 341 VAL A C 1
ATOM 2685 O O . VAL A 1 341 ? -20.952 0.397 -9.743 1.00 39.28 341 VAL A O 1
ATOM 2688 N N . GLU A 1 342 ? -20.679 -1.479 -10.943 1.00 36.84 342 GLU A N 1
ATOM 2689 C CA . GLU A 1 342 ? -21.839 -1.238 -11.824 1.00 36.84 342 GLU A CA 1
ATOM 2690 C C . GLU A 1 342 ? -23.173 -1.112 -11.059 1.00 36.84 342 GLU A C 1
ATOM 2692 O O . GLU A 1 342 ? -24.081 -0.419 -11.511 1.00 36.84 342 GLU A O 1
ATOM 2697 N N . THR A 1 343 ? -23.278 -1.674 -9.852 1.00 37.91 343 THR A N 1
ATOM 2698 C CA . THR A 1 343 ? -24.504 -1.643 -9.035 1.00 37.91 343 THR A CA 1
ATOM 2699 C C . THR A 1 343 ? -24.761 -0.361 -8.242 1.00 37.91 343 THR A C 1
ATOM 2701 O O . THR A 1 343 ? -25.871 -0.178 -7.751 1.00 37.91 343 THR A O 1
ATOM 2704 N N . LEU A 1 344 ? -23.786 0.542 -8.100 1.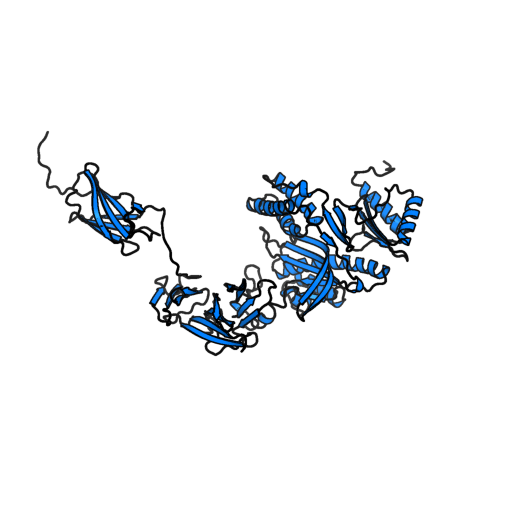00 40.59 344 LEU A N 1
ATOM 2705 C CA . LEU A 1 344 ? -23.932 1.745 -7.258 1.00 40.59 344 LEU A CA 1
ATOM 2706 C C . LEU A 1 344 ? -24.466 2.977 -8.010 1.00 40.59 344 LEU A C 1
ATOM 2708 O O . LEU A 1 344 ? -24.690 4.025 -7.404 1.00 40.59 344 LEU A O 1
ATOM 2712 N N . ALA A 1 345 ? -24.693 2.869 -9.322 1.00 32.88 345 ALA A N 1
ATOM 2713 C CA . ALA A 1 345 ? -25.115 3.987 -10.166 1.00 32.88 345 ALA A CA 1
ATOM 2714 C C . ALA A 1 345 ? -26.598 4.392 -10.012 1.00 32.88 345 ALA A C 1
ATOM 2716 O O . ALA A 1 345 ? -27.040 5.322 -10.686 1.00 32.88 345 ALA A O 1
ATOM 2717 N N . SER A 1 346 ? -27.377 3.738 -9.144 1.00 35.69 346 SER A N 1
ATOM 2718 C CA . SER A 1 346 ? -28.818 3.999 -9.019 1.00 35.69 346 SER A CA 1
ATOM 2719 C C . SER A 1 346 ? -29.209 5.054 -7.979 1.00 35.69 346 SER A C 1
ATOM 2721 O O . SER A 1 346 ? -30.331 5.545 -8.068 1.00 35.69 346 SER A O 1
ATOM 2723 N N . ASN A 1 347 ? -28.323 5.483 -7.064 1.00 40.53 347 ASN A N 1
ATOM 2724 C CA . ASN A 1 347 ? -28.656 6.543 -6.101 1.00 40.53 347 ASN A CA 1
ATOM 2725 C C . ASN A 1 347 ? -27.667 7.724 -6.128 1.00 40.53 347 ASN A C 1
ATOM 2727 O O . ASN A 1 347 ? -26.553 7.630 -5.603 1.00 40.53 347 ASN A O 1
ATOM 2731 N N . PRO A 1 348 ? -28.056 8.880 -6.705 1.00 37.62 348 PRO A N 1
ATOM 2732 C CA . PRO A 1 348 ? -27.237 10.076 -6.694 1.00 37.62 348 PRO A CA 1
ATOM 2733 C C . PRO A 1 348 ? -27.330 10.717 -5.308 1.00 37.62 348 PRO A C 1
ATOM 2735 O O . PRO A 1 348 ? -28.156 11.599 -5.077 1.00 37.62 348 PRO A O 1
ATOM 2738 N N . LEU A 1 349 ? -26.459 10.320 -4.379 1.00 45.88 349 LEU A N 1
ATOM 2739 C CA . LEU A 1 349 ? -26.182 11.154 -3.212 1.00 45.88 349 LEU A CA 1
ATOM 2740 C C . LEU A 1 349 ? -25.496 12.426 -3.726 1.00 45.88 349 LEU A C 1
ATOM 2742 O O . LEU A 1 349 ? -24.285 12.480 -3.957 1.00 45.88 349 LEU A O 1
ATOM 2746 N N . GLN A 1 350 ? -26.307 13.443 -4.019 1.00 46.25 350 GLN A N 1
ATOM 2747 C CA . GLN A 1 350 ? -25.823 14.756 -4.412 1.00 46.25 350 GLN A CA 1
ATOM 2748 C C . GLN A 1 350 ? -24.891 15.271 -3.305 1.00 46.25 350 GLN A C 1
ATOM 2750 O O . GLN A 1 350 ? -25.281 15.354 -2.149 1.00 46.25 350 GLN A O 1
ATOM 2755 N N . ASP A 1 351 ? -23.656 15.598 -3.698 1.00 50.59 351 ASP A N 1
ATOM 2756 C CA . ASP A 1 351 ? -22.593 16.258 -2.917 1.00 50.59 351 ASP A CA 1
ATOM 2757 C C . ASP A 1 351 ? -21.540 15.402 -2.194 1.00 50.59 351 ASP A C 1
ATOM 2759 O O . ASP A 1 351 ? -20.581 15.986 -1.691 1.00 50.59 351 ASP A O 1
ATOM 2763 N N . VAL A 1 352 ? -21.573 14.069 -2.249 1.00 53.38 352 VAL A N 1
ATOM 2764 C CA . VAL A 1 352 ? -20.439 13.221 -1.806 1.00 53.38 352 VAL A CA 1
ATOM 2765 C C . VAL A 1 352 ? -19.396 13.014 -2.926 1.00 53.38 352 VAL A C 1
ATOM 2767 O O . VAL A 1 352 ? -19.668 13.236 -4.107 1.00 53.38 352 VAL A O 1
ATOM 2770 N N . GLY A 1 353 ? -18.158 12.657 -2.577 1.00 49.31 353 GLY A N 1
ATOM 2771 C CA . GLY A 1 353 ? -17.045 12.413 -3.510 1.00 49.31 353 GLY A CA 1
ATOM 2772 C C . GLY A 1 353 ? -16.299 13.650 -4.026 1.00 49.31 353 GLY A C 1
ATOM 2773 O O . GLY A 1 353 ? -15.514 13.533 -4.966 1.00 49.31 353 GLY A O 1
ATOM 2774 N N . ARG A 1 354 ? -16.529 14.843 -3.453 1.00 51.34 354 ARG A N 1
ATOM 2775 C CA . ARG A 1 354 ? -15.960 16.120 -3.950 1.00 51.34 354 ARG A CA 1
ATOM 2776 C C . ARG A 1 354 ? -14.766 16.659 -3.165 1.00 51.34 354 ARG A C 1
ATOM 2778 O O . ARG A 1 354 ? -14.043 17.509 -3.682 1.00 51.34 354 ARG A O 1
ATOM 2785 N N . THR A 1 355 ? -14.574 16.212 -1.927 1.00 44.97 355 THR A N 1
ATOM 2786 C CA . THR A 1 355 ? -13.467 16.629 -1.055 1.00 44.97 355 THR A CA 1
ATOM 2787 C C . THR A 1 355 ? -12.930 15.430 -0.270 1.00 44.97 355 THR A C 1
ATOM 2789 O O . THR A 1 355 ? -13.635 14.436 -0.134 1.00 44.97 355 THR A O 1
ATOM 2792 N N . PRO A 1 356 ? -11.717 15.508 0.302 1.00 42.72 356 PRO A N 1
ATOM 2793 C CA . PRO A 1 356 ? -11.130 14.427 1.104 1.00 42.72 356 PRO A CA 1
ATOM 2794 C C . PRO A 1 356 ? -11.953 14.066 2.338 1.00 42.72 356 PRO A C 1
ATOM 2796 O O . PRO A 1 356 ? -12.130 12.900 2.663 1.00 42.72 356 PRO A O 1
ATOM 2799 N N . SER A 1 357 ? -12.505 15.086 2.994 1.00 46.50 357 SER A N 1
ATOM 2800 C CA . SER A 1 357 ? -13.414 14.951 4.133 1.00 46.50 357 SER A CA 1
ATOM 2801 C C . SER A 1 357 ? -14.787 14.383 3.760 1.00 46.50 357 SER A C 1
ATOM 2803 O O . SER A 1 357 ? -15.622 14.203 4.637 1.00 46.50 357 SER A O 1
ATOM 2805 N N . ASN A 1 358 ? -15.039 14.161 2.469 1.00 56.50 358 ASN A N 1
ATOM 2806 C CA . ASN A 1 358 ? -16.308 13.710 1.923 1.00 56.50 358 ASN A CA 1
ATOM 2807 C C . ASN A 1 358 ? -16.070 12.812 0.696 1.00 56.50 358 ASN A C 1
ATOM 2809 O O . ASN A 1 358 ? -16.695 13.003 -0.347 1.00 56.50 358 ASN A O 1
ATOM 2813 N N . ALA A 1 359 ? -15.076 11.919 0.756 1.00 55.31 359 ALA A N 1
ATOM 2814 C CA . ALA A 1 359 ? -14.774 11.004 -0.341 1.00 55.31 359 ALA A CA 1
ATOM 2815 C C . ALA A 1 359 ? -15.943 10.030 -0.567 1.00 55.31 359 ALA A C 1
ATOM 2817 O O . ALA A 1 359 ? -16.679 9.711 0.365 1.00 55.31 359 ALA A O 1
ATOM 2818 N N . TRP A 1 360 ? -16.123 9.569 -1.810 1.00 63.25 360 TRP A N 1
ATOM 2819 C CA . TRP A 1 360 ? -17.156 8.582 -2.108 1.00 63.25 360 TRP A CA 1
ATOM 2820 C C . TRP A 1 360 ? -16.713 7.237 -1.543 1.00 63.25 360 TRP A C 1
ATOM 2822 O O . TRP A 1 360 ? -15.772 6.611 -2.032 1.00 63.25 360 TRP A O 1
ATOM 2832 N N . ASP A 1 361 ? -17.403 6.804 -0.504 1.00 66.62 361 ASP A N 1
ATOM 2833 C CA . ASP A 1 361 ? -17.183 5.516 0.117 1.00 66.62 361 ASP A CA 1
ATOM 2834 C C . ASP A 1 361 ? -17.888 4.442 -0.717 1.00 66.62 361 ASP A C 1
ATOM 2836 O O . ASP A 1 361 ? -19.058 4.159 -0.512 1.00 66.62 361 ASP A O 1
ATOM 2840 N N . TYR A 1 362 ? -17.233 3.904 -1.747 1.00 64.50 362 TYR A N 1
ATOM 2841 C CA . TYR A 1 362 ? -17.870 2.916 -2.635 1.00 64.50 362 TYR A CA 1
ATOM 2842 C C . TYR A 1 362 ? -17.879 1.504 -2.037 1.00 64.50 362 TYR A C 1
ATOM 2844 O O . TYR A 1 362 ? -18.707 0.683 -2.418 1.00 64.50 362 TYR A O 1
ATOM 2852 N N . PHE A 1 363 ? -16.940 1.204 -1.135 1.00 68.62 363 PHE A N 1
ATOM 2853 C CA . PHE A 1 363 ? -16.688 -0.160 -0.674 1.00 68.62 363 PHE A CA 1
ATOM 2854 C C . PHE A 1 363 ? -17.182 -0.386 0.754 1.00 68.62 363 PHE A C 1
ATOM 2856 O O . PHE A 1 363 ? -17.870 -1.373 1.014 1.00 68.62 363 PHE A O 1
ATOM 2863 N N . HIS A 1 364 ? -16.860 0.543 1.661 1.00 80.25 364 HIS A N 1
ATOM 2864 C CA . HIS A 1 364 ? -17.141 0.466 3.093 1.00 80.25 364 HIS A CA 1
ATOM 2865 C C . HIS A 1 364 ? -16.863 -0.929 3.677 1.00 80.25 364 HIS A C 1
ATOM 2867 O O . HIS A 1 364 ? -17.775 -1.664 4.072 1.00 80.25 364 HIS A O 1
ATOM 2873 N N . LEU A 1 365 ? -15.581 -1.315 3.691 1.00 84.62 365 LEU A N 1
ATOM 2874 C CA . LEU A 1 365 ? -15.132 -2.553 4.329 1.00 84.62 365 LEU A CA 1
ATOM 2875 C C . LEU A 1 365 ? -15.381 -2.461 5.832 1.00 84.62 365 LEU A C 1
ATOM 2877 O O . LEU A 1 365 ? -14.897 -1.537 6.485 1.00 84.62 365 LEU A O 1
ATOM 2881 N N . ASN A 1 366 ? -16.092 -3.439 6.392 1.00 88.25 366 ASN A N 1
ATOM 2882 C CA . ASN A 1 366 ? -16.410 -3.444 7.822 1.00 88.25 366 ASN A CA 1
ATOM 2883 C C . ASN A 1 366 ? -15.996 -4.725 8.556 1.00 88.25 366 ASN A C 1
ATOM 2885 O O . ASN A 1 366 ? -15.940 -4.725 9.788 1.00 88.25 366 ASN A O 1
ATOM 2889 N N . SER A 1 367 ? -15.647 -5.805 7.855 1.00 91.06 367 SER A N 1
ATOM 2890 C CA . SER A 1 367 ? -15.079 -6.999 8.481 1.00 91.06 367 SER A CA 1
ATOM 2891 C C . SER A 1 367 ? -14.074 -7.708 7.588 1.00 91.06 367 SER A C 1
ATOM 2893 O O . SER A 1 367 ? -14.164 -7.670 6.361 1.00 91.06 367 SER A O 1
ATOM 2895 N N . VAL A 1 368 ? -13.127 -8.368 8.252 1.00 94.25 368 VAL A N 1
ATOM 2896 C CA . VAL A 1 368 ? -12.187 -9.315 7.665 1.00 94.25 368 VAL A CA 1
ATOM 2897 C C . VAL A 1 368 ? -12.072 -10.521 8.593 1.00 94.25 368 VAL A C 1
ATOM 2899 O O . VAL A 1 368 ? -12.073 -10.369 9.822 1.00 94.25 368 VAL A O 1
ATOM 2902 N N . ASP A 1 369 ? -11.979 -11.700 7.999 1.00 95.00 369 ASP A N 1
ATOM 2903 C CA . ASP A 1 369 ? -11.703 -12.958 8.678 1.00 95.00 369 ASP A CA 1
ATOM 2904 C C . ASP A 1 369 ? -10.790 -13.844 7.821 1.00 95.00 369 ASP A C 1
ATOM 2906 O O . ASP A 1 369 ? -10.601 -13.565 6.635 1.00 95.00 369 ASP A O 1
ATOM 2910 N N . LYS A 1 370 ? -10.214 -14.895 8.404 1.00 91.56 370 LYS A N 1
ATOM 2911 C CA . LYS A 1 370 ? -9.443 -15.908 7.665 1.00 91.56 370 LYS A CA 1
ATOM 2912 C C . LYS A 1 370 ? -10.142 -17.258 7.727 1.00 91.56 370 LYS A C 1
ATOM 2914 O O . LYS A 1 370 ? -10.752 -17.579 8.739 1.00 91.56 370 LYS A O 1
ATOM 2919 N N . ASP A 1 371 ? -10.028 -18.050 6.663 1.00 93.19 371 ASP A N 1
ATOM 2920 C CA . ASP A 1 371 ? -10.311 -19.483 6.776 1.00 93.19 371 ASP A CA 1
ATOM 2921 C C . ASP A 1 371 ? -9.111 -20.272 7.318 1.00 93.19 371 ASP A C 1
ATOM 2923 O O . ASP A 1 371 ? -8.034 -19.739 7.597 1.00 93.19 371 ASP A O 1
ATOM 2927 N N . ASP A 1 372 ? -9.340 -21.570 7.452 1.00 94.31 372 ASP A N 1
ATOM 2928 C CA . ASP A 1 372 ? -8.381 -22.628 7.757 1.00 94.31 372 ASP A CA 1
ATOM 2929 C C . ASP A 1 372 ? -7.268 -22.804 6.701 1.00 94.31 372 ASP A C 1
ATOM 2931 O O . ASP A 1 372 ? -6.253 -23.431 6.998 1.00 94.31 372 ASP A O 1
ATOM 2935 N N . GLU A 1 373 ? -7.398 -22.210 5.511 1.00 92.44 373 GLU A N 1
ATOM 2936 C CA . GLU A 1 373 ? -6.374 -22.179 4.453 1.00 92.44 373 GLU A CA 1
ATOM 2937 C C . GLU A 1 373 ? -5.608 -20.840 4.401 1.00 92.44 373 GLU A C 1
ATOM 2939 O O . GLU A 1 373 ? -4.665 -20.673 3.626 1.00 92.44 373 GLU A O 1
ATOM 2944 N N . GLY A 1 374 ? -5.979 -19.876 5.248 1.00 88.69 374 GLY A N 1
ATOM 2945 C CA . GLY A 1 374 ? -5.369 -18.553 5.346 1.00 88.69 374 GLY A CA 1
ATOM 2946 C C . GLY A 1 374 ? -5.948 -17.486 4.410 1.00 88.69 374 GLY A C 1
ATOM 2947 O O . GLY A 1 374 ? -5.498 -16.340 4.492 1.00 88.69 374 GLY A O 1
ATOM 2948 N N . ASN A 1 375 ? -6.938 -17.816 3.575 1.00 89.81 375 ASN A N 1
ATOM 2949 C CA . ASN A 1 375 ? -7.625 -16.917 2.642 1.00 89.81 375 ASN A CA 1
ATOM 2950 C C . ASN A 1 375 ? -8.578 -15.959 3.365 1.00 89.81 375 ASN A C 1
ATOM 2952 O O . ASN A 1 375 ? -9.252 -16.319 4.333 1.00 89.81 375 ASN A O 1
ATOM 2956 N N . TYR A 1 376 ? -8.695 -14.737 2.854 1.00 88.62 376 TYR A N 1
ATOM 2957 C CA . TYR A 1 376 ? -9.462 -13.668 3.486 1.00 88.62 376 TYR A CA 1
ATOM 2958 C C . TYR A 1 376 ? -10.944 -13.733 3.125 1.00 88.62 376 TYR A C 1
ATOM 2960 O O . TYR A 1 376 ? -11.297 -13.871 1.961 1.00 88.62 376 TYR A O 1
ATOM 2968 N N . LEU A 1 377 ? -11.818 -13.581 4.114 1.00 96.00 377 LEU A N 1
ATOM 2969 C CA . LEU A 1 377 ? -13.245 -13.328 3.944 1.00 96.00 377 LEU A CA 1
ATOM 2970 C C . LEU A 1 377 ? -13.520 -11.865 4.305 1.00 96.00 377 LEU A C 1
ATOM 2972 O O . LEU A 1 377 ? -13.227 -11.453 5.424 1.00 96.00 377 LEU A O 1
ATOM 2976 N N . ILE A 1 378 ? -14.049 -11.075 3.375 1.00 93.12 378 ILE A N 1
ATOM 2977 C CA . ILE A 1 378 ? -14.218 -9.623 3.521 1.00 93.12 378 ILE A CA 1
ATOM 2978 C C . ILE A 1 378 ? -15.674 -9.232 3.294 1.00 93.12 378 ILE A C 1
ATOM 2980 O O . ILE A 1 378 ? -16.279 -9.650 2.311 1.00 93.12 378 ILE A O 1
ATOM 2984 N N . SER A 1 379 ? -16.214 -8.374 4.161 1.00 93.94 379 SER A N 1
ATOM 2985 C CA . SER A 1 379 ? -17.539 -7.772 3.983 1.00 93.94 379 SER A CA 1
ATOM 2986 C C . SER A 1 379 ? -17.440 -6.346 3.449 1.00 93.94 379 SER A C 1
ATOM 2988 O O . SER A 1 379 ? -16.821 -5.488 4.085 1.00 93.94 379 SER A O 1
ATOM 2990 N N . ALA A 1 380 ? -18.085 -6.094 2.307 1.00 87.75 380 ALA A N 1
ATOM 2991 C CA . ALA A 1 380 ? -18.242 -4.774 1.709 1.00 87.75 380 ALA A CA 1
ATOM 2992 C C . ALA A 1 380 ? -19.699 -4.319 1.843 1.00 87.75 380 ALA A C 1
ATOM 2994 O O . ALA A 1 380 ? -20.605 -4.838 1.180 1.00 87.75 380 ALA A O 1
ATOM 2995 N N . ARG A 1 381 ? -19.928 -3.347 2.728 1.00 87.00 381 ARG A N 1
ATOM 2996 C CA . ARG A 1 381 ? -21.272 -2.919 3.126 1.00 87.00 381 ARG A CA 1
ATOM 2997 C C . ARG A 1 381 ? -22.041 -2.285 1.972 1.00 87.00 381 ARG A C 1
ATOM 2999 O O . ARG A 1 381 ? -23.203 -2.603 1.766 1.00 87.00 381 ARG A O 1
ATOM 3006 N N . HIS A 1 382 ? -21.404 -1.372 1.239 1.00 80.75 382 HIS A N 1
ATOM 3007 C CA . HIS A 1 382 ? -22.102 -0.532 0.257 1.00 80.75 382 HIS A CA 1
ATOM 3008 C C . HIS A 1 382 ? -22.422 -1.268 -1.046 1.00 80.75 382 HIS A C 1
ATOM 3010 O O . HIS A 1 382 ? -23.330 -0.872 -1.761 1.00 80.75 382 HIS A O 1
ATOM 3016 N N . THR A 1 383 ? -21.733 -2.376 -1.325 1.00 79.69 383 THR A N 1
ATOM 3017 C CA . THR A 1 383 ? -22.065 -3.267 -2.450 1.00 79.69 383 THR A CA 1
ATOM 3018 C C . THR A 1 383 ? -22.930 -4.449 -2.022 1.00 79.69 383 THR A C 1
ATOM 3020 O O . THR A 1 383 ? -23.194 -5.330 -2.836 1.00 79.69 383 THR A O 1
ATOM 3023 N N . SER A 1 384 ? -23.330 -4.519 -0.747 1.00 90.25 384 SER A N 1
ATOM 3024 C CA . SER A 1 384 ? -24.035 -5.660 -0.158 1.00 90.25 384 SER A CA 1
ATOM 3025 C C . SER A 1 384 ? -23.429 -7.010 -0.577 1.00 90.25 384 SER A C 1
ATOM 3027 O O . SER A 1 384 ? -24.129 -7.906 -1.058 1.00 90.25 384 SER A O 1
ATOM 3029 N N . THR A 1 385 ? -22.094 -7.112 -0.494 1.00 91.06 385 THR A N 1
ATOM 3030 C CA . THR A 1 385 ? -21.323 -8.250 -1.020 1.00 91.06 385 THR A CA 1
ATOM 3031 C C . THR A 1 385 ? -20.245 -8.715 -0.043 1.00 91.06 385 THR A C 1
ATOM 3033 O O . THR A 1 385 ? -19.528 -7.912 0.558 1.00 91.06 385 THR A O 1
ATOM 3036 N N . ILE A 1 386 ? -20.106 -10.035 0.075 1.00 95.19 386 ILE A N 1
ATOM 3037 C CA . ILE A 1 386 ? -19.021 -10.731 0.762 1.00 95.19 386 ILE A CA 1
ATOM 3038 C C . ILE A 1 386 ? -18.067 -11.322 -0.277 1.00 95.19 386 ILE A C 1
ATOM 3040 O O . ILE A 1 386 ? -18.494 -11.980 -1.227 1.00 95.19 386 ILE A O 1
ATOM 3044 N N . TYR A 1 387 ? -16.772 -11.112 -0.072 1.00 93.19 387 TYR A N 1
ATOM 3045 C CA . TYR A 1 387 ? -15.708 -11.595 -0.944 1.00 93.19 387 TYR A CA 1
ATOM 3046 C C . TYR A 1 387 ? -14.850 -12.611 -0.217 1.00 93.19 387 TYR A C 1
ATOM 3048 O O . TYR A 1 387 ? -14.389 -12.351 0.896 1.00 93.19 387 TYR A O 1
ATOM 3056 N N . LYS A 1 388 ? -14.556 -13.722 -0.885 1.00 94.62 388 LYS A N 1
ATOM 3057 C CA . LYS A 1 388 ? -13.471 -14.610 -0.492 1.00 94.62 388 LYS A CA 1
ATOM 3058 C C . LYS A 1 388 ? -12.268 -14.356 -1.382 1.00 94.62 388 LYS A C 1
ATOM 3060 O O . LYS A 1 388 ? -12.394 -14.420 -2.599 1.00 94.62 388 LYS A O 1
ATOM 3065 N N . ILE A 1 389 ? -11.121 -14.054 -0.787 1.00 85.44 389 ILE A N 1
ATOM 3066 C CA . ILE A 1 389 ? -9.906 -13.633 -1.480 1.00 85.44 389 ILE A CA 1
ATOM 3067 C C . ILE A 1 389 ? -8.756 -14.561 -1.110 1.00 85.44 389 ILE A C 1
ATOM 3069 O O . ILE A 1 389 ? -8.446 -14.749 0.067 1.00 85.44 389 ILE A O 1
ATOM 3073 N N . ASN A 1 390 ? -8.096 -15.110 -2.121 1.00 83.62 390 ASN A N 1
ATOM 3074 C CA . ASN A 1 390 ? -6.914 -15.930 -1.958 1.00 83.62 390 ASN A CA 1
ATOM 3075 C C . ASN A 1 390 ? -5.775 -15.102 -1.344 1.00 83.62 390 ASN A C 1
ATOM 3077 O O . ASN A 1 390 ? -5.442 -14.011 -1.808 1.00 83.62 390 ASN A O 1
ATOM 3081 N N . SER A 1 391 ? -5.183 -15.616 -0.268 1.00 72.88 391 SER A N 1
ATOM 3082 C CA . SER A 1 391 ? -4.192 -14.871 0.517 1.00 72.88 391 SER A CA 1
ATOM 3083 C C . SER A 1 391 ? -2.822 -14.727 -0.143 1.00 72.88 391 SER A C 1
ATOM 3085 O O . SER A 1 391 ? -2.040 -13.873 0.276 1.00 72.88 391 SER A O 1
ATOM 3087 N N . THR A 1 392 ? -2.530 -15.549 -1.149 1.00 72.31 392 THR A N 1
ATOM 3088 C CA . THR A 1 392 ? -1.227 -15.591 -1.823 1.00 72.31 392 THR A CA 1
ATOM 3089 C C . THR A 1 392 ? -1.177 -14.727 -3.074 1.00 72.31 392 THR A C 1
ATOM 3091 O O . THR A 1 392 ? -0.146 -14.111 -3.336 1.00 72.31 392 THR A O 1
ATOM 3094 N N . ASP A 1 393 ? -2.275 -14.651 -3.826 1.00 61.72 393 ASP A N 1
ATOM 3095 C CA . ASP A 1 393 ? -2.321 -13.955 -5.116 1.00 61.72 393 ASP A CA 1
ATOM 3096 C C . ASP A 1 393 ? -3.388 -12.850 -5.198 1.00 61.72 393 ASP A C 1
ATOM 3098 O O . ASP A 1 393 ? -3.433 -12.121 -6.186 1.00 61.72 393 ASP A O 1
ATOM 3102 N N . GLY A 1 394 ? -4.221 -12.693 -4.163 1.00 61.50 394 GLY A N 1
ATOM 3103 C CA . GLY A 1 394 ? -5.258 -11.666 -4.101 1.00 61.50 394 GLY A CA 1
ATOM 3104 C C . GLY A 1 394 ? -6.475 -11.933 -4.991 1.00 61.50 394 GLY A C 1
ATOM 3105 O O . GLY A 1 394 ? -7.349 -11.072 -5.078 1.00 61.50 394 GLY A O 1
ATOM 3106 N N . ASN A 1 395 ? -6.570 -13.096 -5.644 1.00 67.12 395 ASN A N 1
ATOM 3107 C CA . ASN A 1 395 ? -7.703 -13.420 -6.507 1.00 67.12 395 ASN A CA 1
ATOM 3108 C C . ASN A 1 395 ? -8.982 -13.654 -5.701 1.00 67.12 395 ASN A C 1
ATOM 3110 O O . ASN A 1 395 ? -8.958 -14.256 -4.628 1.00 67.12 395 ASN A O 1
ATOM 3114 N N . ILE A 1 396 ? -10.125 -13.240 -6.249 1.00 80.44 396 ILE A N 1
ATOM 3115 C CA . ILE A 1 396 ? -11.424 -13.592 -5.673 1.00 80.44 396 ILE A CA 1
ATOM 3116 C C . ILE A 1 396 ? -11.705 -15.065 -5.966 1.00 80.44 396 ILE A C 1
ATOM 3118 O O . ILE A 1 396 ? -11.785 -15.468 -7.122 1.00 80.44 396 ILE A O 1
ATOM 3122 N N . ILE A 1 397 ? -11.874 -15.846 -4.905 1.00 90.12 397 ILE A N 1
ATOM 3123 C CA . ILE A 1 397 ? -12.262 -17.255 -4.957 1.00 90.12 397 ILE A CA 1
ATOM 3124 C C . ILE A 1 397 ? -13.761 -17.353 -5.258 1.00 90.12 397 ILE A C 1
ATOM 3126 O O . ILE A 1 397 ? -14.172 -18.098 -6.142 1.00 90.12 397 ILE A O 1
ATOM 3130 N N . TRP A 1 398 ? -14.580 -16.572 -4.551 1.00 94.62 398 TRP A N 1
ATOM 3131 C CA . TRP A 1 398 ? -16.021 -16.481 -4.779 1.00 94.62 398 TRP A CA 1
ATOM 3132 C C . TRP A 1 398 ? -16.590 -15.159 -4.243 1.00 94.62 398 TRP A C 1
ATOM 3134 O O . TRP A 1 398 ? -15.989 -14.503 -3.384 1.00 94.62 398 TRP A O 1
ATOM 3144 N N . LYS A 1 399 ? -17.767 -14.771 -4.751 1.00 93.25 399 LYS A N 1
ATOM 3145 C CA . LYS A 1 399 ? -18.550 -13.606 -4.308 1.00 93.25 399 LYS A CA 1
ATOM 3146 C C . LYS A 1 399 ? -19.936 -14.045 -3.852 1.00 93.25 399 LYS A C 1
ATOM 3148 O O . LYS A 1 399 ? -20.673 -14.668 -4.614 1.00 93.25 399 LYS A O 1
ATOM 3153 N N . LEU A 1 400 ? -20.337 -13.656 -2.653 1.00 94.31 400 LEU A N 1
ATOM 3154 C CA . LEU A 1 400 ? -21.719 -13.777 -2.201 1.00 94.31 400 LEU A CA 1
ATOM 3155 C C . LEU A 1 400 ? -22.334 -12.377 -2.181 1.00 94.31 400 LEU A C 1
ATOM 3157 O O . LEU A 1 400 ? -21.926 -11.559 -1.363 1.00 94.31 400 LEU A O 1
ATOM 3161 N N . SER A 1 401 ? -23.262 -12.078 -3.090 1.00 91.12 401 SER A N 1
ATOM 3162 C CA . SER A 1 401 ? -23.822 -10.731 -3.271 1.00 91.12 401 SER A CA 1
ATOM 3163 C C . SER A 1 401 ? -25.339 -10.756 -3.282 1.00 91.12 401 SER A C 1
ATOM 3165 O O . SER A 1 401 ? -25.933 -11.676 -3.833 1.00 91.12 401 SER A O 1
ATOM 3167 N N . SER A 1 402 ? -25.957 -9.706 -2.742 1.00 83.81 402 SER A N 1
ATOM 3168 C CA . SER A 1 402 ? -27.392 -9.451 -2.926 1.00 83.81 402 SER A CA 1
ATOM 3169 C C . SER A 1 402 ? -27.792 -9.232 -4.393 1.00 83.81 402 SER A C 1
ATOM 3171 O O . SER A 1 402 ? -28.940 -9.488 -4.748 1.00 83.81 402 SER A O 1
ATOM 3173 N N . ASN A 1 403 ? -26.854 -8.812 -5.255 1.00 82.06 403 ASN A N 1
ATOM 3174 C CA . ASN A 1 403 ? -27.065 -8.808 -6.696 1.00 82.06 403 ASN A CA 1
ATOM 3175 C C . ASN A 1 403 ? -26.807 -10.216 -7.255 1.00 82.06 403 ASN A C 1
ATOM 3177 O O . ASN A 1 403 ? -25.667 -10.680 -7.327 1.00 82.06 403 ASN A O 1
ATOM 3181 N N . THR A 1 404 ? -27.878 -10.879 -7.688 1.00 77.69 404 THR A N 1
ATOM 3182 C CA . THR A 1 404 ? -27.827 -12.243 -8.224 1.00 77.69 404 THR A CA 1
ATOM 3183 C C . THR A 1 404 ? -27.020 -12.365 -9.513 1.00 77.69 404 THR A C 1
ATOM 3185 O O . THR A 1 404 ? -26.510 -13.447 -9.786 1.00 77.69 404 THR A O 1
ATOM 3188 N N . ASP A 1 405 ? -26.861 -11.284 -10.280 1.00 78.12 405 ASP A N 1
ATOM 3189 C CA . ASP A 1 405 ? -26.115 -11.305 -11.545 1.00 78.12 405 ASP A CA 1
ATOM 3190 C C . ASP A 1 405 ? -24.595 -11.343 -11.327 1.00 78.12 405 ASP A C 1
ATOM 3192 O O . ASP A 1 405 ? -23.850 -11.787 -12.199 1.00 78.12 405 ASP A O 1
ATOM 3196 N N . THR A 1 406 ? -24.119 -10.898 -10.158 1.00 78.56 406 THR A N 1
ATOM 3197 C CA . THR A 1 406 ? -22.684 -10.817 -9.831 1.00 78.56 406 THR A CA 1
ATOM 3198 C C . THR A 1 406 ? -22.250 -11.797 -8.741 1.00 78.56 406 THR A C 1
ATOM 3200 O O . THR A 1 406 ? -21.052 -11.919 -8.459 1.00 78.56 406 THR A O 1
ATOM 3203 N N . SER A 1 407 ? -23.194 -12.513 -8.121 1.00 88.81 407 SER A N 1
ATOM 3204 C CA . SER A 1 407 ? -22.891 -13.518 -7.105 1.00 88.81 407 SER A CA 1
ATOM 3205 C C . SER A 1 407 ? -22.487 -14.859 -7.723 1.00 88.81 407 SER A C 1
ATOM 3207 O O . SER A 1 407 ? -23.091 -15.349 -8.670 1.00 88.81 407 SER A O 1
ATOM 3209 N N . SER A 1 408 ? -21.497 -15.511 -7.114 1.00 93.19 408 SER A N 1
ATOM 3210 C CA . SER A 1 408 ? -21.131 -16.907 -7.379 1.00 93.19 408 SER A CA 1
ATOM 3211 C C . SER A 1 408 ? -22.187 -17.914 -6.904 1.00 93.19 408 SER A C 1
ATOM 3213 O O . SER A 1 408 ? -22.070 -19.096 -7.219 1.00 93.19 408 SER A O 1
ATOM 3215 N N . PHE A 1 409 ? -23.195 -17.475 -6.139 1.00 93.06 409 PHE A N 1
ATOM 3216 C CA . PHE A 1 409 ? -24.228 -18.338 -5.578 1.00 93.06 409 PHE A CA 1
ATOM 3217 C C . PHE A 1 409 ? -25.625 -17.787 -5.852 1.00 93.06 409 PHE A C 1
ATOM 3219 O O . PHE A 1 409 ? -25.875 -16.587 -5.764 1.00 93.06 409 PHE A O 1
ATOM 3226 N N . LYS A 1 410 ? -26.567 -18.690 -6.105 1.00 89.12 410 LYS A N 1
ATOM 3227 C CA . LYS A 1 410 ? -27.994 -18.394 -6.136 1.00 89.12 410 LYS A CA 1
ATOM 3228 C C . LYS A 1 410 ? -28.500 -18.274 -4.703 1.00 89.12 410 LYS A C 1
ATOM 3230 O O . LYS A 1 410 ? -28.446 -19.240 -3.938 1.00 89.12 410 LYS A O 1
ATOM 3235 N N . LEU A 1 411 ? -28.981 -17.085 -4.367 1.00 81.75 411 LEU A N 1
ATOM 3236 C CA . LEU A 1 411 ? -29.682 -16.799 -3.123 1.00 81.75 411 LEU A CA 1
ATOM 3237 C C . LEU A 1 411 ? -31.164 -17.137 -3.291 1.00 81.75 411 LEU A C 1
ATOM 3239 O O . LEU A 1 411 ? -31.775 -16.764 -4.291 1.00 81.75 411 LEU A O 1
ATOM 3243 N N . ASP A 1 412 ? -31.738 -17.833 -2.314 1.00 74.50 412 ASP A N 1
ATOM 3244 C CA . ASP A 1 412 ? -33.189 -17.932 -2.185 1.00 74.50 412 ASP A CA 1
ATOM 3245 C C . ASP A 1 412 ? -33.759 -16.684 -1.477 1.00 74.50 412 ASP A C 1
ATOM 3247 O O . ASP A 1 412 ? -33.019 -15.851 -0.939 1.00 74.50 412 ASP A O 1
ATOM 3251 N N . ASP A 1 413 ? -35.089 -16.565 -1.428 1.00 71.44 413 ASP A N 1
ATOM 3252 C CA . ASP A 1 413 ? -35.780 -15.432 -0.787 1.00 71.44 413 ASP A CA 1
ATOM 3253 C C . ASP A 1 413 ? -35.416 -15.261 0.702 1.00 71.44 413 ASP A C 1
ATOM 3255 O O . ASP A 1 413 ? -35.626 -14.200 1.296 1.00 71.44 413 ASP A O 1
ATOM 3259 N N . LYS A 1 414 ? -34.872 -16.305 1.339 1.00 74.31 414 LYS A N 1
ATOM 3260 C CA . LYS A 1 414 ? -34.494 -16.294 2.755 1.00 74.31 414 LYS A CA 1
ATOM 3261 C C . LYS A 1 414 ? -33.064 -15.802 2.956 1.00 74.31 414 LYS A C 1
ATOM 3263 O O . LYS A 1 414 ? -32.804 -15.168 3.984 1.00 74.31 414 LYS A O 1
ATOM 3268 N N . GLY A 1 415 ? -32.173 -16.070 2.003 1.00 73.62 415 GLY A N 1
ATOM 3269 C CA . GLY A 1 415 ? -30.739 -15.798 2.068 1.00 73.62 415 GLY A CA 1
ATOM 3270 C C . GLY A 1 415 ? -30.320 -14.386 1.676 1.00 73.62 415 GLY A C 1
ATOM 3271 O O . GLY A 1 415 ? -29.196 -14.000 1.988 1.00 73.62 415 GLY A O 1
ATOM 3272 N N . GLY A 1 416 ? -31.186 -13.599 1.030 1.00 86.44 416 GLY A N 1
ATOM 3273 C CA . GLY A 1 416 ? -30.866 -12.213 0.677 1.00 86.44 416 GLY A CA 1
ATOM 3274 C C . GLY A 1 416 ? -30.458 -11.377 1.899 1.00 86.44 416 GLY A C 1
ATOM 3275 O O . GLY A 1 416 ? -31.048 -11.497 2.969 1.00 86.44 416 GLY A O 1
ATOM 3276 N N . PHE A 1 417 ? -29.474 -10.498 1.753 1.00 92.12 417 PHE A N 1
ATOM 3277 C CA . PHE A 1 417 ? -29.014 -9.588 2.810 1.00 92.12 417 PHE A CA 1
ATOM 3278 C C . PHE A 1 417 ? -28.689 -8.221 2.211 1.00 92.12 417 PHE A C 1
ATOM 3280 O O . PHE A 1 417 ? -28.570 -8.098 0.996 1.00 92.12 417 PHE A O 1
ATOM 3287 N N . ALA A 1 418 ? -28.587 -7.185 3.038 1.00 91.31 418 ALA A N 1
ATOM 3288 C CA . ALA A 1 418 ? -28.174 -5.866 2.574 1.00 91.31 418 ALA A CA 1
ATOM 3289 C C . ALA A 1 418 ? -27.453 -5.086 3.672 1.00 91.31 418 ALA A C 1
ATOM 3291 O O . ALA A 1 418 ? -27.779 -5.219 4.855 1.00 91.31 418 ALA A O 1
ATOM 3292 N N . TRP A 1 419 ? -26.499 -4.242 3.268 1.00 91.94 419 TRP A N 1
ATOM 3293 C CA . TRP A 1 419 ? -25.753 -3.358 4.172 1.00 91.94 419 TRP A CA 1
ATOM 3294 C C . TRP A 1 419 ? -25.061 -4.100 5.325 1.00 91.94 419 TRP A C 1
ATOM 3296 O O . TRP A 1 419 ? -24.875 -3.542 6.407 1.00 91.94 419 TRP A O 1
ATOM 3306 N N . GLN A 1 420 ? -24.695 -5.359 5.088 1.00 95.38 420 GLN A N 1
ATOM 3307 C CA . GLN A 1 420 ? -24.291 -6.326 6.099 1.00 95.38 420 GLN A CA 1
ATOM 3308 C C . GLN A 1 420 ? -22.970 -5.980 6.784 1.00 95.38 420 GLN A C 1
ATOM 3310 O O . GLN A 1 420 ? -22.091 -5.328 6.212 1.00 95.38 420 GLN A O 1
ATOM 3315 N N . HIS A 1 421 ? -22.813 -6.491 7.999 1.00 97.06 421 HIS A N 1
ATOM 3316 C CA . HIS A 1 421 ? -21.607 -6.408 8.810 1.00 97.06 421 HIS A CA 1
ATOM 3317 C C . HIS A 1 421 ? -21.131 -7.792 9.250 1.00 97.06 421 HIS A C 1
ATOM 3319 O O . HIS A 1 421 ? -21.869 -8.774 9.228 1.00 97.06 421 HIS A O 1
ATOM 3325 N N . ASP A 1 422 ? -19.874 -7.838 9.689 1.00 97.25 422 ASP A N 1
ATOM 3326 C CA . ASP A 1 422 ? -19.295 -8.953 10.443 1.00 97.25 422 ASP A CA 1
ATOM 3327 C C . ASP A 1 422 ? -19.486 -10.331 9.793 1.00 97.25 422 ASP A C 1
ATOM 3329 O O . ASP A 1 422 ? -19.983 -11.272 10.407 1.00 97.25 422 ASP A O 1
ATOM 3333 N N . ALA A 1 423 ? -19.067 -10.451 8.532 1.00 97.69 423 ALA A N 1
ATOM 3334 C CA . ALA A 1 423 ? -18.936 -11.757 7.903 1.00 97.69 423 ALA A CA 1
ATOM 3335 C C . ALA A 1 423 ? -17.820 -12.566 8.582 1.00 97.69 423 ALA A C 1
ATOM 3337 O O . ALA A 1 423 ? -16.702 -12.057 8.728 1.00 97.69 423 ALA A O 1
ATOM 3338 N N . ARG A 1 424 ? -18.128 -13.804 8.989 1.00 97.62 424 ARG A N 1
ATOM 3339 C CA . ARG A 1 424 ? -17.219 -14.715 9.707 1.00 97.62 424 ARG A CA 1
ATOM 3340 C C . ARG A 1 424 ? -17.240 -16.113 9.123 1.00 97.62 424 ARG A C 1
ATOM 3342 O O . ARG A 1 424 ? -18.309 -16.615 8.782 1.00 97.62 424 ARG A O 1
ATOM 3349 N N . PHE A 1 425 ? -16.073 -16.739 9.060 1.00 97.56 425 PHE A N 1
ATOM 3350 C CA . PHE A 1 425 ? -15.919 -18.121 8.619 1.00 97.56 425 PHE A CA 1
ATOM 3351 C C . PHE A 1 425 ? -15.984 -19.071 9.823 1.00 97.56 425 PHE A C 1
ATOM 3353 O O . PHE A 1 425 ? -15.315 -18.845 10.827 1.00 97.56 425 PHE A O 1
ATOM 3360 N N . HIS A 1 426 ? -16.771 -20.146 9.723 1.00 95.75 426 HIS A N 1
ATOM 3361 C CA . HIS A 1 426 ? -16.986 -21.116 10.812 1.00 95.75 426 HIS A CA 1
ATOM 3362 C C . HIS A 1 426 ? -16.474 -22.525 10.497 1.00 95.75 426 HIS A C 1
ATOM 3364 O O . HIS A 1 426 ? -16.684 -23.442 11.288 1.00 95.75 426 HIS A O 1
ATOM 3370 N N . GLY A 1 427 ? -15.786 -22.704 9.369 1.00 95.44 427 GLY A N 1
ATOM 3371 C CA . GLY A 1 427 ? -15.225 -23.987 8.950 1.00 95.44 427 GLY A CA 1
ATOM 3372 C C . GLY A 1 427 ? -15.916 -24.585 7.730 1.00 95.44 427 GLY A C 1
ATOM 3373 O O . GLY A 1 427 ? -16.806 -23.979 7.126 1.00 95.44 427 GLY A O 1
ATOM 3374 N N . ARG A 1 428 ? -15.481 -25.800 7.382 1.00 94.88 428 ARG A N 1
ATOM 3375 C CA . ARG A 1 428 ? -16.036 -26.597 6.286 1.00 94.88 428 ARG A CA 1
ATOM 3376 C C . ARG A 1 428 ? -16.698 -27.864 6.795 1.00 94.88 428 ARG A C 1
ATOM 3378 O O . ARG A 1 428 ? -16.210 -28.509 7.725 1.00 94.88 428 ARG A O 1
ATOM 3385 N N . LEU A 1 429 ? -17.795 -28.235 6.156 1.00 93.25 429 LEU A N 1
ATOM 3386 C CA . LEU A 1 429 ? -18.407 -29.544 6.321 1.00 93.25 429 LEU A CA 1
ATOM 3387 C C . LEU A 1 429 ? -17.557 -30.624 5.617 1.00 93.25 429 LEU A C 1
ATOM 3389 O O . LEU A 1 429 ? -16.776 -30.308 4.717 1.00 93.25 429 LEU A O 1
ATOM 3393 N N . PRO A 1 430 ? -17.699 -31.918 5.971 1.00 90.50 430 PRO A N 1
ATOM 3394 C CA . PRO A 1 430 ? -16.930 -33.003 5.346 1.00 90.50 430 PRO A CA 1
ATOM 3395 C C . PRO A 1 430 ? -17.093 -33.123 3.822 1.00 90.50 430 PRO A C 1
ATOM 3397 O O . PRO A 1 430 ? -16.247 -33.709 3.154 1.00 90.50 430 PRO A O 1
ATOM 3400 N N . ASN A 1 431 ? -18.186 -32.591 3.275 1.00 86.81 431 ASN A N 1
ATOM 3401 C CA . ASN A 1 431 ? -18.466 -32.524 1.840 1.00 86.81 431 ASN A CA 1
ATOM 3402 C C . ASN A 1 431 ? -17.808 -31.311 1.142 1.00 86.81 431 ASN A C 1
ATOM 3404 O O . ASN A 1 431 ? -17.974 -31.157 -0.067 1.00 86.81 431 ASN A O 1
ATOM 3408 N N . GLY A 1 432 ? -17.065 -30.475 1.877 1.00 89.31 432 GLY A N 1
ATOM 3409 C CA . GLY A 1 432 ? -16.356 -29.299 1.368 1.00 89.31 432 GLY A CA 1
ATOM 3410 C C . GLY A 1 432 ? -17.165 -27.998 1.366 1.00 89.31 432 GLY A C 1
ATOM 3411 O O . GLY A 1 432 ? -16.643 -26.982 0.920 1.00 89.31 432 GLY A O 1
ATOM 3412 N N . GLU A 1 433 ? -18.409 -28.001 1.848 1.00 94.81 433 GLU A N 1
ATOM 3413 C CA . GLU A 1 433 ? -19.238 -26.789 1.933 1.00 94.81 433 GLU A CA 1
ATOM 3414 C C . GLU A 1 433 ? -18.772 -25.868 3.062 1.00 94.81 433 GLU A C 1
ATOM 3416 O O . GLU A 1 433 ? -18.406 -26.333 4.143 1.00 94.81 433 GLU A O 1
ATOM 3421 N N . GLU A 1 434 ? -18.793 -24.557 2.823 1.00 96.56 434 GLU A N 1
ATOM 3422 C CA . GLU A 1 434 ? -18.349 -23.550 3.792 1.00 96.56 434 GLU A CA 1
ATOM 3423 C C . GLU A 1 434 ? -19.517 -23.055 4.650 1.00 96.56 434 GLU A C 1
ATOM 3425 O O . GLU A 1 434 ? -20.589 -22.741 4.130 1.00 96.56 434 GLU A O 1
ATOM 3430 N N . ILE A 1 435 ? -19.296 -22.927 5.963 1.00 96.75 435 ILE A N 1
ATOM 3431 C CA . ILE A 1 435 ? -20.243 -22.282 6.877 1.00 96.75 435 ILE A CA 1
ATOM 3432 C C . ILE A 1 435 ? -19.775 -20.858 7.161 1.00 96.75 435 ILE A C 1
ATOM 3434 O O . ILE A 1 435 ? -18.685 -20.634 7.691 1.00 96.75 435 ILE A O 1
ATOM 3438 N N . VAL A 1 436 ? -20.622 -19.883 6.844 1.00 97.12 436 VAL A N 1
ATOM 3439 C CA . VAL A 1 436 ? -20.351 -18.455 7.035 1.00 97.12 436 VAL A CA 1
ATOM 3440 C C . VAL A 1 436 ? -21.490 -17.819 7.820 1.00 97.12 436 VAL A C 1
ATOM 3442 O O . VAL A 1 436 ? -22.656 -18.114 7.579 1.00 97.12 436 VAL A O 1
ATOM 3445 N N . SER A 1 437 ? -21.180 -16.920 8.751 1.00 96.94 437 SER A N 1
ATOM 3446 C CA . SER A 1 437 ? -22.191 -16.043 9.350 1.00 96.94 437 SER A CA 1
ATOM 3447 C C . SER A 1 437 ? -22.059 -14.624 8.846 1.00 96.94 437 SER A C 1
ATOM 3449 O O . SER A 1 437 ? -20.954 -14.191 8.536 1.00 96.94 437 SER A O 1
ATOM 3451 N N . LEU A 1 438 ? -23.157 -13.877 8.867 1.00 96.75 438 LEU A N 1
ATOM 3452 C CA . LEU A 1 438 ? -23.147 -12.427 8.706 1.00 96.75 438 LEU A CA 1
ATOM 3453 C C . LEU A 1 438 ? -24.248 -11.773 9.543 1.00 96.75 438 LEU A C 1
ATOM 3455 O O . LEU A 1 438 ? -25.260 -12.397 9.880 1.00 96.75 438 LEU A O 1
ATOM 3459 N N . PHE A 1 439 ? -24.042 -10.503 9.870 1.00 97.81 439 PHE A N 1
ATOM 3460 C CA . PHE A 1 439 ? -25.053 -9.634 10.452 1.00 97.81 439 PHE A CA 1
ATOM 3461 C C . PHE A 1 439 ? -25.736 -8.850 9.324 1.00 97.81 439 PHE A C 1
ATOM 3463 O O . PHE A 1 439 ? -25.131 -7.967 8.721 1.00 97.81 439 PHE A O 1
ATOM 3470 N N . ASP A 1 440 ? -26.983 -9.191 9.009 1.00 96.50 440 ASP A N 1
ATOM 3471 C CA . ASP A 1 440 ? -27.799 -8.516 7.998 1.00 96.50 440 ASP A CA 1
ATOM 3472 C C . ASP A 1 440 ? -28.505 -7.325 8.648 1.00 96.50 440 ASP A C 1
ATOM 3474 O O . ASP A 1 440 ? -29.516 -7.477 9.342 1.00 96.50 440 ASP A O 1
ATOM 3478 N N . ASN A 1 441 ? -27.951 -6.130 8.432 1.00 96.00 441 ASN A N 1
ATOM 3479 C CA . ASN A 1 441 ? -28.564 -4.885 8.879 1.00 96.00 441 ASN A CA 1
ATOM 3480 C C . ASN A 1 441 ? -29.944 -4.705 8.239 1.00 96.00 441 ASN A C 1
ATOM 3482 O O . ASN A 1 441 ? -30.882 -4.308 8.928 1.00 96.00 441 ASN A O 1
ATOM 3486 N N . GLY A 1 442 ? -30.070 -5.011 6.941 1.00 91.94 442 GLY A N 1
ATOM 3487 C CA . GLY A 1 442 ? -31.316 -4.864 6.188 1.00 91.94 442 GLY A CA 1
ATOM 3488 C C . GLY A 1 442 ? -31.742 -3.410 5.957 1.00 91.94 442 GLY A C 1
ATOM 3489 O O . GLY A 1 442 ? -32.810 -3.170 5.397 1.00 91.94 442 GLY A O 1
ATOM 3490 N N . ALA A 1 443 ? -30.922 -2.441 6.367 1.00 88.75 443 ALA A N 1
ATOM 3491 C CA . ALA A 1 443 ? -31.204 -1.020 6.248 1.00 88.75 443 ALA A CA 1
ATOM 3492 C C . ALA A 1 443 ? -29.917 -0.180 6.226 1.00 88.75 443 ALA A C 1
ATOM 3494 O O . ALA A 1 443 ? -28.895 -0.565 6.801 1.00 88.75 443 ALA A O 1
ATOM 3495 N N . SER A 1 444 ? -29.979 0.983 5.574 1.00 85.62 444 SER A N 1
ATOM 3496 C CA . SER A 1 444 ? -28.869 1.932 5.458 1.00 85.62 444 SER A CA 1
ATOM 3497 C C . SER A 1 444 ? -28.983 3.083 6.461 1.00 85.62 444 SER A C 1
ATOM 3499 O O . SER A 1 444 ? -30.061 3.411 6.959 1.00 85.62 444 SER A O 1
ATOM 3501 N N . SER A 1 445 ? -27.868 3.770 6.721 1.00 79.00 445 SER A N 1
ATOM 3502 C CA . SER A 1 445 ? -27.829 4.950 7.607 1.00 79.00 445 SER A CA 1
ATOM 3503 C C . SER A 1 445 ? -28.701 6.112 7.108 1.00 79.00 445 SER A C 1
ATOM 3505 O O . SER A 1 445 ? -29.100 6.961 7.901 1.00 79.00 445 SER A O 1
ATOM 3507 N N . ASN A 1 446 ? -29.039 6.123 5.815 1.00 74.94 446 ASN A N 1
ATOM 3508 C CA . ASN A 1 446 ? -29.952 7.089 5.205 1.00 74.94 446 ASN A CA 1
ATOM 3509 C C . ASN A 1 446 ? -31.425 6.657 5.301 1.00 74.94 446 ASN A C 1
ATOM 3511 O O . ASN A 1 446 ? -32.283 7.297 4.697 1.00 74.94 446 ASN A O 1
ATOM 3515 N N . LYS A 1 447 ? -31.725 5.610 6.086 1.00 69.94 447 LYS A N 1
ATOM 3516 C CA . LYS A 1 447 ? -33.070 5.052 6.288 1.00 69.94 447 LYS A CA 1
ATOM 3517 C C . LYS A 1 447 ? -33.686 4.478 5.008 1.00 69.94 447 LYS A C 1
ATOM 3519 O O . LYS A 1 447 ? -34.895 4.558 4.806 1.00 69.94 447 LYS A O 1
ATOM 3524 N N . GLU A 1 448 ? -32.856 3.894 4.149 1.00 75.25 448 GLU A N 1
ATOM 3525 C CA . GLU A 1 448 ? -33.327 2.987 3.100 1.00 75.25 448 GLU A CA 1
ATOM 3526 C C . GLU A 1 448 ? -33.512 1.610 3.731 1.00 75.25 448 GLU A C 1
ATOM 3528 O O . GLU A 1 448 ? -32.579 1.090 4.344 1.00 75.25 448 GLU A O 1
ATOM 3533 N N . PHE A 1 449 ? -34.710 1.042 3.619 1.00 81.19 449 PHE A N 1
ATOM 3534 C CA . PHE A 1 449 ? -35.065 -0.222 4.257 1.00 81.19 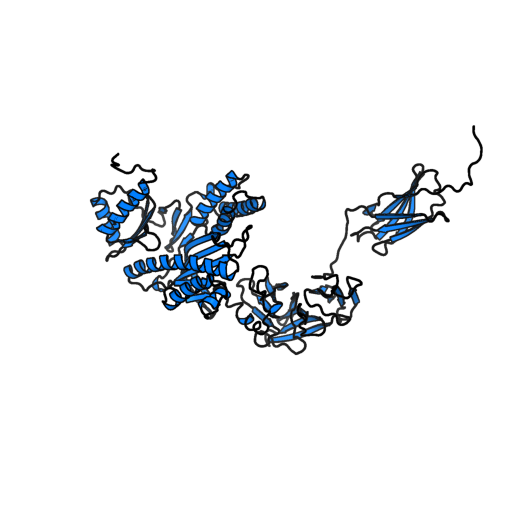449 PHE A CA 1
ATOM 3535 C C . PHE A 1 449 ? -35.299 -1.290 3.195 1.00 81.19 449 PHE A C 1
ATOM 3537 O O . PHE A 1 449 ? -36.263 -1.211 2.440 1.00 81.19 449 PHE A O 1
ATOM 3544 N N . GLU A 1 450 ? -34.444 -2.307 3.188 1.00 84.69 450 GLU A N 1
ATOM 3545 C CA . GLU A 1 450 ? -34.680 -3.567 2.473 1.00 84.69 450 GLU A CA 1
ATOM 3546 C C . GLU A 1 450 ? -35.464 -4.548 3.362 1.00 84.69 450 GLU A C 1
ATOM 3548 O O . GLU A 1 450 ? -36.142 -5.454 2.879 1.00 84.69 450 GLU A O 1
ATOM 3553 N N . ARG A 1 451 ? -35.379 -4.376 4.692 1.00 86.06 451 ARG A N 1
ATOM 3554 C CA . ARG A 1 451 ? -36.087 -5.170 5.706 1.00 86.06 451 ARG A CA 1
ATOM 3555 C C . ARG A 1 451 ? -36.555 -4.296 6.863 1.00 86.06 451 ARG A C 1
ATOM 3557 O O . ARG A 1 451 ? -35.980 -3.252 7.151 1.00 86.06 451 ARG A O 1
ATOM 3564 N N . SER A 1 452 ? -37.600 -4.754 7.552 1.00 88.31 452 SER A N 1
ATOM 3565 C CA . SER A 1 452 ? -38.185 -4.044 8.699 1.00 88.31 452 SER A CA 1
ATOM 3566 C C . SER A 1 452 ? -37.381 -4.178 9.998 1.00 88.31 452 SER A C 1
ATOM 3568 O O . SER A 1 452 ? -37.611 -3.406 10.920 1.00 88.31 452 SER A O 1
ATOM 3570 N N . TYR A 1 453 ? -36.482 -5.160 10.092 1.00 92.50 453 TYR A N 1
ATOM 3571 C CA . TYR A 1 453 ? -35.635 -5.412 11.259 1.00 92.50 453 TYR A CA 1
ATOM 3572 C C . TYR A 1 453 ? -34.348 -6.133 10.844 1.00 92.50 453 TYR A C 1
ATOM 3574 O O . TYR A 1 453 ? -34.308 -6.808 9.810 1.00 92.50 453 TYR A O 1
ATOM 3582 N N . SER A 1 454 ? -33.305 -6.008 11.666 1.00 95.81 454 SER A N 1
ATOM 3583 C CA . SER A 1 454 ? -32.021 -6.675 11.437 1.00 95.81 454 SER A CA 1
ATOM 3584 C C . SER A 1 454 ? -32.058 -8.137 11.875 1.00 95.81 454 SER A C 1
ATOM 3586 O O . SER A 1 454 ? -32.889 -8.558 12.688 1.00 95.81 454 SER A O 1
ATOM 3588 N N . ARG A 1 455 ? -31.136 -8.938 11.342 1.00 96.69 455 ARG A N 1
ATOM 3589 C CA . ARG A 1 455 ? -31.049 -10.369 11.649 1.00 96.69 455 ARG A CA 1
ATOM 3590 C C . ARG A 1 455 ? -29.626 -10.897 11.549 1.00 96.69 455 ARG A C 1
ATOM 3592 O O . ARG A 1 455 ? -28.796 -10.363 10.823 1.00 96.69 455 ARG A O 1
ATOM 3599 N N . VAL A 1 456 ? -29.358 -11.992 12.247 1.00 97.50 456 VAL A N 1
ATOM 3600 C CA . VAL A 1 456 ? -28.150 -12.797 12.037 1.00 97.50 456 VAL A CA 1
ATOM 3601 C C . VAL A 1 456 ? -28.483 -13.937 11.086 1.00 97.50 456 VAL A C 1
ATOM 3603 O O . VAL A 1 456 ? -29.494 -14.622 11.273 1.00 97.50 456 VAL A O 1
ATOM 3606 N N . LEU A 1 457 ? -27.621 -14.158 10.097 1.00 96.19 457 LEU A N 1
ATOM 3607 C CA . LEU A 1 457 ? -27.700 -15.294 9.187 1.00 96.19 457 LEU A CA 1
ATOM 3608 C C . LEU A 1 457 ? -26.505 -16.217 9.400 1.00 96.19 457 LEU A C 1
ATOM 3610 O O . LEU A 1 457 ? -25.368 -15.753 9.473 1.00 96.19 457 LEU A O 1
ATOM 3614 N N . ILE A 1 458 ? -26.778 -17.520 9.472 1.00 96.12 458 ILE A N 1
ATOM 3615 C CA . ILE A 1 458 ? -25.784 -18.583 9.306 1.00 96.12 458 ILE A CA 1
ATOM 3616 C C . ILE A 1 458 ? -26.098 -19.269 7.983 1.00 96.12 458 ILE A C 1
ATOM 3618 O O . ILE A 1 458 ? -27.222 -19.735 7.782 1.00 96.12 458 ILE A O 1
ATOM 3622 N N . LEU A 1 459 ? -25.118 -19.294 7.093 1.00 95.81 459 LEU A N 1
ATOM 3623 C CA . LEU A 1 459 ? -25.234 -19.713 5.708 1.00 95.81 459 LEU A CA 1
ATOM 3624 C C . LEU A 1 459 ? -24.296 -20.887 5.448 1.00 95.81 459 LEU A C 1
ATOM 3626 O O . LEU A 1 459 ? -23.163 -20.897 5.925 1.00 95.81 459 LEU A O 1
ATOM 3630 N N . GLU A 1 460 ? -24.776 -21.839 4.666 1.00 95.69 460 GLU A N 1
ATOM 3631 C CA . GLU A 1 460 ? -24.002 -22.938 4.103 1.00 95.69 460 GLU A CA 1
ATOM 3632 C C . GLU A 1 460 ? -23.864 -22.701 2.600 1.00 95.69 460 GLU A C 1
ATOM 3634 O O . GLU A 1 460 ? -24.858 -22.469 1.902 1.00 95.69 460 GLU A O 1
ATOM 3639 N N . LEU A 1 461 ? -22.624 -22.692 2.117 1.00 95.62 461 LEU A N 1
ATOM 3640 C CA . LEU A 1 461 ? -22.285 -22.366 0.738 1.00 95.62 461 LEU A CA 1
ATOM 3641 C C . LEU A 1 461 ? -21.911 -23.640 -0.019 1.00 95.62 461 LEU A C 1
ATOM 3643 O O . LEU A 1 461 ? -20.867 -24.249 0.230 1.00 95.62 461 LEU A O 1
ATOM 3647 N N . ASN A 1 462 ? -22.749 -24.022 -0.983 1.00 93.81 462 ASN A N 1
ATOM 3648 C CA . ASN A 1 462 ? -22.473 -25.144 -1.870 1.00 93.81 462 ASN A CA 1
ATOM 3649 C C . ASN A 1 462 ? -21.788 -24.647 -3.145 1.00 93.81 462 ASN A C 1
ATOM 3651 O O . ASN A 1 462 ? -22.425 -24.104 -4.050 1.00 93.81 462 ASN A O 1
ATOM 3655 N N . HIS A 1 463 ? -20.476 -24.865 -3.228 1.00 92.50 463 HIS A N 1
ATOM 3656 C CA . HIS A 1 463 ? -19.651 -24.432 -4.359 1.00 92.50 463 HIS A CA 1
ATOM 3657 C C . HIS A 1 463 ? -19.892 -25.240 -5.641 1.00 92.50 463 HIS A C 1
ATOM 3659 O O . HIS A 1 463 ? -19.704 -24.716 -6.735 1.00 92.50 463 HIS A O 1
ATOM 3665 N N . ASN A 1 464 ? -20.329 -26.498 -5.525 1.00 90.31 464 ASN A N 1
ATOM 3666 C CA . ASN A 1 464 ? -20.562 -27.367 -6.682 1.00 90.31 464 ASN A CA 1
ATOM 3667 C C . ASN A 1 464 ? -21.861 -27.006 -7.414 1.00 90.31 464 ASN A C 1
ATOM 3669 O O . ASN A 1 464 ? -21.925 -27.065 -8.639 1.00 90.31 464 ASN A O 1
ATOM 3673 N N . GLN A 1 465 ? -22.903 -26.653 -6.661 1.00 89.81 465 GLN A N 1
ATOM 3674 C CA . GLN A 1 465 ? -24.213 -26.269 -7.190 1.00 89.81 465 GLN A CA 1
ATOM 3675 C C . GLN A 1 465 ? -24.359 -24.752 -7.356 1.00 89.81 465 GLN A C 1
ATOM 3677 O O . GLN A 1 465 ? -25.267 -24.303 -8.057 1.00 89.81 465 GLN A O 1
ATOM 3682 N N . GLY A 1 466 ? -23.476 -23.967 -6.730 1.00 92.56 466 GLY A N 1
ATOM 3683 C CA . GLY A 1 466 ? -23.563 -22.511 -6.707 1.00 92.56 466 GLY A CA 1
ATOM 3684 C C . GLY A 1 466 ? -24.832 -22.049 -5.996 1.00 92.56 466 GLY A C 1
ATOM 3685 O O . GLY A 1 466 ? -25.578 -21.239 -6.539 1.00 92.56 466 GLY A O 1
ATOM 3686 N N . THR A 1 467 ? -25.123 -22.596 -4.816 1.00 92.25 467 THR A N 1
ATOM 3687 C CA . THR A 1 467 ? -26.334 -22.287 -4.036 1.00 92.25 467 THR A CA 1
ATOM 3688 C C . THR A 1 467 ? -25.997 -21.968 -2.589 1.00 92.25 467 THR A C 1
ATOM 3690 O O . THR A 1 467 ? -24.995 -22.445 -2.056 1.00 92.25 467 THR A O 1
ATOM 3693 N N . VAL A 1 468 ? -26.863 -21.185 -1.946 1.00 93.62 468 VAL A N 1
ATOM 3694 C CA . VAL A 1 468 ? -26.792 -20.905 -0.509 1.00 93.62 468 VAL A CA 1
ATOM 3695 C C . VAL A 1 468 ? -27.972 -21.540 0.209 1.00 93.62 468 VAL A C 1
ATOM 3697 O O . VAL A 1 468 ? -29.116 -21.342 -0.193 1.00 93.62 468 VAL A O 1
ATOM 3700 N N . THR A 1 469 ? -27.694 -22.226 1.314 1.00 93.12 469 THR A N 1
ATOM 3701 C CA . THR A 1 469 ? -28.712 -22.698 2.254 1.00 93.12 469 THR A CA 1
ATOM 3702 C C . THR A 1 469 ? -28.650 -21.858 3.524 1.00 93.12 469 THR A C 1
ATOM 3704 O O . THR A 1 469 ? -27.602 -21.736 4.158 1.00 93.12 469 THR A O 1
ATOM 3707 N N . VAL A 1 470 ? -29.778 -21.277 3.937 1.00 94.25 470 VAL A N 1
ATOM 3708 C CA . VAL A 1 470 ? -29.867 -20.588 5.232 1.00 94.25 470 VAL A CA 1
ATOM 3709 C C . VAL A 1 470 ? -30.034 -21.622 6.343 1.00 94.25 470 VAL A C 1
ATOM 3711 O O . VAL A 1 470 ? -31.117 -22.173 6.533 1.00 94.25 470 VAL A O 1
ATOM 3714 N N . VAL A 1 471 ? -28.966 -21.861 7.101 1.00 93.19 471 VAL A N 1
ATOM 3715 C CA . VAL A 1 471 ? -28.948 -22.806 8.227 1.00 93.19 471 VAL A CA 1
ATOM 3716 C C . VAL A 1 471 ? -29.704 -22.234 9.423 1.00 93.19 471 VAL A C 1
ATOM 3718 O O . VAL A 1 471 ? -30.472 -22.938 10.079 1.00 93.19 471 VAL A O 1
ATOM 3721 N N . LYS A 1 472 ? -29.496 -20.944 9.724 1.00 93.44 472 LYS A N 1
ATOM 3722 C CA . LYS A 1 472 ? -30.203 -20.237 10.802 1.00 93.44 472 LYS A CA 1
ATOM 3723 C C . LYS A 1 472 ? -30.502 -18.795 10.428 1.00 93.44 472 LYS A C 1
ATOM 3725 O O . LYS A 1 472 ? -29.676 -18.106 9.834 1.00 93.44 472 LYS A O 1
ATOM 3730 N N . THR A 1 473 ? -31.658 -18.328 10.886 1.00 95.25 473 THR A N 1
ATOM 3731 C CA . THR A 1 473 ? -32.037 -16.915 10.906 1.00 95.25 473 THR A CA 1
ATOM 3732 C C . THR A 1 473 ? -32.429 -16.541 12.326 1.00 95.25 473 THR A C 1
ATOM 3734 O O . THR A 1 473 ? -33.338 -17.146 12.891 1.00 95.25 473 THR A O 1
ATOM 3737 N N . LEU A 1 474 ? -31.756 -15.546 12.901 1.00 96.50 474 LEU A N 1
ATOM 3738 C CA . LEU A 1 474 ? -32.070 -15.016 14.227 1.00 96.50 474 LEU A CA 1
ATOM 3739 C C . LEU A 1 474 ? -32.505 -13.565 14.077 1.00 96.50 474 LEU A C 1
ATOM 3741 O O . LEU A 1 474 ? -31.682 -12.686 13.824 1.00 96.50 474 LEU A O 1
ATOM 3745 N N . ASN A 1 475 ? -33.806 -13.329 14.195 1.00 96.12 475 ASN A N 1
ATOM 3746 C CA . ASN A 1 475 ? -34.373 -11.991 14.079 1.00 96.12 475 ASN A CA 1
ATOM 3747 C C . ASN A 1 475 ? -34.101 -11.193 15.354 1.00 96.12 475 ASN A C 1
ATOM 3749 O O . ASN A 1 475 ? -34.155 -11.748 16.457 1.00 96.12 475 ASN A O 1
ATOM 3753 N N . ALA A 1 476 ? -33.849 -9.896 15.205 1.00 94.94 476 ALA A N 1
ATOM 3754 C CA . ALA A 1 476 ? -33.751 -9.010 16.350 1.00 94.94 476 ALA A CA 1
ATOM 3755 C C . ALA A 1 476 ? -35.072 -9.005 17.148 1.00 94.94 476 ALA A C 1
ATOM 3757 O O . ALA A 1 476 ? -36.145 -8.888 16.542 1.00 94.94 476 ALA A O 1
ATOM 3758 N N . PRO A 1 477 ? -35.029 -9.133 18.489 1.00 94.25 477 PRO A N 1
ATOM 3759 C CA . PRO A 1 477 ? -36.212 -8.954 19.323 1.00 94.25 477 PRO A CA 1
ATOM 3760 C C . PRO A 1 477 ? -36.828 -7.564 19.137 1.00 94.25 477 PRO A C 1
ATOM 3762 O O . PRO A 1 477 ? -36.153 -6.626 18.709 1.00 94.25 477 PRO A O 1
ATOM 3765 N N . ASP A 1 478 ? -38.123 -7.452 19.429 1.00 92.06 478 ASP A N 1
ATOM 3766 C CA . ASP A 1 478 ? -38.870 -6.186 19.448 1.00 92.06 478 ASP A CA 1
ATOM 3767 C C . ASP A 1 478 ? -38.866 -5.396 18.123 1.00 92.06 478 ASP A C 1
ATOM 3769 O O . ASP A 1 478 ? -39.185 -4.210 18.090 1.00 92.06 478 ASP A O 1
ATOM 3773 N N . GLY A 1 479 ? -38.529 -6.056 17.007 1.00 87.81 479 GLY A N 1
ATOM 3774 C CA . GLY A 1 479 ? -38.463 -5.425 15.687 1.00 87.81 479 GLY A CA 1
ATOM 3775 C C . GLY A 1 479 ? -37.295 -4.448 15.535 1.00 87.81 479 GLY A C 1
ATOM 3776 O O . GLY A 1 479 ? -37.377 -3.517 14.738 1.00 87.81 479 GLY A O 1
ATOM 3777 N N . VAL A 1 480 ? -36.215 -4.632 16.300 1.00 91.25 480 VAL A N 1
ATOM 3778 C CA . VAL A 1 480 ? -35.037 -3.757 16.250 1.00 91.25 480 VAL A CA 1
ATOM 3779 C C . VAL A 1 480 ? -34.390 -3.759 14.855 1.00 91.25 480 VAL A C 1
ATOM 3781 O O . VAL A 1 480 ? -34.067 -4.802 14.284 1.00 91.25 480 VAL A O 1
ATOM 3784 N N . SER A 1 481 ? -34.157 -2.559 14.324 1.00 92.44 481 SER A N 1
ATOM 3785 C CA . SER A 1 481 ? -33.463 -2.312 13.058 1.00 92.44 481 SER A CA 1
ATOM 3786 C C . SER A 1 481 ? -32.198 -1.500 13.326 1.00 92.44 481 SER A C 1
ATOM 3788 O O . SER A 1 481 ? -32.279 -0.344 13.739 1.00 92.44 481 SER A O 1
ATOM 3790 N N . ALA A 1 482 ? -31.036 -2.114 13.105 1.00 93.12 482 ALA A N 1
ATOM 3791 C CA . ALA A 1 482 ? -29.728 -1.481 13.196 1.00 93.12 482 ALA A CA 1
ATOM 3792 C C . ALA A 1 482 ? -29.266 -1.053 11.797 1.00 93.12 482 ALA A C 1
ATOM 3794 O O . ALA A 1 482 ? -29.034 -1.889 10.922 1.00 93.12 482 ALA A O 1
ATOM 3795 N N . HIS A 1 483 ? -29.097 0.246 11.576 1.00 91.50 483 HIS A N 1
ATOM 3796 C CA . HIS A 1 483 ? -28.775 0.813 10.260 1.00 91.50 483 HIS A CA 1
ATOM 3797 C C . HIS A 1 483 ? -27.271 0.818 9.968 1.00 91.50 483 HIS A C 1
ATOM 3799 O O . HIS A 1 483 ? -26.829 1.007 8.829 1.00 91.50 483 HIS A O 1
ATOM 3805 N N . SER A 1 484 ? -26.457 0.638 11.003 1.00 91.00 484 SER A N 1
ATOM 3806 C CA . SER A 1 484 ? -25.009 0.547 10.910 1.00 91.00 484 SER A CA 1
ATOM 3807 C C . SER A 1 484 ? -24.449 -0.322 12.027 1.00 91.00 484 SER A C 1
ATOM 3809 O O . SER A 1 484 ? -25.086 -0.500 13.068 1.00 91.00 484 SER A O 1
ATOM 3811 N N . GLN A 1 485 ? -23.218 -0.806 11.829 1.00 95.19 485 GLN A N 1
ATOM 3812 C CA . GLN A 1 485 ? -22.482 -1.559 12.842 1.00 95.19 485 GLN A CA 1
ATOM 3813 C C . GLN A 1 485 ? -23.183 -2.897 13.157 1.00 95.19 485 GLN A C 1
ATOM 3815 O O . GLN A 1 485 ? -24.039 -3.352 12.395 1.00 95.19 485 GLN A O 1
ATOM 3820 N N . GLY A 1 486 ? -22.801 -3.547 14.258 1.00 96.31 486 GLY A N 1
ATOM 3821 C CA . GLY A 1 486 ? -23.371 -4.829 14.666 1.00 96.31 486 GLY A CA 1
ATOM 3822 C C . GLY A 1 486 ? -22.491 -6.025 14.317 1.00 96.31 486 GLY A C 1
ATOM 3823 O O . GLY A 1 486 ? -21.578 -5.950 13.489 1.00 96.31 486 GLY A O 1
ATOM 3824 N N . ASN A 1 487 ? -22.726 -7.126 15.027 1.00 98.06 487 ASN A N 1
ATOM 3825 C CA . ASN A 1 487 ? -22.028 -8.387 14.811 1.00 98.06 487 ASN A CA 1
ATOM 3826 C C . ASN A 1 487 ? -22.788 -9.573 15.406 1.00 98.06 487 ASN A C 1
ATOM 3828 O O . ASN A 1 487 ? -23.691 -9.404 16.228 1.00 98.06 487 ASN A O 1
ATOM 3832 N N . ALA A 1 488 ? -22.345 -10.771 15.032 1.00 96.62 488 ALA A N 1
ATOM 3833 C CA . ALA A 1 488 ? -22.753 -12.019 15.652 1.00 96.62 488 ALA A CA 1
ATOM 3834 C C . ALA A 1 488 ? -21.522 -12.834 16.059 1.00 96.62 488 ALA A C 1
ATOM 3836 O O . ALA A 1 488 ? -20.533 -12.895 15.338 1.00 96.62 488 ALA A O 1
ATOM 3837 N N . GLN A 1 489 ? -21.591 -13.483 17.213 1.00 96.69 489 GLN A N 1
ATOM 3838 C CA . GLN A 1 489 ? -20.555 -14.363 17.730 1.00 96.69 489 GLN A CA 1
ATOM 3839 C C . GLN A 1 489 ? -21.176 -15.718 18.060 1.00 96.69 489 GLN A C 1
ATOM 3841 O O . GLN A 1 489 ? -22.035 -15.820 18.936 1.00 96.69 489 GLN A O 1
ATOM 3846 N N . VAL A 1 490 ? -20.713 -16.766 17.382 1.00 95.19 490 VAL A N 1
ATOM 3847 C CA . VAL A 1 490 ? -21.026 -18.152 17.750 1.00 95.19 490 VAL A CA 1
ATOM 3848 C C . VAL A 1 490 ? -20.196 -18.519 18.984 1.00 95.19 490 VAL A C 1
ATOM 3850 O O . VAL A 1 490 ? -18.979 -18.330 19.002 1.00 95.19 490 VAL A O 1
ATOM 3853 N N . LEU A 1 491 ? -20.852 -18.997 20.039 1.00 94.88 491 LEU A N 1
ATOM 3854 C CA . LEU A 1 491 ? -20.232 -19.340 21.318 1.00 94.88 491 LEU A CA 1
ATOM 3855 C C . LEU A 1 491 ? -19.890 -20.840 21.390 1.00 94.88 491 LEU A C 1
ATOM 3857 O O . LEU A 1 491 ? -20.544 -21.647 20.729 1.00 94.88 491 LEU A O 1
ATOM 3861 N N . PRO A 1 492 ? -18.925 -21.259 22.238 1.00 92.31 492 PRO A N 1
ATOM 3862 C CA . PRO A 1 492 ? -18.512 -22.666 22.344 1.00 92.31 492 PRO A CA 1
ATOM 3863 C C . PRO A 1 492 ? -19.629 -23.653 22.718 1.00 92.31 492 PRO A C 1
ATOM 3865 O O . PRO A 1 492 ? -19.532 -24.836 22.417 1.00 92.31 492 PRO A O 1
ATOM 3868 N N . ASN A 1 493 ? -20.690 -23.183 23.381 1.00 92.06 493 ASN A N 1
ATOM 3869 C CA . ASN A 1 493 ? -21.863 -23.986 23.739 1.00 92.06 493 ASN A CA 1
ATOM 3870 C C . ASN A 1 493 ? -22.927 -24.051 22.623 1.00 92.06 493 ASN A C 1
ATOM 3872 O O . ASN A 1 493 ? -24.008 -24.586 22.850 1.00 92.06 493 ASN A O 1
ATOM 3876 N N . GLY A 1 494 ? -22.655 -23.481 21.446 1.00 93.12 494 GLY A N 1
ATOM 3877 C CA . GLY A 1 494 ? -23.581 -23.421 20.314 1.00 93.12 494 GLY A CA 1
ATOM 3878 C C . GLY A 1 494 ? -24.589 -22.269 20.368 1.00 93.12 494 GLY A C 1
ATOM 3879 O O . GLY A 1 494 ? -25.348 -22.097 19.412 1.00 93.12 494 GLY A O 1
ATOM 3880 N N . ASN A 1 495 ? -24.599 -21.472 21.442 1.00 96.75 495 ASN A N 1
ATOM 3881 C CA . ASN A 1 495 ? -25.380 -20.236 21.507 1.00 96.75 495 ASN A CA 1
ATOM 3882 C C . ASN A 1 495 ? -24.815 -19.189 20.543 1.00 96.75 495 ASN A C 1
ATOM 3884 O O . ASN A 1 495 ? -23.659 -19.259 20.123 1.00 96.75 495 ASN A O 1
ATOM 3888 N N . ILE A 1 496 ? -25.624 -18.185 20.219 1.00 97.69 496 ILE A N 1
ATOM 3889 C CA . ILE A 1 496 ? -25.211 -17.070 19.366 1.00 97.69 496 ILE A CA 1
ATOM 3890 C C . ILE A 1 496 ? -25.461 -15.765 20.111 1.00 97.69 496 ILE A C 1
ATOM 3892 O O . ILE A 1 496 ? -26.590 -15.469 20.494 1.00 97.69 496 ILE A O 1
ATOM 3896 N N . PHE A 1 497 ? -24.406 -14.981 20.303 1.00 97.88 497 PHE A N 1
ATOM 3897 C CA . PHE A 1 497 ? -24.482 -13.635 20.854 1.00 97.88 497 PHE A CA 1
ATOM 3898 C C . PHE A 1 497 ? -24.521 -12.616 19.712 1.00 97.88 497 PHE A C 1
ATOM 3900 O O . PHE A 1 497 ? -23.651 -12.623 18.846 1.00 97.88 497 PHE A O 1
ATOM 3907 N N . ALA A 1 498 ? -25.518 -11.742 19.701 1.00 98.06 498 ALA A N 1
ATOM 3908 C CA . ALA A 1 498 ? -25.718 -10.703 18.704 1.00 98.06 498 ALA A CA 1
ATOM 3909 C C . ALA A 1 498 ? -25.643 -9.317 19.353 1.00 98.06 498 ALA A C 1
ATOM 3911 O O . ALA A 1 498 ? -26.237 -9.079 20.407 1.00 98.06 498 ALA A O 1
ATOM 3912 N N . ASN A 1 499 ? -24.946 -8.395 18.693 1.00 97.44 499 ASN A N 1
ATOM 3913 C CA . ASN A 1 499 ? -24.968 -6.969 19.002 1.00 97.44 499 ASN A CA 1
ATOM 3914 C C . ASN A 1 499 ? -25.699 -6.227 17.888 1.00 97.44 499 ASN A C 1
ATOM 3916 O O . ASN A 1 499 ? -25.293 -6.298 16.728 1.00 97.44 499 ASN A O 1
ATOM 3920 N N . TRP A 1 500 ? -26.721 -5.464 18.255 1.00 96.12 500 TRP A N 1
ATOM 3921 C CA . TRP A 1 500 ? -27.595 -4.738 17.338 1.00 96.12 500 TRP A CA 1
ATOM 3922 C C . TRP A 1 500 ? -27.088 -3.321 17.048 1.00 96.12 500 TRP A C 1
ATOM 3924 O O . TRP A 1 500 ? -27.869 -2.380 16.986 1.00 96.12 500 TRP A O 1
ATOM 3934 N N . GLY A 1 501 ? -25.774 -3.169 16.880 1.00 94.00 501 GLY A N 1
ATOM 3935 C CA . GLY A 1 501 ? -25.163 -1.989 16.274 1.00 94.00 501 GLY A CA 1
ATOM 3936 C C . GLY A 1 501 ? -25.581 -0.649 16.889 1.00 94.00 501 GLY A C 1
ATOM 3937 O O . GLY A 1 501 ? -25.630 -0.458 18.111 1.00 94.00 501 GLY A O 1
ATOM 3938 N N . ASP A 1 502 ? -25.923 0.284 16.005 1.00 92.12 502 ASP A N 1
ATOM 3939 C CA . ASP A 1 502 ? -26.432 1.601 16.376 1.00 92.12 502 ASP A CA 1
ATOM 3940 C C . ASP A 1 502 ? -27.797 1.597 17.075 1.00 92.12 502 ASP A C 1
ATOM 3942 O O . ASP A 1 502 ? -28.148 2.616 17.655 1.00 92.12 502 ASP A O 1
ATOM 3946 N N . ALA A 1 503 ? -28.530 0.481 17.121 1.00 91.50 503 ALA A N 1
ATOM 3947 C CA . ALA A 1 503 ? -29.735 0.375 17.941 1.00 91.50 503 ALA A CA 1
ATOM 3948 C C . ALA A 1 503 ? -29.426 0.205 19.442 1.00 91.50 503 ALA A C 1
ATOM 3950 O O . ALA A 1 503 ? -30.327 0.324 20.271 1.00 91.50 503 ALA A O 1
ATOM 3951 N N . GLY A 1 504 ? -28.166 -0.056 19.813 1.00 92.62 504 GLY A N 1
ATOM 3952 C CA . GLY A 1 504 ? -27.736 -0.064 21.214 1.00 92.62 504 GLY A CA 1
ATOM 3953 C C . GLY A 1 504 ? -28.346 -1.200 22.040 1.00 92.62 504 GLY A C 1
ATOM 3954 O O . GLY A 1 504 ? -28.682 -1.004 23.206 1.00 92.62 504 GLY A O 1
ATOM 3955 N N . ALA A 1 505 ? -28.495 -2.386 21.451 1.00 93.94 505 ALA A N 1
ATOM 3956 C CA . ALA A 1 505 ? -29.021 -3.569 22.129 1.00 93.94 505 ALA A CA 1
ATOM 3957 C C . ALA A 1 505 ? -28.124 -4.793 21.913 1.00 93.94 505 ALA A C 1
ATOM 3959 O O . ALA A 1 505 ? -27.395 -4.885 20.926 1.00 93.94 505 ALA A O 1
ATOM 3960 N N . ILE A 1 506 ? -28.220 -5.767 22.814 1.00 96.50 506 ILE A N 1
ATOM 3961 C CA . ILE A 1 506 ? -27.531 -7.058 22.726 1.00 96.50 506 ILE A CA 1
ATOM 3962 C C . ILE A 1 506 ? -28.500 -8.206 22.995 1.00 96.50 506 ILE A C 1
ATOM 3964 O O . ILE A 1 506 ? -29.505 -8.055 23.691 1.00 96.50 506 ILE A O 1
ATOM 3968 N N . THR A 1 507 ? -28.236 -9.377 22.425 1.00 97.81 507 THR A N 1
ATOM 3969 C CA . THR A 1 507 ? -29.067 -10.572 22.618 1.00 97.81 507 THR A CA 1
ATOM 3970 C C . THR A 1 507 ? -28.222 -11.822 22.583 1.00 97.81 507 THR A C 1
ATOM 3972 O O . THR A 1 507 ? -27.372 -11.967 21.716 1.00 97.81 507 THR A O 1
ATOM 3975 N N . GLU A 1 508 ? -28.486 -12.755 23.485 1.00 97.94 508 GLU A N 1
ATOM 3976 C CA . GLU A 1 508 ? -28.019 -14.123 23.338 1.00 97.94 508 GLU A CA 1
ATOM 3977 C C . GLU A 1 508 ? -29.184 -15.032 22.975 1.00 97.94 508 GLU A C 1
ATOM 3979 O O . GLU A 1 508 ? -30.243 -15.006 23.610 1.00 97.94 508 GLU A O 1
ATOM 3984 N N . PHE A 1 509 ? -28.955 -15.852 21.959 1.00 98.12 509 PHE A N 1
ATOM 3985 C CA . PHE A 1 509 ? -29.841 -16.908 21.514 1.00 98.12 509 PHE A CA 1
ATOM 3986 C C . PHE A 1 509 ? -29.265 -18.263 21.914 1.00 98.12 509 PHE A C 1
ATOM 3988 O O . PHE A 1 509 ? -28.058 -18.488 21.807 1.00 98.12 509 PHE A O 1
ATOM 3995 N N . SER A 1 510 ? -30.132 -19.182 22.329 1.00 97.25 510 SER A N 1
ATOM 3996 C CA . SER A 1 510 ? -29.789 -20.586 22.510 1.00 97.25 510 SER A CA 1
ATOM 3997 C C . SER A 1 510 ? -29.368 -21.223 21.185 1.00 97.25 510 SER A C 1
ATOM 3999 O O . SER A 1 510 ? -29.596 -20.669 20.103 1.00 97.25 510 SER A O 1
ATOM 4001 N N . SER A 1 511 ? -28.811 -22.430 21.253 1.00 93.62 511 SER A N 1
ATOM 4002 C CA . SER A 1 511 ? -28.460 -23.200 20.059 1.00 93.62 511 SER A CA 1
ATOM 4003 C C . SER A 1 511 ? -29.664 -23.456 19.131 1.00 93.62 511 SER A C 1
ATOM 4005 O O . SER A 1 511 ? -29.509 -23.535 17.915 1.00 93.62 511 SER A O 1
ATOM 4007 N N . GLU A 1 512 ? -30.886 -23.475 19.662 1.00 93.31 512 GLU A N 1
ATOM 4008 C CA . GLU A 1 512 ? -32.141 -23.643 18.916 1.00 93.31 512 GLU A CA 1
ATOM 4009 C C . GLU A 1 512 ? -32.730 -22.308 18.423 1.00 93.31 512 GLU A C 1
ATOM 4011 O O . GLU A 1 512 ? -33.802 -22.292 17.822 1.00 93.31 512 GLU A O 1
ATOM 4016 N N . GLY A 1 513 ? -32.057 -21.184 18.687 1.00 94.38 513 GLY A N 1
ATOM 4017 C CA . GLY A 1 513 ? -32.477 -19.849 18.259 1.00 94.38 513 GLY A CA 1
ATOM 4018 C C . GLY A 1 513 ? -33.484 -19.157 19.182 1.00 94.38 513 GLY A C 1
ATOM 4019 O O . GLY A 1 513 ? -34.115 -18.187 18.770 1.00 94.38 513 GLY A O 1
ATOM 4020 N N . LYS A 1 514 ? -33.654 -19.619 20.429 1.00 96.88 514 LYS A N 1
ATOM 4021 C CA . LYS A 1 514 ? -34.528 -18.954 21.414 1.00 96.88 514 LYS A CA 1
ATOM 4022 C C . LYS A 1 514 ? -33.770 -17.873 22.171 1.00 96.88 514 LYS A C 1
ATOM 4024 O O . LYS A 1 514 ? -32.644 -18.108 22.586 1.00 96.88 514 LYS A O 1
ATOM 4029 N N . VAL A 1 515 ? -34.386 -16.721 22.420 1.00 97.69 515 VAL A N 1
ATOM 4030 C CA . VAL A 1 515 ? -33.781 -15.667 23.251 1.00 97.69 515 VAL A CA 1
ATOM 4031 C C . VAL A 1 515 ? -33.576 -16.186 24.679 1.00 97.69 515 VAL A C 1
ATOM 4033 O O . VAL A 1 515 ? -34.537 -16.588 25.332 1.00 97.69 515 VAL A O 1
ATOM 4036 N N . VAL A 1 516 ? -32.330 -16.173 25.160 1.00 97.00 516 VAL A N 1
ATOM 4037 C CA . VAL A 1 516 ? -31.974 -16.490 26.559 1.00 97.00 516 VAL A CA 1
ATOM 4038 C C . VAL A 1 516 ? -31.615 -15.239 27.355 1.00 97.00 516 VAL A C 1
ATOM 4040 O O . VAL A 1 516 ? -31.740 -15.224 28.576 1.00 97.00 516 VAL A O 1
ATOM 4043 N N . PHE A 1 517 ? -31.186 -14.183 26.666 1.00 96.12 517 PHE A N 1
ATOM 4044 C CA . PHE A 1 517 ? -30.883 -12.883 27.247 1.00 96.12 517 PHE A CA 1
ATOM 4045 C C . PHE A 1 517 ? -31.110 -11.797 26.196 1.00 96.12 517 PHE A C 1
ATOM 4047 O O . PHE A 1 517 ? -30.672 -11.953 25.060 1.00 96.12 517 PHE A O 1
ATOM 4054 N N . HIS A 1 518 ? -31.760 -10.699 26.567 1.00 95.81 518 HIS A N 1
ATOM 4055 C CA . HIS A 1 518 ? -31.906 -9.506 25.736 1.00 95.81 518 HIS A CA 1
ATOM 4056 C C . HIS A 1 518 ? -31.786 -8.274 26.632 1.00 95.81 518 HIS A C 1
ATOM 4058 O O . HIS A 1 518 ? -32.365 -8.253 27.718 1.00 95.81 518 HIS A O 1
ATOM 4064 N N . SER A 1 519 ? -31.025 -7.269 26.201 1.00 93.25 519 SER A N 1
ATOM 4065 C CA . SER A 1 519 ? -30.884 -6.013 26.937 1.00 93.25 519 SER A CA 1
ATOM 4066 C C . SER A 1 519 ? -30.634 -4.854 25.990 1.00 93.25 519 SER A C 1
ATOM 4068 O O . SER A 1 519 ? -29.837 -4.965 25.056 1.00 93.25 519 SER A O 1
ATOM 4070 N N . TYR A 1 520 ? -31.238 -3.717 26.312 1.00 92.38 520 TYR A N 1
ATOM 4071 C CA . TYR A 1 520 ? -30.826 -2.416 25.804 1.00 92.38 520 TYR A CA 1
ATOM 4072 C C . TYR A 1 520 ? -29.675 -1.882 26.662 1.00 92.38 520 TYR A C 1
ATOM 4074 O O . TYR A 1 520 ? -29.572 -2.207 27.847 1.00 92.38 520 TYR A O 1
ATOM 4082 N N . LEU A 1 521 ? -28.777 -1.116 26.048 1.00 88.69 521 LEU A N 1
ATOM 4083 C CA . LEU A 1 521 ? -27.610 -0.517 26.704 1.00 88.69 521 LEU A CA 1
ATOM 4084 C C . LEU A 1 521 ? -27.909 0.875 27.282 1.00 88.69 521 LEU A C 1
ATOM 4086 O O . LEU A 1 521 ? -27.079 1.434 27.994 1.00 88.69 521 LEU A O 1
ATOM 4090 N N . ASP A 1 522 ? -29.092 1.417 26.991 1.00 84.00 522 ASP A N 1
ATOM 4091 C CA . ASP A 1 522 ? -29.640 2.618 27.613 1.00 84.00 522 ASP A CA 1
ATOM 4092 C C . ASP A 1 522 ? -31.151 2.444 27.863 1.00 84.00 522 ASP A C 1
ATOM 4094 O O . ASP A 1 522 ? -31.805 1.565 27.305 1.00 84.00 522 ASP A O 1
ATOM 4098 N N . SER A 1 523 ? -31.686 3.292 28.735 1.00 81.88 523 SER A N 1
ATOM 4099 C CA . SER A 1 523 ? -33.096 3.421 29.105 1.00 81.88 523 SER A CA 1
ATOM 4100 C C . SER A 1 523 ? -33.917 4.303 28.155 1.00 81.88 523 SER A C 1
ATOM 4102 O O . SER A 1 523 ? -35.141 4.365 28.278 1.00 81.88 523 SER A O 1
ATOM 4104 N N . THR A 1 524 ? -33.264 5.011 27.229 1.00 78.81 524 THR A N 1
ATOM 4105 C CA . THR A 1 524 ? -33.931 5.867 26.241 1.00 78.81 524 THR A CA 1
ATOM 4106 C C . THR A 1 524 ? -34.349 5.080 24.996 1.00 78.81 524 THR A C 1
ATOM 4108 O O . THR A 1 524 ? -34.160 3.868 24.902 1.00 78.81 524 THR A O 1
ATOM 4111 N N . THR A 1 525 ? -34.971 5.757 24.027 1.00 75.12 525 THR A N 1
ATOM 4112 C CA . THR A 1 525 ? -35.338 5.136 22.750 1.00 75.12 525 THR A CA 1
ATOM 4113 C C . THR A 1 525 ? -34.099 4.519 22.077 1.00 75.12 525 THR A C 1
ATOM 4115 O O . THR A 1 525 ? -33.087 5.215 21.955 1.00 75.12 525 THR A O 1
ATOM 4118 N N . PRO A 1 526 ? -34.164 3.254 21.611 1.00 74.12 526 PRO A N 1
ATOM 4119 C CA . PRO A 1 526 ? -33.033 2.573 20.983 1.00 74.12 526 PRO A CA 1
ATOM 4120 C C . PRO A 1 526 ? -32.360 3.420 19.895 1.00 74.12 526 PRO A C 1
ATOM 4122 O O . PRO A 1 526 ? -33.030 3.978 19.025 1.00 74.12 526 PRO A O 1
ATOM 4125 N N . GLY A 1 527 ? -31.032 3.536 19.976 1.00 69.19 527 GLY A N 1
ATOM 4126 C CA . GLY A 1 527 ? -30.193 4.283 19.034 1.00 69.19 527 GLY A CA 1
ATOM 4127 C C . GLY A 1 527 ? -30.262 5.812 19.093 1.00 69.19 527 GLY A C 1
ATOM 4128 O O . GLY A 1 527 ? -29.665 6.472 18.240 1.00 69.19 527 GLY A O 1
ATOM 4129 N N . LEU A 1 528 ? -30.951 6.398 20.081 1.00 75.50 528 LEU A N 1
ATOM 4130 C CA . LEU A 1 528 ? -31.054 7.856 20.221 1.00 75.50 528 LEU A CA 1
ATOM 4131 C C . LEU A 1 528 ? -29.801 8.493 20.845 1.00 75.50 528 LEU A C 1
ATOM 4133 O O . LEU A 1 528 ? -29.318 9.515 20.365 1.00 75.50 528 LEU A O 1
ATOM 4137 N N . THR A 1 529 ? -29.300 7.915 21.932 1.00 77.12 529 THR A N 1
ATOM 4138 C CA . THR A 1 529 ? -28.234 8.489 22.779 1.00 77.12 529 THR A CA 1
ATOM 4139 C C . THR A 1 529 ? -26.969 7.639 22.790 1.00 77.12 529 THR A C 1
ATOM 4141 O O . THR A 1 529 ? -25.875 8.167 22.989 1.00 77.12 529 THR A O 1
ATOM 4144 N N . LEU A 1 530 ? -27.113 6.327 22.582 1.00 84.62 530 LEU A N 1
ATOM 4145 C CA . LEU A 1 530 ? -26.039 5.354 22.687 1.00 84.62 530 LEU A CA 1
ATOM 4146 C C . LEU A 1 530 ? -26.083 4.384 21.509 1.00 84.62 530 LEU A C 1
ATOM 4148 O O . LEU A 1 530 ? -27.130 3.850 21.151 1.00 84.62 530 LEU A O 1
ATOM 4152 N N . GLN A 1 531 ? -24.907 4.153 20.937 1.00 86.38 531 GLN A N 1
ATOM 4153 C CA . GLN A 1 531 ? -24.662 3.190 19.872 1.00 86.38 531 GLN A CA 1
ATOM 4154 C C . GLN A 1 531 ? -23.566 2.230 20.322 1.00 86.38 531 GLN A C 1
ATOM 4156 O O . GLN A 1 531 ? -22.674 2.618 21.082 1.00 86.38 531 GLN A O 1
ATOM 4161 N N . ASN A 1 532 ? -23.605 0.989 19.842 1.00 86.75 532 ASN A N 1
ATOM 4162 C CA . ASN A 1 532 ? -22.544 0.026 20.093 1.00 86.75 532 ASN A CA 1
ATOM 4163 C C . ASN A 1 532 ? -22.008 -0.542 18.780 1.00 86.75 532 ASN A C 1
ATOM 4165 O O . ASN A 1 532 ? -22.715 -1.240 18.058 1.00 86.75 532 ASN A O 1
ATOM 4169 N N . TYR A 1 533 ? -20.716 -0.331 18.530 1.00 92.56 533 TYR A N 1
ATOM 4170 C CA . TYR A 1 533 ? -20.053 -0.841 17.338 1.00 92.56 533 TYR A CA 1
ATOM 4171 C C . TYR A 1 533 ? -20.108 -2.371 17.227 1.00 92.56 533 TYR A C 1
ATOM 4173 O O . TYR A 1 533 ? -20.568 -2.909 16.216 1.00 92.56 533 TYR A O 1
ATOM 4181 N N . ARG A 1 534 ? -19.664 -3.077 18.273 1.00 95.06 534 ARG A N 1
ATOM 4182 C CA . ARG A 1 534 ? -19.654 -4.542 18.372 1.00 95.06 534 ARG A CA 1
ATOM 4183 C C . ARG A 1 534 ? -19.720 -4.993 19.825 1.00 95.06 534 ARG A C 1
ATOM 4185 O O . ARG A 1 534 ? -19.126 -4.377 20.704 1.00 95.06 534 ARG A O 1
ATOM 4192 N N . GLY A 1 535 ? -20.347 -6.139 20.049 1.00 92.88 535 GLY A N 1
ATOM 4193 C CA . GLY A 1 535 ? -20.385 -6.817 21.336 1.00 92.88 535 GLY A CA 1
ATOM 4194 C C . GLY A 1 535 ? -19.821 -8.229 21.236 1.00 92.88 535 GLY A C 1
ATOM 4195 O O . GLY A 1 535 ? -20.081 -8.950 20.273 1.00 92.88 535 GLY A O 1
ATOM 4196 N N . PHE A 1 536 ? -19.071 -8.632 22.258 1.00 93.81 536 PHE A N 1
ATOM 4197 C CA . PHE A 1 536 ? -18.525 -9.979 22.379 1.00 93.81 536 PHE A CA 1
ATOM 4198 C C . PHE A 1 536 ? -18.778 -10.512 23.783 1.00 93.81 536 PHE A C 1
ATOM 4200 O O . PHE A 1 536 ? -18.592 -9.799 24.771 1.00 93.81 536 PHE A O 1
ATOM 4207 N N . ARG A 1 537 ? -19.151 -11.786 23.872 1.00 91.44 537 ARG A N 1
ATOM 4208 C CA . ARG A 1 537 ? -19.188 -12.541 25.118 1.00 91.44 537 ARG A CA 1
ATOM 4209 C C . ARG A 1 537 ? -17.897 -13.347 25.221 1.00 91.44 537 ARG A C 1
ATOM 4211 O O . ARG A 1 537 ? -17.601 -14.202 24.388 1.00 91.44 537 ARG A O 1
ATOM 4218 N N . ALA A 1 538 ? -17.118 -13.052 26.252 1.00 88.19 538 ALA A N 1
ATOM 4219 C CA . ALA A 1 538 ? -15.869 -13.733 26.557 1.00 88.19 538 ALA A CA 1
ATOM 4220 C C . ALA A 1 538 ? -15.813 -14.066 28.047 1.00 88.19 538 ALA A C 1
ATOM 4222 O O . ALA A 1 538 ? -16.474 -13.422 28.864 1.00 88.19 538 ALA A O 1
ATOM 4223 N N . ASN A 1 539 ? -15.008 -15.068 28.401 1.00 87.00 539 ASN A N 1
ATOM 4224 C CA . ASN A 1 539 ? -14.643 -15.255 29.796 1.00 87.00 539 ASN A CA 1
ATOM 4225 C C . ASN A 1 539 ? -13.743 -14.086 30.208 1.00 87.00 539 ASN A C 1
ATOM 4227 O O . ASN A 1 539 ? -12.728 -13.830 29.558 1.00 87.00 539 ASN A O 1
ATOM 4231 N N . TRP A 1 540 ? -14.120 -13.374 31.260 1.00 84.88 540 TRP A N 1
ATOM 4232 C CA . TRP A 1 540 ? -13.376 -12.224 31.746 1.00 84.88 540 TRP A CA 1
ATOM 4233 C C . TRP A 1 540 ? -13.139 -12.382 33.242 1.00 84.88 540 TRP A C 1
ATOM 4235 O O . TRP A 1 540 ? -14.081 -12.535 34.018 1.00 84.88 540 TRP A O 1
ATOM 4245 N N . THR A 1 541 ? -11.863 -12.351 33.623 1.00 91.06 541 THR A N 1
ATOM 4246 C CA . THR A 1 541 ? -11.430 -12.333 35.017 1.00 91.06 541 THR A CA 1
ATOM 4247 C C . THR A 1 541 ? -10.888 -10.952 35.337 1.00 91.06 541 THR A C 1
ATOM 4249 O O . THR A 1 541 ? -9.826 -10.554 34.855 1.00 91.06 541 THR A O 1
ATOM 4252 N N . GLY A 1 542 ? -11.631 -10.222 36.151 1.00 90.56 542 GLY A N 1
ATOM 4253 C CA . GLY A 1 542 ? -11.307 -8.883 36.586 1.00 90.56 542 GLY A CA 1
ATOM 4254 C C . GLY A 1 542 ? -10.531 -8.879 37.901 1.00 90.56 542 GLY A C 1
ATOM 4255 O O . GLY A 1 542 ? -11.003 -9.415 38.901 1.00 90.56 542 GLY A O 1
ATOM 4256 N N . ARG A 1 543 ? -9.334 -8.276 37.891 1.00 91.00 543 ARG A N 1
ATOM 4257 C CA . ARG A 1 543 ? -8.473 -8.060 39.071 1.00 91.00 543 ARG A CA 1
ATOM 4258 C C . ARG A 1 543 ? -8.063 -6.584 39.144 1.00 91.00 543 ARG A C 1
ATOM 4260 O O . ARG A 1 543 ? -6.943 -6.245 38.753 1.00 91.00 543 ARG A O 1
ATOM 4267 N N . PRO A 1 544 ? -8.977 -5.686 39.529 1.00 91.44 544 PRO A N 1
ATOM 4268 C CA . PRO A 1 544 ? -8.709 -4.255 39.543 1.00 91.44 544 PRO A CA 1
ATOM 4269 C C . PRO A 1 544 ? -7.624 -3.900 40.569 1.00 91.44 544 PRO A C 1
ATOM 4271 O O . PRO A 1 544 ? -7.522 -4.507 41.632 1.00 91.44 544 PRO A O 1
ATOM 4274 N N . SER A 1 545 ? -6.803 -2.899 40.242 1.00 91.50 545 SER A N 1
ATOM 4275 C CA . SER A 1 545 ? -5.767 -2.370 41.141 1.00 91.50 545 SER A CA 1
ATOM 4276 C C . SER A 1 545 ? -6.276 -1.256 42.055 1.00 91.50 545 SER A C 1
ATOM 4278 O O . SER A 1 545 ? -5.548 -0.820 42.945 1.00 91.50 545 SER A O 1
ATOM 4280 N N . GLU A 1 546 ? -7.481 -0.738 41.798 1.00 93.00 546 GLU A N 1
ATOM 4281 C CA . GLU A 1 546 ? -8.091 0.266 42.665 1.00 93.00 546 GLU A CA 1
ATOM 4282 C C . GLU A 1 546 ? -8.421 -0.335 44.031 1.00 93.00 546 GLU A C 1
ATOM 4284 O O . GLU A 1 546 ? -8.657 -1.536 44.166 1.00 93.00 546 GLU A O 1
ATOM 4289 N N . VAL A 1 547 ? -8.470 0.517 45.046 1.00 95.94 547 VAL A N 1
ATOM 4290 C CA . VAL A 1 547 ? -8.965 0.117 46.360 1.00 95.94 547 VAL A CA 1
ATOM 4291 C C . VAL A 1 547 ? -10.491 -0.024 46.276 1.00 95.94 547 VAL A C 1
ATOM 4293 O O . VAL A 1 547 ? -11.124 0.895 45.756 1.00 95.94 547 VAL A O 1
ATOM 4296 N N . PRO A 1 548 ? -11.098 -1.114 46.788 1.00 96.31 548 PRO A N 1
ATOM 4297 C CA . PRO A 1 548 ? -12.548 -1.242 46.798 1.00 96.31 548 PRO A CA 1
ATOM 4298 C C . PRO A 1 548 ? -13.228 -0.059 47.491 1.00 96.31 548 PRO A C 1
ATOM 4300 O O . PRO A 1 548 ? -12.755 0.426 48.526 1.00 96.31 548 PRO A O 1
ATOM 4303 N N . ALA A 1 549 ? -14.356 0.372 46.937 1.00 96.56 549 ALA A N 1
ATOM 4304 C CA . ALA A 1 549 ? -15.160 1.445 47.489 1.00 96.56 549 ALA A CA 1
ATOM 4305 C C . ALA A 1 549 ? -16.029 0.932 48.642 1.00 96.56 549 ALA A C 1
ATOM 4307 O O . ALA A 1 549 ? -16.530 -0.195 48.627 1.00 96.56 549 ALA A O 1
ATOM 4308 N N . ILE A 1 550 ? -16.215 1.788 49.642 1.00 96.81 550 ILE A N 1
ATOM 4309 C CA . ILE A 1 550 ? -17.086 1.540 50.785 1.00 96.81 550 ILE A CA 1
ATOM 4310 C C . ILE A 1 550 ? -17.813 2.826 51.159 1.00 96.81 550 ILE A C 1
ATOM 4312 O O . ILE A 1 550 ? -17.216 3.901 51.215 1.00 96.81 550 ILE A O 1
ATOM 4316 N N . VAL A 1 551 ? -19.104 2.699 51.436 1.00 95.81 551 VAL A N 1
ATOM 4317 C CA . VAL A 1 551 ? -19.937 3.753 52.013 1.00 95.81 551 VAL A CA 1
ATOM 4318 C C . VAL A 1 551 ? -20.591 3.191 53.260 1.00 95.81 551 VAL A C 1
ATOM 4320 O O . VAL A 1 551 ? -21.087 2.065 53.253 1.00 95.81 551 VAL A O 1
ATOM 4323 N N . VAL A 1 552 ? -20.582 3.980 54.331 1.00 93.56 552 VAL A N 1
ATOM 4324 C CA . VAL A 1 552 ? -21.213 3.631 55.602 1.00 93.56 552 VAL A CA 1
ATOM 4325 C C . VAL A 1 552 ? -22.226 4.708 55.945 1.00 93.56 552 VAL A C 1
ATOM 4327 O O . VAL A 1 552 ? -21.878 5.886 56.007 1.00 93.56 552 VAL A O 1
ATOM 4330 N N . LEU A 1 553 ? -23.470 4.297 56.157 1.00 90.44 553 LEU A N 1
ATOM 4331 C CA . LEU A 1 553 ? -24.567 5.158 56.568 1.00 90.44 553 LEU A CA 1
ATOM 4332 C C . LEU A 1 553 ? -24.991 4.757 57.981 1.00 90.44 553 LEU A C 1
ATOM 4334 O O . LEU A 1 553 ? -25.269 3.587 58.254 1.00 90.44 553 LEU A O 1
ATOM 4338 N N . ASP A 1 554 ? -25.007 5.733 58.883 1.00 82.00 554 ASP A N 1
ATOM 4339 C CA . ASP A 1 554 ? -25.422 5.530 60.268 1.00 82.00 554 ASP A CA 1
ATOM 4340 C C . ASP A 1 554 ? -26.952 5.524 60.377 1.00 82.00 554 ASP A C 1
ATOM 4342 O O . ASP A 1 554 ? -27.615 6.511 60.039 1.00 82.00 554 ASP A O 1
ATOM 4346 N N . GLN A 1 555 ? -27.513 4.426 60.888 1.00 76.00 555 GLN A N 1
ATOM 4347 C CA . GLN A 1 555 ? -28.896 4.397 61.344 1.00 76.00 555 GLN A CA 1
ATOM 4348 C C . GLN A 1 555 ? -28.933 4.812 62.821 1.00 76.00 555 GLN A C 1
ATOM 4350 O O . GLN A 1 555 ? -29.021 3.978 63.728 1.00 76.00 555 GLN A O 1
ATOM 4355 N N . THR A 1 556 ? -28.923 6.128 63.043 1.00 58.03 556 THR A N 1
ATOM 4356 C CA . THR A 1 556 ? -28.756 6.842 64.330 1.00 58.03 556 THR A CA 1
ATOM 4357 C C . THR A 1 556 ? -29.723 6.461 65.470 1.00 58.03 556 THR A C 1
ATOM 4359 O O . THR A 1 556 ? -29.622 7.009 66.565 1.00 58.03 556 THR A O 1
ATOM 4362 N N . ALA A 1 557 ? -30.646 5.517 65.266 1.00 61.72 557 ALA A N 1
ATOM 4363 C CA . ALA A 1 557 ? -31.635 5.085 66.251 1.00 61.72 557 ALA A CA 1
ATOM 4364 C C . ALA A 1 557 ? -31.448 3.648 66.791 1.00 61.72 557 ALA A C 1
ATOM 4366 O O . ALA A 1 557 ? -32.167 3.283 67.720 1.00 61.72 557 ALA A O 1
ATOM 4367 N N . GLN A 1 558 ? -30.559 2.809 66.227 1.00 67.31 558 GLN A N 1
ATOM 4368 C CA . GLN A 1 558 ? -30.573 1.352 66.505 1.00 67.31 558 GLN A CA 1
ATOM 4369 C C . GLN A 1 558 ? -29.201 0.669 66.699 1.00 67.31 558 GLN A C 1
ATOM 4371 O O . GLN A 1 558 ? -29.150 -0.558 66.728 1.00 67.31 558 GLN A O 1
ATOM 4376 N N . ASP A 1 559 ? -28.092 1.408 66.839 1.00 81.88 559 ASP A N 1
ATOM 4377 C CA . ASP A 1 559 ? -26.724 0.836 66.832 1.00 81.88 559 ASP A CA 1
ATOM 4378 C C . ASP A 1 559 ? -26.446 -0.043 65.586 1.00 81.88 559 ASP A C 1
ATOM 4380 O O . ASP A 1 559 ? -25.727 -1.052 65.647 1.00 81.88 559 ASP A O 1
ATOM 4384 N N . LEU A 1 560 ? -27.048 0.323 64.449 1.00 87.75 560 LEU A N 1
ATOM 4385 C CA . LEU A 1 560 ? -26.913 -0.364 63.168 1.00 87.75 560 LEU A CA 1
ATOM 4386 C C . LEU A 1 560 ? -26.260 0.555 62.137 1.00 87.75 560 LEU A C 1
ATOM 4388 O O . LEU A 1 560 ? -26.564 1.742 62.062 1.00 87.75 560 LEU A O 1
ATOM 4392 N N . LEU A 1 561 ? -25.392 -0.021 61.309 1.00 90.38 561 LEU A N 1
ATOM 4393 C CA . LEU A 1 561 ? -24.780 0.658 60.171 1.00 90.38 561 LEU A CA 1
ATOM 4394 C C . LEU A 1 561 ? -25.183 -0.048 58.880 1.00 90.38 561 LEU A C 1
ATOM 4396 O O . LEU A 1 561 ? -25.001 -1.264 58.767 1.00 90.38 561 LEU A O 1
ATOM 4400 N N . ASP A 1 562 ? -25.673 0.710 57.902 1.00 93.31 562 ASP A N 1
ATOM 4401 C CA . ASP A 1 562 ? -25.773 0.235 56.526 1.00 93.31 562 ASP A CA 1
ATOM 4402 C C . ASP A 1 562 ? -24.436 0.436 55.835 1.00 93.31 562 ASP A C 1
ATOM 4404 O O . ASP A 1 562 ? -23.919 1.550 55.751 1.00 93.31 562 ASP A O 1
ATOM 4408 N N . VAL A 1 563 ? -23.882 -0.649 55.313 1.00 94.75 563 VAL A N 1
ATOM 4409 C CA . VAL A 1 563 ? -22.616 -0.619 54.596 1.00 94.75 563 VAL A CA 1
ATOM 4410 C C . VAL A 1 563 ? -22.820 -1.130 53.187 1.00 94.75 563 VAL A C 1
ATOM 4412 O O . VAL A 1 563 ? -23.351 -2.221 52.981 1.00 94.75 563 VAL A O 1
ATOM 4415 N N . TYR A 1 564 ? -22.355 -0.342 52.227 1.00 96.12 564 TYR A N 1
ATOM 4416 C CA . TYR A 1 564 ? -22.341 -0.678 50.813 1.00 96.12 564 TYR A CA 1
ATOM 4417 C C . TYR A 1 564 ? -20.894 -0.783 50.368 1.00 96.12 564 TYR A C 1
ATOM 4419 O O . TYR A 1 564 ? -20.084 0.095 50.667 1.00 96.12 564 TYR A O 1
ATOM 4427 N N . VAL A 1 565 ? -20.560 -1.873 49.683 1.00 96.88 565 VAL A N 1
ATOM 4428 C CA . VAL A 1 565 ? -19.228 -2.083 49.114 1.00 96.88 565 VAL A CA 1
ATOM 4429 C C . VAL A 1 565 ? -19.339 -2.479 47.661 1.00 96.88 565 VAL A C 1
ATOM 4431 O O . VAL A 1 565 ? -20.198 -3.278 47.282 1.00 96.88 565 VAL A O 1
ATOM 4434 N N . SER A 1 566 ? -18.441 -1.946 46.852 1.00 95.81 566 SER A N 1
ATOM 4435 C CA . SER A 1 566 ? -18.318 -2.297 45.446 1.00 95.81 566 SER A CA 1
ATOM 4436 C C . SER A 1 566 ? -16.853 -2.253 45.043 1.00 95.81 566 SER A C 1
ATOM 4438 O O . SER A 1 566 ? -16.035 -1.540 45.627 1.00 95.81 566 SER A O 1
ATOM 4440 N N . TRP A 1 567 ? -16.499 -3.069 44.058 1.00 95.06 567 TRP A N 1
ATOM 4441 C CA . TRP A 1 567 ? -15.157 -3.061 43.498 1.00 95.06 567 TRP A CA 1
ATOM 4442 C C . TRP A 1 567 ? -15.268 -3.111 41.989 1.00 95.06 567 TRP A C 1
ATOM 4444 O O . TRP A 1 567 ? -15.621 -4.145 41.410 1.00 95.06 567 TRP A O 1
ATOM 4454 N N . ASN A 1 568 ? -15.068 -1.956 41.359 1.00 92.69 568 ASN A N 1
ATOM 4455 C CA . ASN A 1 568 ? -15.337 -1.830 39.948 1.00 92.69 568 ASN A CA 1
ATOM 4456 C C . ASN A 1 568 ? -14.304 -2.624 39.158 1.00 92.69 568 ASN A C 1
ATOM 4458 O O . ASN A 1 568 ? -13.098 -2.505 39.358 1.00 92.69 568 ASN A O 1
ATOM 4462 N N . GLY A 1 569 ? -14.791 -3.470 38.260 1.00 90.06 569 GLY A N 1
ATOM 4463 C CA . GLY A 1 569 ? -13.921 -4.335 37.485 1.00 90.06 569 GLY A CA 1
ATOM 4464 C C . GLY A 1 569 ? -13.500 -5.636 38.181 1.00 90.06 569 GLY A C 1
ATOM 4465 O O . GLY A 1 569 ? -12.792 -6.398 37.543 1.00 90.06 569 GLY A O 1
ATOM 4466 N N . ASP A 1 570 ? -13.881 -5.926 39.433 1.00 94.00 570 ASP A N 1
ATOM 4467 C CA . ASP A 1 570 ? -13.533 -7.199 40.094 1.00 94.00 570 ASP A CA 1
ATOM 4468 C C . ASP A 1 570 ? -14.532 -8.310 39.760 1.00 94.00 570 ASP A C 1
ATOM 4470 O O . ASP A 1 570 ? -15.743 -8.097 39.833 1.00 94.00 570 ASP A O 1
ATOM 4474 N N . THR A 1 571 ? -14.041 -9.522 39.497 1.00 92.81 571 THR A N 1
ATOM 4475 C CA . THR A 1 571 ? -14.882 -10.726 39.330 1.00 92.81 571 THR A CA 1
ATOM 4476 C C . THR A 1 571 ? -14.560 -11.837 40.320 1.00 92.81 571 THR A C 1
ATOM 4478 O O . THR A 1 571 ? -15.264 -12.840 40.352 1.00 92.81 571 THR A O 1
ATOM 4481 N N . GLU A 1 572 ? -13.496 -11.694 41.108 1.00 95.00 572 GLU A N 1
ATOM 4482 C CA . GLU A 1 572 ? -12.926 -12.804 41.875 1.00 95.00 572 GLU A CA 1
ATOM 4483 C C . GLU A 1 572 ? -13.435 -12.845 43.320 1.00 95.00 572 GLU A C 1
ATOM 4485 O O . GLU A 1 572 ? -13.349 -13.884 43.982 1.00 95.00 572 GLU A O 1
ATOM 4490 N N . THR A 1 573 ? -13.982 -11.735 43.827 1.00 96.38 573 THR A N 1
ATOM 4491 C CA . THR A 1 573 ? -14.542 -11.679 45.181 1.00 96.38 573 THR A CA 1
ATOM 4492 C C . THR A 1 573 ? -15.752 -12.598 45.303 1.00 96.38 573 THR A C 1
ATOM 4494 O O . THR A 1 573 ? -16.800 -12.339 44.713 1.00 96.38 573 THR A O 1
ATOM 4497 N N . ALA A 1 574 ? -15.630 -13.631 46.136 1.00 96.75 574 ALA A N 1
ATOM 4498 C CA . ALA A 1 574 ? -16.726 -14.529 46.482 1.00 96.75 574 ALA A CA 1
ATOM 4499 C C . ALA A 1 574 ? -17.575 -13.956 47.628 1.00 96.75 574 ALA A C 1
ATOM 4501 O O . ALA A 1 574 ? -18.803 -14.019 47.607 1.00 96.75 574 ALA A O 1
ATOM 4502 N N . PHE A 1 575 ? -16.930 -13.369 48.639 1.00 97.62 575 PHE A N 1
ATOM 4503 C CA . PHE A 1 575 ? -17.617 -12.761 49.776 1.00 97.62 575 PHE A CA 1
ATOM 4504 C C . PHE A 1 575 ? -16.825 -11.609 50.385 1.00 97.62 575 PHE A C 1
ATOM 4506 O O . PHE A 1 575 ? -15.602 -11.532 50.266 1.00 97.62 575 PHE A O 1
ATOM 4513 N N . TRP A 1 576 ? -17.543 -10.757 51.107 1.00 98.00 576 TRP A N 1
ATOM 4514 C CA . TRP A 1 576 ? -17.004 -9.640 51.865 1.00 98.00 576 TRP A CA 1
ATOM 4515 C C . TRP A 1 576 ? -16.942 -9.969 53.352 1.00 98.00 576 TRP A C 1
ATOM 4517 O O . TRP A 1 576 ? -17.865 -10.576 53.907 1.00 98.00 576 TRP A O 1
ATOM 4527 N N . ARG A 1 577 ? -15.859 -9.556 54.011 1.00 98.12 577 ARG A N 1
ATOM 4528 C CA . ARG A 1 577 ? -15.733 -9.545 55.475 1.00 98.12 577 ARG A CA 1
ATOM 4529 C C . ARG A 1 577 ? -15.683 -8.108 55.962 1.00 98.12 577 ARG A C 1
ATOM 4531 O O . ARG A 1 577 ? -14.782 -7.375 55.577 1.00 98.12 577 ARG A O 1
ATOM 4538 N N . PHE A 1 578 ? -16.622 -7.735 56.816 1.00 96.81 578 PHE A N 1
ATOM 4539 C CA . PHE A 1 578 ? -16.719 -6.405 57.404 1.00 96.81 578 PHE A CA 1
ATOM 4540 C C . PHE A 1 578 ? -16.113 -6.404 58.794 1.00 96.81 578 PHE A C 1
ATOM 4542 O O . PHE A 1 578 ? -16.426 -7.282 59.601 1.00 96.81 578 PHE A O 1
ATOM 4549 N N . TYR A 1 579 ? -15.296 -5.404 59.088 1.00 94.88 579 TYR A N 1
ATOM 4550 C CA . TYR A 1 579 ? -14.646 -5.241 60.376 1.00 94.88 579 TYR A CA 1
ATOM 4551 C C . TYR A 1 579 ? -14.895 -3.844 60.929 1.00 94.88 579 TYR A C 1
ATOM 4553 O O . TYR A 1 579 ? -15.057 -2.886 60.175 1.00 94.88 579 TYR A O 1
ATOM 4561 N N . ALA A 1 580 ? -14.854 -3.745 62.252 1.00 91.25 580 ALA A N 1
ATOM 4562 C CA . ALA A 1 580 ? -14.675 -2.489 62.958 1.00 91.25 580 ALA A CA 1
ATOM 4563 C C . ALA A 1 580 ? -13.296 -2.483 63.606 1.00 91.25 580 ALA A C 1
ATOM 4565 O O . ALA A 1 580 ? -12.886 -3.462 64.236 1.00 91.25 580 ALA A O 1
ATOM 4566 N N . LYS A 1 581 ? -12.585 -1.376 63.448 1.00 88.12 581 LYS A N 1
ATOM 4567 C CA . LYS A 1 581 ? -11.315 -1.122 64.105 1.00 88.12 581 LYS A CA 1
ATOM 4568 C C . LYS A 1 581 ? -11.511 -0.027 65.143 1.00 88.12 581 LYS A C 1
ATOM 4570 O O . LYS A 1 581 ? -11.830 1.115 64.818 1.00 88.12 581 LYS A O 1
ATOM 4575 N N . ASP A 1 582 ? -11.318 -0.419 66.394 1.00 79.56 582 ASP A N 1
ATOM 4576 C CA . ASP A 1 582 ? -11.273 0.467 67.551 1.00 79.56 582 ASP A CA 1
ATOM 4577 C C . ASP A 1 582 ? -9.798 0.760 67.870 1.00 79.56 582 ASP A C 1
ATOM 4579 O O . ASP A 1 582 ? -8.958 -0.147 67.853 1.00 79.56 582 ASP A O 1
ATOM 4583 N N . GLN A 1 583 ? -9.465 2.021 68.162 1.00 69.25 583 GLN A N 1
ATOM 4584 C CA . GLN A 1 583 ? -8.101 2.429 68.515 1.00 69.25 583 GLN A CA 1
ATOM 4585 C C . GLN A 1 583 ? -7.546 1.708 69.756 1.00 69.25 583 GLN A C 1
ATOM 4587 O O . GLN A 1 583 ? -6.331 1.572 69.867 1.00 69.25 583 GLN A O 1
ATOM 4592 N N . ASN A 1 584 ? -8.407 1.238 70.663 1.00 67.12 584 ASN A N 1
ATOM 4593 C CA . ASN A 1 584 ? -8.009 0.616 71.926 1.00 67.12 584 ASN A CA 1
ATOM 4594 C C . ASN A 1 584 ? -8.188 -0.912 71.935 1.00 67.12 584 ASN A C 1
ATOM 4596 O O . ASN A 1 584 ? -7.457 -1.603 72.641 1.00 67.12 584 ASN A O 1
ATOM 4600 N N . GLN A 1 585 ? -9.152 -1.448 71.173 1.00 67.69 585 GLN A N 1
ATOM 4601 C CA . GLN A 1 585 ? -9.520 -2.878 71.201 1.00 67.69 585 GLN A CA 1
ATOM 4602 C C . GLN A 1 585 ? -9.087 -3.667 69.951 1.00 67.69 585 GLN A C 1
ATOM 4604 O O . GLN A 1 585 ? -9.292 -4.879 69.877 1.00 67.69 585 GLN A O 1
ATOM 4609 N N . GLY A 1 586 ? -8.458 -3.009 68.971 1.00 79.94 586 GLY A N 1
ATOM 4610 C CA . GLY A 1 586 ? -7.974 -3.649 67.749 1.00 79.94 586 GLY A CA 1
ATOM 4611 C C . GLY A 1 586 ? -9.063 -3.834 66.687 1.00 79.94 586 GLY A C 1
ATOM 4612 O O . GLY A 1 586 ? -10.069 -3.129 66.663 1.00 79.94 586 GLY A O 1
ATOM 4613 N N . THR A 1 587 ? -8.835 -4.749 65.740 1.00 87.81 587 THR A N 1
ATOM 4614 C CA . THR A 1 587 ? -9.753 -5.007 64.614 1.00 87.81 587 THR A CA 1
ATOM 4615 C C . THR A 1 587 ? -10.627 -6.225 64.900 1.00 87.81 587 THR A C 1
ATOM 4617 O O . THR A 1 587 ? -10.110 -7.325 65.090 1.00 87.81 587 THR A O 1
ATOM 4620 N N . ARG A 1 588 ? -11.951 -6.049 64.884 1.00 89.75 588 ARG A N 1
ATOM 4621 C CA . ARG A 1 588 ? -12.941 -7.104 65.129 1.00 89.75 588 ARG A CA 1
ATOM 4622 C C . ARG A 1 588 ? -13.777 -7.368 63.883 1.00 89.75 588 ARG A C 1
ATOM 4624 O O . ARG A 1 588 ? -14.307 -6.439 63.282 1.00 89.75 588 ARG A O 1
ATOM 4631 N N . LEU A 1 589 ? -13.933 -8.641 63.519 1.00 93.25 589 LEU A N 1
ATOM 4632 C CA . LEU A 1 589 ? -14.849 -9.064 62.457 1.00 93.25 589 LEU A CA 1
ATOM 4633 C C . LEU A 1 589 ? -16.300 -8.903 62.927 1.00 93.25 589 LEU A C 1
ATOM 4635 O O . LEU A 1 589 ? -16.677 -9.433 63.972 1.00 93.25 589 LEU A O 1
ATOM 4639 N N . LEU A 1 590 ? -17.107 -8.203 62.136 1.00 93.00 590 LEU A N 1
ATOM 4640 C CA . LEU A 1 590 ? -18.525 -7.966 62.398 1.00 93.00 590 LEU A CA 1
ATOM 4641 C C . LEU A 1 590 ? -19.420 -8.927 61.629 1.00 93.00 590 LEU A C 1
ATOM 4643 O O . LEU A 1 590 ? -20.345 -9.507 62.194 1.00 93.00 590 LEU A O 1
ATOM 4647 N N . LYS A 1 591 ? -19.173 -9.078 60.325 1.00 95.56 591 LYS A N 1
ATOM 4648 C CA . LYS A 1 591 ? -20.068 -9.838 59.451 1.00 95.56 591 LYS A CA 1
ATOM 4649 C C . LYS A 1 591 ? -19.351 -10.355 58.215 1.00 95.56 591 LYS A C 1
ATOM 4651 O O . LYS A 1 591 ? -18.423 -9.728 57.712 1.00 95.56 591 LYS A O 1
ATOM 4656 N N . LYS A 1 592 ? -19.825 -11.489 57.704 1.00 97.00 592 LYS A N 1
ATOM 4657 C CA . LYS A 1 592 ? -19.468 -12.032 56.391 1.00 97.00 592 LYS A CA 1
ATOM 4658 C C . LYS A 1 592 ? -20.715 -12.041 55.510 1.00 97.00 592 LYS A C 1
ATOM 4660 O O . LYS A 1 592 ? -21.753 -12.527 55.955 1.00 97.00 592 LYS A O 1
ATOM 4665 N N . VAL A 1 593 ? -20.613 -11.534 54.284 1.00 97.19 593 VAL A N 1
ATOM 4666 C CA . VAL A 1 593 ? -21.734 -11.465 53.329 1.00 97.19 593 VAL A CA 1
ATOM 4667 C C . VAL A 1 593 ? -21.272 -11.949 51.959 1.00 97.19 593 VAL A C 1
ATOM 4669 O O . VAL A 1 593 ? -20.215 -11.542 51.487 1.00 97.19 593 VAL A O 1
ATOM 4672 N N . GLN A 1 594 ? -22.038 -12.847 51.336 1.00 97.19 594 GLN A N 1
ATOM 4673 C CA . GLN A 1 594 ? -21.746 -13.326 49.980 1.00 97.19 594 GLN A CA 1
ATOM 4674 C C . GLN A 1 594 ? -21.935 -12.194 48.973 1.00 97.19 594 GLN A C 1
ATOM 4676 O O . GLN A 1 594 ? -22.892 -11.428 49.086 1.00 97.19 594 GLN A O 1
ATOM 4681 N N . ARG A 1 595 ? -21.049 -12.101 47.982 1.00 93.94 595 ARG A N 1
ATOM 4682 C CA . ARG A 1 595 ? -21.220 -11.146 46.890 1.00 93.94 595 ARG A CA 1
ATOM 4683 C C . ARG A 1 595 ? -22.347 -11.634 45.981 1.00 93.94 595 ARG A C 1
ATOM 4685 O O . ARG A 1 595 ? -22.304 -12.765 45.508 1.00 93.94 595 ARG A O 1
ATOM 4692 N N . GLN A 1 596 ? -23.342 -10.786 45.734 1.00 84.81 596 GLN A N 1
ATOM 4693 C CA . GLN A 1 596 ? -24.482 -11.118 44.864 1.00 84.81 596 GLN A CA 1
ATOM 4694 C C . GLN A 1 596 ? -24.490 -10.335 43.541 1.00 84.81 596 GLN A C 1
ATOM 4696 O O . GLN A 1 596 ? -25.239 -10.681 42.634 1.00 84.81 596 GLN A O 1
ATOM 4701 N N . GLY A 1 597 ? -23.647 -9.307 43.405 1.00 88.31 597 GLY A N 1
ATOM 4702 C CA . GLY A 1 597 ? -23.581 -8.469 42.209 1.00 88.31 597 GLY A CA 1
ATOM 4703 C C . GLY A 1 597 ? -22.429 -7.462 42.250 1.00 88.31 597 GLY A C 1
ATOM 4704 O O . GLY A 1 597 ? -21.411 -7.695 42.910 1.00 88.31 597 GLY A O 1
ATOM 4705 N N . PHE A 1 598 ? -22.589 -6.348 41.528 1.00 88.38 598 PHE A N 1
ATOM 4706 C CA . PHE A 1 598 ? -21.623 -5.242 41.509 1.00 88.38 598 PHE A CA 1
ATOM 4707 C C . PHE A 1 598 ? -21.453 -4.600 42.894 1.00 88.38 598 PHE A C 1
ATOM 4709 O O . PHE A 1 598 ? -20.329 -4.463 43.374 1.00 88.38 598 PHE A O 1
ATOM 4716 N N . GLU A 1 599 ? -22.569 -4.274 43.547 1.00 94.75 599 GLU A N 1
ATOM 4717 C CA . GLU A 1 599 ? -22.616 -3.726 44.901 1.00 94.75 599 GLU A CA 1
ATOM 4718 C C . GLU A 1 599 ? -23.124 -4.786 45.886 1.00 94.75 599 GLU A C 1
ATOM 4720 O O . GLU A 1 599 ? -23.989 -5.602 45.562 1.00 94.75 599 GLU A O 1
ATOM 4725 N N . THR A 1 600 ? -22.555 -4.812 47.089 1.00 95.88 600 THR A N 1
ATOM 4726 C CA . THR A 1 600 ? -22.997 -5.662 48.198 1.00 95.88 600 THR A CA 1
ATOM 4727 C C . THR A 1 600 ? -23.400 -4.790 49.377 1.00 95.88 600 THR A C 1
ATOM 4729 O O . THR A 1 600 ? -22.600 -3.995 49.866 1.00 95.88 600 THR A O 1
ATOM 4732 N N . HIS A 1 601 ? -24.627 -4.986 49.855 1.00 95.50 601 HIS A N 1
ATOM 4733 C CA . HIS A 1 601 ? -25.163 -4.336 51.048 1.00 95.50 601 HIS A CA 1
ATOM 4734 C C . HIS A 1 601 ? -25.038 -5.243 52.276 1.00 95.50 601 HIS A C 1
ATOM 4736 O O . HIS A 1 601 ? -25.239 -6.460 52.204 1.00 95.50 601 HIS A O 1
ATOM 4742 N N . ALA A 1 602 ? -24.715 -4.649 53.422 1.00 94.62 602 ALA A N 1
ATOM 4743 C CA . ALA A 1 602 ? -24.691 -5.316 54.709 1.00 94.62 602 ALA A CA 1
ATOM 4744 C C . ALA A 1 602 ? -25.161 -4.383 55.827 1.00 94.62 602 ALA A C 1
ATOM 4746 O O . ALA A 1 602 ? -24.633 -3.292 55.998 1.00 94.62 602 ALA A O 1
ATOM 4747 N N . VAL A 1 603 ? -26.073 -4.876 56.664 1.00 94.38 603 VAL A N 1
ATOM 4748 C CA . VAL A 1 603 ? -26.389 -4.249 57.955 1.00 94.38 603 VAL A CA 1
ATOM 4749 C C . VAL A 1 603 ? -25.452 -4.808 59.027 1.00 94.38 603 VAL A C 1
ATOM 4751 O O . VAL A 1 603 ? -25.404 -6.035 59.214 1.00 94.38 603 VAL A O 1
ATOM 4754 N N . LEU A 1 604 ? -24.711 -3.937 59.713 1.00 91.69 604 LEU A N 1
ATOM 4755 C CA . LEU A 1 604 ? -23.760 -4.275 60.775 1.00 91.69 604 LEU A CA 1
ATOM 4756 C C . LEU A 1 604 ? -24.282 -3.810 62.137 1.00 91.69 604 LEU A C 1
ATOM 4758 O O . LEU A 1 604 ? -24.681 -2.662 62.276 1.00 91.69 604 LEU A O 1
ATOM 4762 N N . ASN A 1 605 ? -24.235 -4.682 63.147 1.00 88.81 605 ASN A N 1
ATOM 4763 C CA . ASN A 1 605 ? -24.560 -4.318 64.527 1.00 88.81 605 ASN A CA 1
ATOM 4764 C C . ASN A 1 605 ? -23.285 -3.912 65.273 1.00 88.81 605 ASN A C 1
ATOM 4766 O O . ASN A 1 605 ? -22.329 -4.690 65.338 1.00 88.81 605 ASN A O 1
ATOM 4770 N N . VAL A 1 606 ? -23.290 -2.705 65.836 1.00 84.75 606 VAL A N 1
ATOM 4771 C CA . VAL A 1 606 ? -22.148 -2.112 66.545 1.00 84.75 606 VAL A CA 1
ATOM 4772 C C . VAL A 1 606 ? -22.442 -1.817 68.021 1.00 84.75 606 VAL A C 1
ATOM 4774 O O . VAL A 1 606 ? -21.631 -1.180 68.687 1.00 84.75 606 VAL A O 1
ATOM 4777 N N . ALA A 1 607 ? -23.531 -2.356 68.582 1.00 80.19 607 ALA A N 1
ATOM 4778 C CA . ALA A 1 607 ? -23.952 -2.101 69.966 1.00 80.19 607 ALA A CA 1
ATOM 4779 C C . ALA A 1 607 ? -22.864 -2.438 71.005 1.00 80.19 607 ALA A C 1
ATOM 4781 O O . ALA A 1 607 ? -22.684 -1.726 71.987 1.00 80.19 607 ALA A O 1
ATOM 4782 N N . SER A 1 608 ? -22.084 -3.501 70.767 1.00 75.31 608 SER A N 1
ATOM 4783 C CA . SER A 1 608 ? -20.983 -3.915 71.659 1.00 75.31 608 SER A CA 1
ATOM 4784 C C . SER A 1 608 ? -19.671 -3.136 71.473 1.00 75.31 608 SER A C 1
ATOM 4786 O O . SER A 1 608 ? -18.667 -3.509 72.069 1.00 75.31 608 SER A O 1
ATOM 4788 N N . LEU A 1 609 ? -19.652 -2.119 70.605 1.00 75.12 609 LEU A N 1
ATOM 4789 C CA . LEU A 1 609 ? -18.454 -1.368 70.204 1.00 75.12 609 LEU A CA 1
ATOM 4790 C C . LEU A 1 609 ? -18.550 0.130 70.520 1.00 75.12 609 LEU A C 1
ATOM 4792 O O . LEU A 1 609 ? -17.793 0.926 69.970 1.00 75.12 609 LEU A O 1
ATOM 4796 N N . ARG A 1 610 ? -19.477 0.527 71.400 1.00 65.81 610 ARG A N 1
ATOM 4797 C CA . ARG A 1 610 ? -19.615 1.920 71.837 1.00 65.81 610 ARG A CA 1
ATOM 4798 C C . ARG A 1 610 ? -18.298 2.403 72.458 1.00 65.81 610 ARG A C 1
ATOM 4800 O O . ARG A 1 610 ? -17.846 1.877 73.471 1.00 65.81 610 ARG A O 1
ATOM 4807 N N . SER A 1 611 ? -17.695 3.403 71.824 1.00 64.75 611 SER A N 1
ATOM 4808 C CA . SER A 1 611 ? -16.422 4.016 72.202 1.00 64.75 611 SER A CA 1
ATOM 4809 C C . SER A 1 611 ? -16.563 5.533 72.108 1.00 64.75 611 SER A C 1
ATOM 4811 O O . SER A 1 611 ? -17.322 6.040 71.285 1.00 64.75 611 SER A O 1
ATOM 4813 N N . THR A 1 612 ? -15.833 6.278 72.940 1.00 63.56 612 THR A N 1
ATOM 4814 C CA . THR A 1 612 ? -15.797 7.753 72.885 1.00 63.56 612 THR A CA 1
ATOM 4815 C C . THR A 1 612 ? -15.020 8.280 71.676 1.00 63.56 612 THR A C 1
ATOM 4817 O O . THR A 1 612 ? -15.005 9.484 71.422 1.00 63.56 612 THR A O 1
ATOM 4820 N N . LYS A 1 613 ? -14.361 7.388 70.927 1.00 70.25 613 LYS A N 1
ATOM 4821 C CA . LYS A 1 613 ? -13.604 7.699 69.716 1.00 70.25 613 LYS A CA 1
ATOM 4822 C C . LYS A 1 613 ? -14.293 7.133 68.466 1.00 70.25 613 LYS A C 1
ATOM 4824 O O . LYS A 1 613 ? -14.995 6.129 68.573 1.00 70.25 613 LYS A O 1
ATOM 4829 N N . PRO A 1 614 ? -14.060 7.728 67.279 1.00 76.44 614 PRO A N 1
ATOM 4830 C CA . PRO A 1 614 ? -14.619 7.224 66.028 1.00 76.44 614 PRO A CA 1
ATOM 4831 C C . PRO A 1 614 ? -14.186 5.779 65.751 1.00 76.44 614 PRO A C 1
ATOM 4833 O O . PRO A 1 614 ? -13.002 5.450 65.873 1.00 76.44 614 PRO A O 1
ATOM 4836 N N . LEU A 1 615 ? -15.138 4.940 65.348 1.00 86.00 615 LEU A N 1
ATOM 4837 C CA . LEU A 1 615 ? -14.884 3.590 64.851 1.00 86.00 615 LEU A CA 1
ATOM 4838 C C . LEU A 1 615 ? -14.530 3.654 63.370 1.00 86.00 615 LEU A C 1
ATOM 4840 O O . LEU A 1 615 ? -15.190 4.348 62.603 1.00 86.00 615 LEU A O 1
ATOM 4844 N N . GLU A 1 616 ? -13.527 2.891 62.953 1.00 91.12 616 GLU A N 1
ATOM 4845 C CA . GLU A 1 616 ? -13.169 2.763 61.542 1.00 91.12 616 GLU A CA 1
ATOM 4846 C C . GLU A 1 616 ? -13.772 1.467 60.978 1.00 91.12 616 GLU A C 1
ATOM 4848 O O . GLU A 1 616 ? -13.416 0.366 61.405 1.00 91.12 616 GLU A O 1
ATOM 4853 N N . ILE A 1 617 ? -14.701 1.588 60.029 1.00 93.88 617 ILE A N 1
ATOM 4854 C CA . ILE A 1 617 ? -15.327 0.451 59.346 1.00 93.88 617 ILE A CA 1
ATOM 4855 C C . ILE A 1 617 ? -14.575 0.154 58.055 1.00 93.88 617 ILE A C 1
ATOM 4857 O O . ILE A 1 617 ? -14.319 1.048 57.252 1.00 93.88 617 ILE A O 1
ATOM 4861 N N . LEU A 1 618 ? -14.240 -1.115 57.844 1.00 95.81 618 LEU A N 1
ATOM 4862 C CA . LEU A 1 618 ? -13.497 -1.579 56.674 1.00 95.81 618 LEU A CA 1
ATOM 4863 C C . LEU A 1 618 ? -14.055 -2.905 56.163 1.00 95.81 618 LEU A C 1
ATOM 4865 O O . LEU A 1 618 ? -14.594 -3.702 56.936 1.00 95.81 618 LEU A O 1
ATOM 4869 N N . ALA A 1 619 ? -13.893 -3.161 54.868 1.00 97.44 619 ALA A N 1
ATOM 4870 C CA . ALA A 1 619 ? -14.276 -4.423 54.256 1.00 97.44 619 ALA A CA 1
ATOM 4871 C C . ALA A 1 619 ? -13.106 -5.072 53.513 1.00 97.44 619 ALA A C 1
ATOM 4873 O O . ALA A 1 619 ? -12.284 -4.405 52.889 1.00 97.44 619 ALA A O 1
ATOM 4874 N N . GLU A 1 620 ? -13.041 -6.397 53.576 1.00 97.69 620 GLU A N 1
ATOM 4875 C CA . GLU A 1 620 ? -12.124 -7.214 52.787 1.00 97.69 620 GLU A CA 1
ATOM 4876 C C . GLU A 1 620 ? -12.885 -8.017 51.744 1.00 97.69 620 GLU A C 1
ATOM 4878 O O . GLU A 1 620 ? -13.822 -8.746 52.083 1.00 97.69 620 GLU A O 1
ATOM 4883 N N . ALA A 1 621 ? -12.415 -7.933 50.506 1.00 97.38 621 ALA A N 1
ATOM 4884 C CA . ALA A 1 621 ? -12.773 -8.827 49.422 1.00 97.38 621 ALA A CA 1
ATOM 4885 C C . ALA A 1 621 ? -12.019 -10.150 49.583 1.00 97.38 621 ALA A C 1
ATOM 4887 O O . ALA A 1 621 ? -10.787 -10.162 49.679 1.00 97.38 621 ALA A O 1
ATOM 4888 N N . VAL A 1 622 ? -12.740 -11.271 49.605 1.00 97.81 622 VAL A N 1
ATOM 4889 C CA . VAL A 1 622 ? -12.154 -12.604 49.773 1.00 97.81 622 VAL A CA 1
ATOM 4890 C C . VAL A 1 622 ? -12.560 -13.511 48.618 1.00 97.81 622 VAL A C 1
ATOM 4892 O O . VAL A 1 622 ? -13.741 -13.618 48.281 1.00 97.81 622 VAL A O 1
ATOM 4895 N N . GLY A 1 623 ? -11.572 -14.177 48.022 1.00 96.44 623 GLY A N 1
ATOM 4896 C CA . GLY A 1 623 ? -11.765 -15.140 46.943 1.00 96.44 623 GLY A CA 1
ATOM 4897 C C . GLY A 1 623 ? -12.353 -16.468 47.424 1.00 96.44 623 GLY A C 1
ATOM 4898 O O . GLY A 1 623 ? -12.388 -16.771 48.620 1.00 96.44 623 GLY A O 1
ATOM 4899 N N . SER A 1 624 ? -12.786 -17.305 46.482 1.00 94.75 624 SER A N 1
ATOM 4900 C CA . SER A 1 624 ? -13.358 -18.634 46.764 1.00 94.75 624 SER A CA 1
ATOM 4901 C C . SER A 1 624 ? -12.388 -19.580 47.490 1.00 94.75 624 SER A C 1
ATOM 4903 O O . SER A 1 624 ? -12.819 -20.435 48.259 1.00 94.75 624 SER A O 1
ATOM 4905 N N . ASN A 1 625 ? -11.080 -19.382 47.312 1.00 94.25 625 ASN A N 1
ATOM 4906 C CA . ASN A 1 625 ? -10.008 -20.105 48.003 1.00 94.25 625 ASN A CA 1
ATOM 4907 C C . ASN A 1 625 ? -9.709 -19.574 49.424 1.00 94.25 625 ASN A C 1
ATOM 4909 O O . ASN A 1 625 ? -8.806 -20.080 50.087 1.00 94.25 625 ASN A O 1
ATOM 4913 N N . GLY A 1 626 ? -10.425 -18.543 49.886 1.00 93.25 626 GLY A N 1
ATOM 4914 C CA . GLY A 1 626 ? -10.224 -17.915 51.192 1.00 93.25 626 GLY A CA 1
ATOM 4915 C C . GLY A 1 626 ? -9.112 -16.861 51.250 1.00 93.25 626 GLY A C 1
ATOM 4916 O O . GLY A 1 626 ? -8.897 -16.286 52.318 1.00 93.25 626 GLY A O 1
ATOM 4917 N N . GLN A 1 627 ? -8.420 -16.570 50.142 1.00 96.38 627 GLN A N 1
ATOM 4918 C CA . GLN A 1 627 ? -7.413 -15.506 50.094 1.00 96.38 627 GLN A CA 1
ATOM 4919 C C . GLN A 1 627 ? -8.060 -14.121 50.084 1.00 96.38 627 GLN A C 1
ATOM 4921 O O . GLN A 1 627 ? -9.060 -13.892 49.403 1.00 96.38 627 GLN A O 1
ATOM 4926 N N . VAL A 1 628 ? -7.454 -13.182 50.813 1.00 96.44 628 VAL A N 1
ATOM 4927 C CA . VAL A 1 628 ? -7.825 -11.764 50.747 1.00 96.44 628 VAL A CA 1
ATOM 4928 C C . VAL A 1 628 ? -7.292 -11.188 49.445 1.00 96.44 628 VAL A C 1
ATOM 4930 O O . VAL A 1 628 ? -6.088 -11.221 49.202 1.00 96.44 628 VAL A O 1
ATOM 4933 N N . LEU A 1 629 ? -8.198 -10.675 48.622 1.00 96.25 629 LEU A N 1
ATOM 4934 C CA . LEU A 1 629 ? -7.890 -10.111 47.310 1.00 96.25 629 LEU A CA 1
ATOM 4935 C C . LEU A 1 629 ? -7.653 -8.603 47.392 1.00 96.25 629 LEU A C 1
ATOM 4937 O O . LEU A 1 629 ? -6.805 -8.067 46.690 1.00 96.25 629 LEU A O 1
ATOM 4941 N N . GLY A 1 630 ? -8.385 -7.929 48.278 1.00 95.31 630 GLY A N 1
ATOM 4942 C CA . GLY A 1 630 ? -8.305 -6.490 48.475 1.00 95.31 630 GLY A CA 1
ATOM 4943 C C . GLY A 1 630 ? -9.002 -6.068 49.761 1.00 95.31 630 GLY A C 1
ATOM 4944 O O . GLY A 1 630 ? -9.779 -6.824 50.350 1.00 95.31 630 GLY A O 1
ATOM 4945 N N . ARG A 1 631 ? -8.713 -4.851 50.211 1.00 96.38 631 ARG A N 1
ATOM 4946 C CA . ARG A 1 631 ? -9.314 -4.251 51.403 1.00 96.38 631 ARG A CA 1
ATOM 4947 C C . ARG A 1 631 ? -9.630 -2.793 51.114 1.00 96.38 631 ARG A C 1
ATOM 4949 O O . ARG A 1 631 ? -8.807 -2.121 50.504 1.00 96.38 631 ARG A O 1
ATOM 4956 N N . THR A 1 632 ? -10.791 -2.325 51.554 1.00 97.12 632 THR A N 1
ATOM 4957 C CA . THR A 1 632 ? -11.200 -0.922 51.433 1.00 97.12 632 THR A CA 1
ATOM 4958 C C . THR A 1 632 ? -10.302 -0.006 52.270 1.00 97.12 632 THR A C 1
ATOM 4960 O O . THR A 1 632 ? -9.632 -0.449 53.209 1.00 97.12 632 THR A O 1
ATOM 4963 N N . LEU A 1 633 ? -10.357 1.301 52.002 1.00 94.00 633 LEU A N 1
ATOM 4964 C CA . LEU A 1 633 ? -9.999 2.282 53.027 1.00 94.00 633 LEU A CA 1
ATOM 4965 C C . LEU A 1 633 ? -11.006 2.205 54.182 1.00 94.00 633 LEU A C 1
ATOM 4967 O O . LEU A 1 633 ? -12.141 1.756 54.003 1.00 94.00 633 LEU A O 1
ATOM 4971 N N . GLY A 1 634 ? -10.579 2.607 55.374 1.00 91.69 634 GLY A N 1
ATOM 4972 C CA . GLY A 1 634 ? -11.469 2.688 56.518 1.00 91.69 634 GLY A CA 1
ATOM 4973 C C . GLY A 1 634 ? -12.344 3.938 56.471 1.00 91.69 634 GLY A C 1
ATOM 4974 O O . GLY A 1 634 ? -11.877 5.021 56.118 1.00 91.69 634 GLY A O 1
ATOM 4975 N N . VAL A 1 635 ? -13.614 3.786 56.838 1.00 92.12 635 VAL A N 1
ATOM 4976 C CA . VAL A 1 635 ? -14.571 4.891 56.973 1.00 92.12 635 VAL A CA 1
ATOM 4977 C C . VAL A 1 635 ? -14.820 5.141 58.449 1.00 92.12 635 VAL A C 1
ATOM 4979 O O . VAL A 1 635 ? -15.291 4.255 59.163 1.00 92.12 635 VAL A O 1
ATOM 4982 N N . SER A 1 636 ? -14.495 6.347 58.904 1.00 88.69 636 SER A N 1
ATOM 4983 C CA . SER A 1 636 ? -14.715 6.762 60.287 1.00 88.69 636 SER A CA 1
ATOM 4984 C C . SER A 1 636 ? -16.188 7.070 60.535 1.00 88.69 636 SER A C 1
ATOM 4986 O O . SER A 1 636 ? -16.772 7.903 59.844 1.00 88.69 636 SER A O 1
ATOM 4988 N N . VAL A 1 637 ? -16.761 6.447 61.561 1.00 84.75 637 VAL A N 1
ATOM 4989 C CA . VAL A 1 637 ? -18.122 6.695 62.041 1.00 84.75 637 VAL A CA 1
ATOM 4990 C C . VAL A 1 637 ? -18.060 7.061 63.519 1.00 84.75 637 VAL A C 1
ATOM 4992 O O . VAL A 1 637 ? -17.465 6.344 64.326 1.00 84.75 637 VAL A O 1
ATOM 4995 N N . SER A 1 638 ? -18.674 8.183 63.882 1.00 75.81 638 SER A N 1
ATOM 4996 C CA . SER A 1 638 ? -18.842 8.587 65.278 1.00 75.81 638 SER A CA 1
ATOM 4997 C C . SER A 1 638 ? -20.190 8.080 65.773 1.00 75.81 638 SER A C 1
ATOM 4999 O O . SER A 1 638 ? -21.222 8.602 65.366 1.00 75.81 638 SER A O 1
ATOM 5001 N N . LEU A 1 639 ? -20.189 7.074 66.647 1.00 68.62 639 LEU A N 1
ATOM 5002 C CA . LEU A 1 639 ? -21.412 6.650 67.321 1.00 68.62 639 LEU A CA 1
ATOM 5003 C C . LEU A 1 639 ? -21.728 7.664 68.423 1.00 68.62 639 LEU A C 1
ATOM 5005 O O . LEU A 1 639 ? -20.911 7.882 69.319 1.00 68.62 639 LEU A O 1
ATOM 5009 N N . ASN A 1 640 ? -22.895 8.305 68.359 1.00 57.72 640 ASN A N 1
ATOM 5010 C CA . ASN A 1 640 ? -23.327 9.210 69.420 1.00 57.72 640 ASN A CA 1
ATOM 5011 C C . ASN A 1 640 ? -23.479 8.424 70.729 1.00 57.72 640 ASN A C 1
ATOM 5013 O O . ASN A 1 640 ? -24.322 7.534 70.841 1.00 57.72 640 ASN A O 1
ATOM 5017 N N . VAL A 1 641 ? -22.684 8.779 71.740 1.00 51.84 641 VAL A N 1
ATOM 5018 C CA . VAL A 1 641 ? -22.911 8.328 73.114 1.00 51.84 641 VAL A CA 1
ATOM 5019 C C . VAL A 1 641 ? -24.208 8.987 73.577 1.00 51.84 641 VAL A C 1
ATOM 5021 O O . VAL A 1 641 ? -24.240 10.183 73.862 1.00 51.84 641 VAL A O 1
ATOM 5024 N N . THR A 1 642 ? -25.306 8.233 73.612 1.00 45.16 642 THR A N 1
ATOM 5025 C CA . THR A 1 642 ? -26.534 8.688 74.269 1.00 45.16 642 THR A CA 1
ATOM 5026 C C . THR A 1 642 ? -26.211 9.026 75.721 1.00 45.16 642 THR A C 1
ATOM 5028 O O . THR A 1 642 ? -25.603 8.219 76.422 1.00 45.16 642 THR A O 1
ATOM 5031 N N . SER A 1 643 ? -26.611 10.222 76.148 1.00 40.56 643 SER A N 1
ATOM 5032 C CA . SER A 1 643 ? -26.430 10.815 77.475 1.00 40.56 643 SER A CA 1
ATOM 5033 C C . SER A 1 643 ? -27.085 9.986 78.592 1.00 40.56 643 SER A C 1
ATOM 5035 O O . SER A 1 643 ? -28.146 10.350 79.097 1.00 40.56 643 SER A O 1
ATOM 5037 N N . GLY A 1 644 ? -26.480 8.851 78.939 1.00 44.91 644 GLY A N 1
ATOM 5038 C CA . GLY A 1 644 ? -26.940 7.948 79.997 1.00 44.91 644 GLY A CA 1
ATOM 5039 C C . GLY A 1 644 ? -25.859 7.544 81.000 1.00 44.91 644 GLY A C 1
ATOM 5040 O O . GLY A 1 644 ? -26.197 7.297 82.149 1.00 44.91 644 GLY A O 1
ATOM 5041 N N . ASP A 1 645 ? -24.578 7.565 80.618 1.00 39.53 645 ASP A N 1
ATOM 5042 C CA . ASP A 1 645 ? -23.488 7.014 81.440 1.00 39.53 645 ASP A CA 1
ATOM 5043 C C . ASP A 1 645 ? -22.388 8.045 81.747 1.00 39.53 645 ASP A C 1
ATOM 5045 O O . ASP A 1 645 ? -21.207 7.819 81.493 1.00 39.53 645 ASP A O 1
ATOM 5049 N N . ILE A 1 646 ? -22.763 9.195 82.315 1.00 40.44 646 ILE A N 1
ATOM 5050 C CA . ILE A 1 646 ? -21.819 10.000 83.105 1.00 40.44 646 ILE A CA 1
ATOM 5051 C C . ILE A 1 646 ? -22.181 9.771 84.571 1.00 40.44 646 ILE A C 1
ATOM 5053 O O . ILE A 1 646 ? -23.032 10.461 85.131 1.00 40.44 646 ILE A O 1
ATOM 5057 N N . GLN A 1 647 ? -21.557 8.759 85.179 1.00 39.94 647 GLN A N 1
ATOM 5058 C CA . GLN A 1 647 ? -21.439 8.717 86.631 1.00 39.94 647 GLN A CA 1
ATOM 5059 C C . GLN A 1 647 ? -20.567 9.897 87.062 1.00 39.94 647 GLN A C 1
ATOM 5061 O O . GLN A 1 647 ? -19.454 10.081 86.570 1.00 39.94 647 GLN A O 1
ATOM 5066 N N . ALA A 1 648 ? -21.125 10.717 87.948 1.00 44.31 648 ALA A N 1
ATOM 5067 C CA . ALA A 1 648 ? -20.377 11.690 88.713 1.00 44.31 648 ALA A CA 1
ATOM 5068 C C . ALA A 1 648 ? -19.416 10.934 89.633 1.00 44.31 648 ALA A C 1
ATOM 5070 O O . ALA A 1 648 ? -19.889 10.193 90.486 1.00 44.31 648 ALA A O 1
ATOM 5071 N N . ASP A 1 649 ? -18.116 11.088 89.402 1.00 39.88 649 ASP A N 1
ATOM 5072 C CA . ASP A 1 649 ? -17.069 11.152 90.427 1.00 39.88 649 ASP A CA 1
ATOM 5073 C C . ASP A 1 649 ? -15.720 11.382 89.727 1.00 39.88 649 ASP A C 1
ATOM 5075 O O . ASP A 1 649 ? -15.151 10.474 89.131 1.00 39.88 649 ASP A O 1
ATOM 5079 N N . GLU A 1 650 ? -15.265 12.637 89.704 1.00 34.22 650 GLU A N 1
ATOM 5080 C CA . GLU A 1 650 ? -14.012 13.075 90.346 1.00 34.22 650 GLU A CA 1
ATOM 5081 C C . GLU A 1 650 ? -13.634 14.503 89.907 1.00 34.22 650 GLU A C 1
ATOM 5083 O O . GLU A 1 650 ? -13.563 14.842 88.722 1.00 34.22 650 GLU A O 1
ATOM 5088 N N . LEU A 1 651 ? -13.453 15.328 90.942 1.00 33.31 651 LEU A N 1
ATOM 5089 C CA . LEU A 1 651 ? -12.767 16.618 90.985 1.00 33.31 651 LEU A CA 1
ATOM 5090 C C . LEU A 1 651 ? -11.252 16.406 90.995 1.00 33.31 651 LEU A C 1
ATOM 5092 O O . LEU A 1 651 ? -10.821 15.418 91.632 1.00 33.31 651 LEU A O 1
#

Organism: NCBI:txid1531966

Radius of gyration: 37.94 Å; chains: 1; bounding box: 84×68×130 Å

Secondary structure (DSSP, 8-state):
---SSPPTTSHHHHHHHHHHHHHHHHHHH-EEE-SS-TTEEEE-SSS-EEEEEETTEEEEEE-HHHHHHHHHHHHHTT---PPPP--BTTB-EEETTEEEEE-TTS-EEEEESS-GGG-----SHHHHHHHHHHHHHHHHHH-GGGHHHHHHHHT-SS--HHHHHHHHHHHHHHHH-TT--EEE----GGG-EEEEEEEEETT-STTSPPEEEEEEEEEEEEEEETTEEEEEEEEEEEEEEE-SS--SSHHHHHHHHHHHHHHHHHHHHHHHHHHHHHHT-PPPPEEEEES-HHHHHHHHS-PPPS-HHHHHHHHHHHHHHHTTSS-EEEESSTTTTGGGTGGGTT---TT-SSSGGG---SS-EEEEEE-TTS-EEEEETTTTEEEEE-TTT--EEEEEESSTTT-SSBPPTTT---S-EEEEEEEE-TTSPEEEEEEE--B-TT--BSSSS-EEEEEEEETTTTEEEEEEEEEPGGG---SS--EEEE-TTS-EEEE-GGG-EEEEE-TTS-EEEEEESSSSSTTSS---S------------SPPEEEEEEETTTTEEEEEEE-TT---EEEEEEEEEETTTEEEEEEEEE--SSEEEEEEE-GGG--SS-EEEEEEEEETTS-EEEEPPPEEE-----TT-------

Foldseek 3Di:
DDCPADDPPDPCQLVVCQVVVLVLCVPQVVWDAALLDRQWIFHPDLWGKIWHDDRQDIDIDTDPVSVVSVVVSCVVVVPDDDPDFDADQVGWDDDPQWIWHADPQRKIWIAGNCLLVVADQDPDLVNLVVNLVSQCVRCQRFNVVLQALSQLSVPDNPDDPVNSVSSRVSSVVCNVPRGHGWMFHDADQLQKAWEKEWAKAALPHPVRWIKIKIWIWIWHWDDPDPPDIDTDTGTPGMHIHTDPDRDFARLRRRLVNQLVSVVSVLSVQSSQVSNCVSVVHDRHAYEYEYQDPVNVCLQPVVDDDPPPVSVVSSVVSNVCCVVSSHPYYDNNNPVAPPLQQVPLPPDPPPPACRGPVRRPLQFCWADWDAAPQGWIWTDGQNSQKIFTAGPPPRHTPFMDGLPCVRGLADEDPVRRAHSKHAKYWDYADPVGKTKIKIWRLQAAPVGDHNDQFIWIWIWTADNVRRYIDTPDIATDPPSHHQNDAKYWDQDPQLKIWIDRFLQQKIFIAHNVRHTPDIDHNDPDGGNPPDGDRYDDDDDDAFQDPDAKDKDWDDPLPAQKIKMKIFDPRHDFQQKKWKWKADPVPGIDTFDIGGDDDRMDIDIGHCPVPDDQAWIWMKMFRAGPVRDTSHIHGTDTDHRDPDPDDDDDDDD

pLDDT: mean 84.52, std 15.19, range [32.88, 98.12]

Sequence (651 aa):
MRVIKPLYGIPEAGTHWWATYSRHHLDKLGMVMSTFDPCLLISNTDKFGVIGMQTDDTLGLSDRGFYDLEDEELKKANFAAKPREILGIENPLTFNGCRLHVDVDGVITMVQKGQAQKLGIPSDNQGYVEQRARGAYLASICQPEASFDLSVAAQHKEPGKDDFRRLASRLKWQMENKERGLRFVPLELEKAKLYVFVDGSFANNKDLSSQLGYVVMIGTEKQTSENRCEITGNIVTYSSTKSKRVTRSALASELYSMVQGADVGYALNSTLEIITKQLGIPKIPMILCTDSFSLYECLVKLGTTKEKRLMIDIMALRQSYERREANETWPALTRILVDSVETLASNPLQDVGRTPSNAWDYFHLNSVDKDDEGNYLISARHTSTIYKINSTDGNIIWKLSSNTDTSSFKLDDKGGFAWQHDARFHGRLPNGEEIVSLFDNGASSNKEFERSYSRVLILELNHNQGTVTVVKTLNAPDGVSAHSQGNAQVLPNGNIFANWGDAGAITEFSSEGKVVFHSYLDSTTPGLTLQNYRGFRANWTGRPSEVPAIVVLDQTAQDLLDVYVSWNGDTETAFWRFYAKDQNQGTRLLKKVQRQGFETHAVLNVASLRSTKPLEILAEAVGSNGQVLGRTLGVSVSLNVTSGDIQADEL